Protein AF-0000000085116202 (afdb_homodimer)

Sequence (648 aa):
MTKPYVFITRKLPEDVVAPLLAIAEVEMWPHEDMAVPHDVLVEKAKRATAILPMVSDPIDEDVLSAGSALRVVANMGVGYDNIDVAAAAHRGILVCNTPDVLTDTTADLTFALLLATARRLVEAAMFLKEGKWKSWSPFLLAGADVHHKTIGIVGMGNIGQAVAKRAKGFDMNILYYNRSRRPEAEEKLGAVYRPFADLLSESDFVVCLTPLTSETRHLFNREAFRQMKKSAIFINAARGAVVDEQALYEALVGGEIAAAGLDVFEHEPVAADHPLVSLPNVVALPHIGSATYETRRAMMTLARDNIIAVLEGRPPLTPVNRISMTKPYVFITRKLPEDVVAPLLAIAEVEMWPHEDMAVPHDVLVEKAKRATAILPMVSDPIDEDVLSAGSALRVVANMGVGYDNIDVAAAAHRGILVCNTPDVLTDTTADLTFALLLATARRLVEAAMFLKEGKWKSWSPFLLAGADVHHKTIGIVGMGNIGQAVAKRAKGFDMNILYYNRSRRPEAEEKLGAVYRPFADLLSESDFVVCLTPLTSETRHLFNREAFRQMKKSAIFINAARGAVVDEQALYEALVGGEIAAAGLDVFEHEPVAADHPLVSLPNVVALPHIGSATYETRRAMMTLARDNIIAVLEGRPPLTPVNRIS

Secondary structure (DSSP, 8-state):
-PPPEEEESS---HHHHHHHHTTSEEEE-S-SSSPPPHHHHHHHHTT-SEEE-BTTS-B-HHHHHH-TT--EEE-BSS--TTB-HHHHHHTT-EEE---STTHHHHHHHHHHHHHHHHTTHHHHHHHHHTT---S--TTTT-B---TT-EEEEE--SHHHHHHHHHHHHTT-EEEEE-SS--HHHHHHH--EE--HHHHHHH-SEEEE-----TTTTT-B-HHHHHHS-TT-EEEE-S-GGGB-HHHHHHHHHHTSSSEEEES--SSSSPPTT-HHHH-TTEEE--S-TT-BHHHHHHHHHHHHHHHHHHHTTPPPSSBSS---/-PPPEEEESS---HHHHHHHHTTSEEEE-S-SSSPPPHHHHHHHHTT-SEEE-BTTS-B-HHHHHH-TT--EEE-BSS--TTB-HHHHHHTT-EEE---STTHHHHHHHHHHHHHHHHTTHHHHHHHHHTT---S--TTTT-B---TT-EEEEE--SHHHHHHHHHHHHTT-EEEEE-SS--HHHHHHH--EE--HHHHHHH-SEEEE-----TTTTT-B-HHHHHHS-TT-EEEE-S-GGGB-HHHHHHHHHHTSSSEEEES--SSSSPPTT-HHHH-TTEEE--S-TT-BHHHHHHHHHHHHHHHHHHHTTPPPSSBSS---

Nearest PDB structures (foldseek):
  6ih2-assembly1_B-2  TM=9.017E-01  e=4.883E-34  Ralstonia sp. 4506
  1wwk-assembly1_B  TM=8.483E-01  e=2.466E-33  Pyrococcus horikoshii OT3
  8wps-assembly1_A  TM=8.897E-01  e=1.213E-30  Anabaena sp. 90
  8wpo-assembly1_A  TM=8.921E-01  e=1.147E-30  Anabaena sp. 90
  8wpj-assembly1_B  TM=8.285E-01  e=1.978E-29  Anabaena sp. 90

Solvent-accessible surface area (backbone atoms only — not comparable to full-atom values): 32327 Å² total; per-residue (Å²): 130,85,59,47,30,34,39,28,46,39,44,70,60,63,80,68,47,46,74,52,53,76,66,29,46,71,48,56,37,89,35,50,64,48,74,64,52,68,71,56,50,28,59,52,23,46,62,13,31,29,36,38,38,48,64,85,46,73,41,39,69,67,32,57,68,38,16,77,55,34,42,36,39,23,30,47,30,68,67,59,86,35,40,46,60,69,62,32,28,75,69,56,25,44,38,29,35,27,67,75,66,35,30,60,47,29,20,51,40,46,52,30,38,49,40,34,42,36,43,37,42,53,60,38,29,50,40,31,56,70,44,64,46,75,49,80,34,77,64,54,74,40,27,51,75,64,59,65,32,31,37,18,33,35,21,67,51,72,40,32,46,46,37,50,41,33,37,50,27,40,52,32,45,43,34,32,30,56,98,63,86,53,67,65,50,33,71,76,65,59,35,38,83,36,59,66,68,56,33,37,48,66,19,45,30,41,38,39,47,38,74,78,44,90,83,30,47,37,57,44,27,56,69,49,46,65,44,28,34,46,78,15,33,41,33,36,68,46,45,20,52,26,39,30,60,68,37,50,46,49,30,48,75,70,48,34,24,54,32,33,19,32,28,45,50,72,61,81,61,51,59,37,79,36,71,61,63,65,38,90,53,33,42,46,41,77,59,49,44,48,22,17,55,69,34,36,50,48,28,51,43,47,17,49,50,27,49,49,26,45,77,70,72,41,76,53,82,47,61,78,61,71,69,132,131,86,58,48,30,34,40,27,45,39,46,70,61,62,80,68,48,46,74,51,53,76,67,28,47,70,46,57,35,88,36,51,64,48,74,64,51,67,70,55,51,28,59,52,22,45,64,14,29,29,36,38,37,48,65,85,45,73,42,40,68,67,30,58,68,39,17,78,55,34,42,36,38,23,30,47,31,68,68,60,86,34,40,47,58,68,64,31,28,74,71,54,25,45,37,28,35,26,66,75,64,35,30,61,46,28,20,51,39,48,53,31,39,48,41,32,43,36,44,38,43,56,60,39,30,49,40,29,54,70,45,65,48,76,48,79,34,76,65,55,74,41,28,49,75,65,60,63,34,32,39,18,33,35,21,66,50,72,40,34,48,46,37,49,41,34,37,49,28,40,51,33,44,43,34,31,29,54,97,63,86,54,66,67,50,32,71,77,66,58,35,40,82,34,60,67,68,57,34,37,49,67,21,45,30,41,36,39,48,39,75,76,45,90,84,31,48,38,57,45,27,56,69,48,47,66,44,27,33,48,79,15,33,40,33,36,66,47,46,20,50,26,38,30,62,69,36,51,45,50,30,50,76,70,49,35,25,54,32,32,21,31,28,45,49,72,60,78,60,51,59,37,80,35,70,61,62,66,37,88,55,34,44,45,41,77,60,50,44,47,24,17,56,68,36,37,50,48,28,51,42,47,17,49,49,27,50,50,26,45,78,70,73,40,77,52,82,45,61,78,62,72,68,130

Radius of gyration: 27.6 Å; Cα contacts (8 Å, |Δi|>4): 1501; chains: 2; bounding box: 55×94×61 Å

Foldseek 3Di:
DAAAEEEEQADDDCVLCVVVVVRHHYDYDDHHPDGDDPVVLLVSLLRHQEYEYELPAAQDPSSQVSNLNHAEYQYLAPDNPSHPQVSCQVSNHFYFYQPPLQQLLLLVVQVVLVCCLQQVVVVVVVCVVVVVCDDDDDCVSNGHQLAQFEEEEEDCDSSNLSNLQVSVVSNYAAEYEDPDDDVVSCVPRVYHYDPLLVSQQRGQEYEYAHEDDPVQFQVPALVSLLSHQLAHEYEYLHEQRSHPVVSVLCCCVVSSHPAYEYQYHNDPPDDCVPSQNPDSSYHYHPNCSRPDPSSSSSSSNLSSQQVVCVSVVHHGPGTPDDHD/DAAAEEEEQADDDCVLCVVVVVRHHYDYDDHHPDGDDPVVLLVSLLRHCEYEYELPAAQDPSSQVSNLNHAEYQYLAPDNPSHPQVSCQVSNHFYFYQPPLQQLLLLVVQVVLVCCLQQVVVVVVVCVVVVVCDDDDDCVSNGHQLAQFEEEEEACDSSNLSNLQVSVVSNYAAEYEDPDDDVVSCVPRVYHYDDLLVSQQRGQEYEYAHEDDPVQFQVPALVSLLSHQLAHEYEYLHEQRSHPVVSVLCCCVVSSHPAYEYAYHNDPPDDCVPSQNPDSSYHYHPNCSRPDPSSSSSSSNLSSQQVVCVSVVHHGPGTPDDHD

InterPro domains:
  IPR006139 D-isomer specific 2-hydroxyacid dehydrogenase, catalytic domain [PF00389] (6-321)
  IPR006140 D-isomer specific 2-hydroxyacid dehydrogenase, NAD-binding domain [PF02826] (111-289)
  IPR029752 D-isomer specific 2-hydroxyacid dehydrogenase, NAD-binding domain conserved site 1 [PS00065] (151-178)
  IPR029753 D-isomer specific 2-hydroxyacid dehydrogenase, NAD-binding domain conserved site [PS00671] (228-244)
  IPR036291 NAD(P)-binding domain superfamily [SSF51735] (103-290)
  IPR050223 D-isomer specific 2-hydroxyacid dehydrogenase [PTHR10996] (29-317)

Structure (mmCIF, N/CA/C/O backbone):
data_AF-0000000085116202-model_v1
#
loop_
_entity.id
_entity.type
_entity.pdbx_description
1 polymer '2-hydroxyacid dehydrogenase'
#
loop_
_atom_site.group_PDB
_atom_site.id
_atom_site.type_symbol
_atom_site.label_atom_id
_atom_site.label_alt_id
_atom_site.label_comp_id
_atom_site.label_asym_id
_atom_site.label_entity_id
_atom_site.label_seq_id
_atom_site.pdbx_PDB_ins_code
_atom_site.Cartn_x
_atom_site.Cartn_y
_atom_site.Cartn_z
_atom_site.occupancy
_atom_site.B_iso_or_equiv
_atom_site.auth_seq_id
_atom_site.auth_comp_id
_atom_site.auth_asym_id
_atom_site.auth_atom_id
_atom_site.pdbx_PDB_model_num
ATOM 1 N N . MET A 1 1 ? -15.453 46.5 21.109 1 53.31 1 MET A N 1
ATOM 2 C CA . MET A 1 1 ? -14.047 46.094 21.062 1 53.31 1 MET A CA 1
ATOM 3 C C . MET A 1 1 ? -13.703 45.469 19.719 1 53.31 1 MET A C 1
ATOM 5 O O . MET A 1 1 ? -14.523 44.781 19.125 1 53.31 1 MET A O 1
ATOM 9 N N . THR A 1 2 ? -12.641 45.969 18.922 1 79.62 2 THR A N 1
ATOM 10 C CA . THR A 1 2 ? -12.344 45.562 17.547 1 79.62 2 THR A CA 1
ATOM 11 C C . THR A 1 2 ? -12.008 44.094 17.484 1 79.62 2 THR A C 1
ATOM 13 O O . THR A 1 2 ? -11.289 43.562 18.328 1 79.62 2 THR A O 1
ATOM 16 N N . LYS A 1 3 ? -12.805 43.25 16.781 1 92 3 LYS A N 1
ATOM 17 C CA . LYS A 1 3 ? -12.602 41.812 16.641 1 92 3 LYS A CA 1
ATOM 18 C C . LYS A 1 3 ? -11.164 41.5 16.234 1 92 3 LYS A C 1
ATOM 20 O O . LYS A 1 3 ? -10.578 42.219 15.43 1 92 3 LYS A O 1
ATOM 25 N N . PRO A 1 4 ? -10.586 40.594 16.953 1 96.81 4 PRO A N 1
ATOM 26 C CA . PRO A 1 4 ? -9.258 40.156 16.5 1 96.81 4 PRO A CA 1
ATOM 27 C C . PRO A 1 4 ? -9.234 39.75 15.031 1 96.81 4 PRO A C 1
ATOM 29 O O . PRO A 1 4 ? -10.25 39.312 14.492 1 96.81 4 PRO A O 1
ATOM 32 N N . TYR A 1 5 ? -8.133 40 14.398 1 98.25 5 TYR A N 1
ATOM 33 C CA . TYR A 1 5 ? -7.945 39.656 12.992 1 98.25 5 TYR A CA 1
ATOM 34 C C . TYR A 1 5 ? -7.172 38.344 12.844 1 98.25 5 TYR A C 1
ATOM 36 O O . TYR A 1 5 ? -6.086 38.219 13.406 1 98.25 5 TYR A O 1
ATOM 44 N N . VAL A 1 6 ? -7.793 37.375 12.094 1 98.75 6 VAL A N 1
ATOM 45 C CA . VAL A 1 6 ? -7.18 36.062 11.844 1 98.75 6 VAL A CA 1
ATOM 46 C C . VAL A 1 6 ? -6.906 35.906 10.344 1 98.75 6 VAL A C 1
ATOM 48 O O . VAL A 1 6 ? -7.809 36.094 9.523 1 98.75 6 VAL A O 1
ATOM 51 N N . PHE A 1 7 ? -5.695 35.562 10.008 1 98.81 7 PHE A N 1
ATOM 52 C CA . PHE A 1 7 ? -5.355 35.312 8.609 1 98.81 7 PHE A CA 1
ATOM 53 C C . PHE A 1 7 ? -5.074 33.812 8.391 1 98.81 7 PHE A C 1
ATOM 55 O O . PHE A 1 7 ? -4.246 33.219 9.086 1 98.81 7 PHE A O 1
ATOM 62 N N . ILE A 1 8 ? -5.789 33.219 7.473 1 98.75 8 ILE A N 1
ATOM 63 C CA . ILE A 1 8 ? -5.586 31.828 7.059 1 98.75 8 ILE A CA 1
ATOM 64 C C . ILE A 1 8 ? -4.91 31.797 5.688 1 98.75 8 ILE A C 1
ATOM 66 O O . ILE A 1 8 ? -5.418 32.375 4.723 1 98.75 8 ILE A O 1
ATOM 70 N N . THR A 1 9 ? -3.838 31.047 5.559 1 98.38 9 THR A N 1
ATOM 71 C CA . THR A 1 9 ? -2.92 31.234 4.438 1 98.38 9 THR A CA 1
ATOM 72 C C . THR A 1 9 ? -3.355 30.391 3.24 1 98.38 9 THR A C 1
ATOM 74 O O . THR A 1 9 ? -2.658 30.344 2.223 1 98.38 9 THR A O 1
ATOM 77 N N . ARG A 1 10 ? -4.461 29.688 3.377 1 97.94 10 ARG A N 1
ATOM 78 C CA . ARG A 1 10 ? -5.066 28.922 2.293 1 97.94 10 ARG A CA 1
ATOM 79 C C . ARG A 1 10 ? -6.586 28.938 2.383 1 97.94 10 ARG A C 1
ATOM 81 O O . ARG A 1 10 ? -7.145 29.203 3.451 1 97.94 10 ARG A O 1
ATOM 88 N N . LYS A 1 11 ? -7.211 28.703 1.232 1 97.06 11 LYS A N 1
ATOM 89 C CA . LYS A 1 11 ? -8.664 28.562 1.274 1 97.06 11 LYS A CA 1
ATOM 90 C C . LYS A 1 11 ? -9.078 27.266 1.96 1 97.06 11 LYS A C 1
ATOM 92 O O . LYS A 1 11 ? -8.641 26.188 1.561 1 97.06 11 LYS A O 1
ATOM 97 N N . LEU A 1 12 ? -9.859 27.344 3.033 1 97.62 12 LEU A N 1
ATOM 98 C CA . LEU A 1 12 ? -10.406 26.203 3.766 1 97.62 12 LEU A CA 1
ATOM 99 C C . LEU A 1 12 ? -11.93 26.156 3.635 1 97.62 12 LEU A C 1
ATOM 101 O O . LEU A 1 12 ? -12.555 27.141 3.248 1 97.62 12 LEU A O 1
ATOM 105 N N . PRO A 1 13 ? -12.539 25.016 3.949 1 97 13 PRO A N 1
ATOM 106 C CA . PRO A 1 13 ? -14.008 24.953 3.928 1 97 13 PRO A CA 1
ATOM 107 C C . PRO A 1 13 ? -14.656 25.922 4.91 1 97 13 PRO A C 1
ATOM 109 O O . PRO A 1 13 ? -14.211 26.047 6.051 1 97 13 PRO A O 1
ATOM 112 N N . GLU A 1 14 ? -15.711 26.5 4.457 1 96.19 14 GLU A N 1
ATOM 113 C CA . GLU A 1 14 ? -16.391 27.531 5.242 1 96.19 14 GLU A CA 1
ATOM 114 C C . GLU A 1 14 ? -16.906 26.969 6.562 1 96.19 14 GLU A C 1
ATOM 116 O O . GLU A 1 14 ? -16.891 27.656 7.586 1 96.19 14 GLU A O 1
ATOM 121 N N . ASP A 1 15 ? -17.297 25.75 6.449 1 97 15 ASP A N 1
ATOM 122 C CA . ASP A 1 15 ? -17.875 25.141 7.652 1 97 15 ASP A CA 1
ATOM 123 C C . ASP A 1 15 ? -16.797 24.938 8.719 1 97 15 ASP A C 1
ATOM 125 O O . ASP A 1 15 ? -17.094 24.984 9.914 1 97 15 ASP A O 1
ATOM 129 N N . VAL A 1 16 ? -15.578 24.734 8.336 1 97.12 16 VAL A N 1
ATOM 130 C CA . VAL A 1 16 ? -14.477 24.578 9.281 1 97.12 16 VAL A CA 1
ATOM 131 C C . VAL A 1 16 ? -14.148 25.922 9.906 1 97.12 16 VAL A C 1
ATOM 133 O O . VAL A 1 16 ? -13.852 26.016 11.102 1 97.12 16 VAL A O 1
ATOM 136 N N . VAL A 1 17 ? -14.273 27 9.18 1 97.44 17 VAL A N 1
ATOM 137 C CA . VAL A 1 17 ? -13.844 28.328 9.586 1 97.44 17 VAL A CA 1
ATOM 138 C C . VAL A 1 17 ? -14.969 29.031 10.352 1 97.44 17 VAL A C 1
ATOM 140 O O . VAL A 1 17 ? -14.719 29.953 11.133 1 97.44 17 VAL A O 1
ATOM 143 N N . ALA A 1 18 ? -16.156 28.594 10.242 1 97.62 18 ALA A N 1
ATOM 144 C CA . ALA A 1 18 ? -17.359 29.25 10.727 1 97.62 18 ALA A CA 1
ATOM 145 C C . ALA A 1 18 ? -17.266 29.578 12.211 1 97.62 18 ALA A C 1
ATOM 147 O O . ALA A 1 18 ? -17.594 30.688 12.633 1 97.62 18 ALA A O 1
ATOM 148 N N . PRO A 1 19 ? -16.734 28.656 12.984 1 97.69 19 PRO A N 1
ATOM 149 C CA . PRO A 1 19 ? -16.656 28.984 14.414 1 97.69 19 PRO A CA 1
ATOM 150 C C . PRO A 1 19 ? -15.734 30.156 14.703 1 97.69 19 PRO A C 1
ATOM 152 O O . PRO A 1 19 ? -15.93 30.875 15.695 1 97.69 19 PRO A O 1
ATOM 155 N N . LEU A 1 20 ? -14.773 30.406 13.859 1 97.12 20 LEU A N 1
ATOM 156 C CA . LEU A 1 20 ? -13.844 31.531 14.023 1 97.12 20 LEU A CA 1
ATOM 157 C C . LEU A 1 20 ? -14.516 32.844 13.672 1 97.12 20 LEU A C 1
ATOM 159 O O . LEU A 1 20 ? -14.195 33.875 14.25 1 97.12 20 LEU A O 1
ATOM 163 N N . LEU A 1 21 ? -15.406 32.781 12.75 1 95.94 21 LEU A N 1
ATOM 164 C CA . LEU A 1 21 ? -16.078 33.969 12.258 1 95.94 21 LEU A CA 1
ATOM 165 C C . LEU A 1 21 ? -16.938 34.594 13.344 1 95.94 21 LEU A C 1
ATOM 167 O O . LEU A 1 21 ? -17.203 35.812 13.305 1 95.94 21 LEU A O 1
ATOM 171 N N . ALA A 1 22 ? -17.266 33.844 14.258 1 94.12 22 ALA A N 1
ATOM 172 C CA . ALA A 1 22 ? -18.125 34.312 15.336 1 94.12 22 ALA A CA 1
ATOM 173 C C . ALA A 1 22 ? -17.359 35.219 16.281 1 94.12 22 ALA A C 1
ATOM 175 O O . ALA A 1 22 ? -17.953 36.094 16.922 1 94.12 22 ALA A O 1
ATOM 176 N N . ILE A 1 23 ? -16.094 35.156 16.297 1 96.38 23 ILE A N 1
ATOM 177 C CA . ILE A 1 23 ? -15.383 35.875 17.359 1 96.38 23 ILE A CA 1
ATOM 178 C C . ILE A 1 23 ? -14.266 36.719 16.766 1 96.38 23 ILE A C 1
ATOM 180 O O . ILE A 1 23 ? -13.609 37.5 17.469 1 96.38 23 ILE A O 1
ATOM 184 N N . ALA A 1 24 ? -14.07 36.594 15.406 1 97.94 24 ALA A N 1
ATOM 185 C CA . ALA A 1 24 ? -12.938 37.25 14.789 1 97.94 24 ALA A CA 1
ATOM 186 C C . ALA A 1 24 ? -13.273 37.719 13.375 1 97.94 24 ALA A C 1
ATOM 188 O O . ALA A 1 24 ? -14.25 37.25 12.781 1 97.94 24 ALA A O 1
ATOM 189 N N . GLU A 1 25 ? -12.523 38.719 12.914 1 98.06 25 GLU A N 1
ATOM 190 C CA . GLU A 1 25 ? -12.438 39 11.484 1 98.06 25 GLU A CA 1
ATOM 191 C C . GLU A 1 25 ? -11.477 38.031 10.797 1 98.06 25 GLU A C 1
ATOM 193 O O . GLU A 1 25 ? -10.273 38.062 11.047 1 98.06 25 GLU A O 1
ATOM 198 N N . VAL A 1 26 ? -12.07 37.188 9.953 1 98.31 26 VAL A N 1
ATOM 199 C CA . VAL A 1 26 ? -11.258 36.125 9.336 1 98.31 26 VAL A CA 1
ATOM 200 C C . VAL A 1 26 ? -11.047 36.438 7.855 1 98.31 26 VAL A C 1
ATOM 202 O O . VAL A 1 26 ? -12.016 36.688 7.125 1 98.31 26 VAL A O 1
ATOM 205 N N . GLU A 1 27 ? -9.82 36.562 7.449 1 98.38 27 GLU A N 1
ATOM 206 C CA . GLU A 1 27 ? -9.469 36.594 6.031 1 98.38 27 GLU A CA 1
ATOM 207 C C . GLU A 1 27 ? -8.727 35.344 5.605 1 98.38 27 GLU A C 1
ATOM 209 O O . GLU A 1 27 ? -7.777 34.906 6.27 1 98.38 27 GLU A O 1
ATOM 214 N N . MET A 1 28 ? -9.18 34.75 4.57 1 97.75 28 MET A N 1
ATOM 215 C CA . MET A 1 28 ? -8.531 33.562 3.996 1 97.75 28 MET A CA 1
ATOM 216 C C . MET A 1 28 ? -7.906 33.906 2.645 1 97.75 28 MET A C 1
ATOM 218 O O . MET A 1 28 ? -8.5 34.625 1.835 1 97.75 28 MET A O 1
ATOM 222 N N . TRP A 1 29 ? -6.672 33.438 2.508 1 97.81 29 TRP A N 1
ATOM 223 C CA . TRP A 1 29 ? -6.156 33.438 1.142 1 97.81 29 TRP A CA 1
ATOM 224 C C . TRP A 1 29 ? -7.117 32.719 0.2 1 97.81 29 TRP A C 1
ATOM 226 O O . TRP A 1 29 ? -7.605 31.641 0.515 1 97.81 29 TRP A O 1
ATOM 236 N N . PRO A 1 30 ? -7.473 33.281 -0.933 1 96.69 30 PRO A N 1
ATOM 237 C CA . PRO A 1 30 ? -8.617 32.781 -1.698 1 96.69 30 PRO A CA 1
ATOM 238 C C . PRO A 1 30 ? -8.273 31.562 -2.551 1 96.69 30 PRO A C 1
ATOM 240 O O . PRO A 1 30 ? -9.141 31.031 -3.25 1 96.69 30 PRO A O 1
ATOM 243 N N . HIS A 1 31 ? -6.996 31.125 -2.494 1 95.88 31 HIS A N 1
ATOM 244 C CA . HIS A 1 31 ? -6.578 30.016 -3.352 1 95.88 31 HIS A CA 1
ATOM 245 C C . HIS A 1 31 ? -6.273 28.766 -2.531 1 95.88 31 HIS A C 1
ATOM 247 O O . HIS A 1 31 ? -5.598 28.844 -1.501 1 95.88 31 HIS A O 1
ATOM 253 N N . GLU A 1 32 ? -6.746 27.625 -3.027 1 92.19 32 GLU A N 1
ATOM 254 C CA . GLU A 1 32 ? -6.492 26.344 -2.373 1 92.19 32 GLU A CA 1
ATOM 255 C C . GLU A 1 32 ? -5.133 25.781 -2.771 1 92.19 32 GLU A C 1
ATOM 257 O O . GLU A 1 32 ? -4.477 25.109 -1.977 1 92.19 32 GLU A O 1
ATOM 262 N N . ASP A 1 33 ? -4.715 26.078 -4.004 1 90.88 33 ASP A N 1
ATOM 263 C CA . ASP A 1 33 ? -3.576 25.359 -4.574 1 90.88 33 ASP A CA 1
ATOM 264 C C . ASP A 1 33 ? -2.424 26.312 -4.875 1 90.88 33 ASP A C 1
ATOM 266 O O . ASP A 1 33 ? -1.48 25.953 -5.582 1 90.88 33 ASP A O 1
ATOM 270 N N . MET A 1 34 ? -2.566 27.531 -4.398 1 94 34 MET A N 1
ATOM 271 C CA . MET A 1 34 ? -1.5 28.531 -4.547 1 94 34 MET A CA 1
ATOM 272 C C . MET A 1 34 ? -1.066 29.062 -3.188 1 94 34 MET A C 1
ATOM 274 O O . MET A 1 34 ? -1.898 29.531 -2.404 1 94 34 MET A O 1
ATOM 278 N N . ALA A 1 35 ? 0.14 29.016 -2.957 1 94.88 35 ALA A N 1
ATOM 279 C CA . ALA A 1 35 ? 0.688 29.516 -1.7 1 94.88 35 ALA A CA 1
ATOM 280 C C . ALA A 1 35 ? 0.576 31.031 -1.626 1 94.88 35 ALA A C 1
ATOM 282 O O . ALA A 1 35 ? 0.695 31.719 -2.643 1 94.88 35 ALA A O 1
ATOM 283 N N . VAL A 1 36 ? 0.36 31.562 -0.44 1 96.69 36 VAL A N 1
ATOM 284 C CA . VAL A 1 36 ? 0.402 33 -0.226 1 96.69 36 VAL A CA 1
ATOM 285 C C . VAL A 1 36 ? 1.819 33.531 -0.463 1 96.69 36 VAL A C 1
ATOM 287 O O . VAL A 1 36 ? 2.789 32.938 0.031 1 96.69 36 VAL A O 1
ATOM 290 N N . PRO A 1 37 ? 1.908 34.562 -1.273 1 97.25 37 PRO A N 1
ATOM 291 C CA . PRO A 1 37 ? 3.236 35.156 -1.405 1 97.25 37 PRO A CA 1
ATOM 292 C C . PRO A 1 37 ? 3.775 35.688 -0.08 1 97.25 37 PRO A C 1
ATOM 294 O O . PRO A 1 37 ? 3.006 36.188 0.745 1 97.25 37 PRO A O 1
ATOM 297 N N . HIS A 1 38 ? 5.094 35.594 0.004 1 97.62 38 HIS A N 1
ATOM 298 C CA . HIS A 1 38 ? 5.734 35.969 1.261 1 97.62 38 HIS A CA 1
ATOM 299 C C . HIS A 1 38 ? 5.434 37.406 1.631 1 97.62 38 HIS A C 1
ATOM 301 O O . HIS A 1 38 ? 5.191 37.719 2.801 1 97.62 38 HIS A O 1
ATOM 307 N N . ASP A 1 39 ? 5.449 38.344 0.637 1 98 39 ASP A N 1
ATOM 308 C CA . ASP A 1 39 ? 5.203 39.75 0.902 1 98 39 ASP A CA 1
ATOM 309 C C . ASP A 1 39 ? 3.771 39.969 1.386 1 98 39 ASP A C 1
ATOM 311 O O . ASP A 1 39 ? 3.529 40.812 2.262 1 98 39 ASP A O 1
ATOM 315 N N . VAL A 1 40 ? 2.877 39.219 0.873 1 98.31 40 VAL A N 1
ATOM 316 C CA . VAL A 1 40 ? 1.488 39.312 1.315 1 98.31 40 VAL A CA 1
ATOM 317 C C . VAL A 1 40 ? 1.368 38.781 2.744 1 98.31 40 VAL A C 1
ATOM 319 O O . VAL A 1 40 ? 0.672 39.375 3.572 1 98.31 40 VAL A O 1
ATOM 322 N N . LEU A 1 41 ? 2.018 37.656 3.023 1 98.56 41 LEU A N 1
ATOM 323 C CA . LEU A 1 41 ? 2 37.094 4.35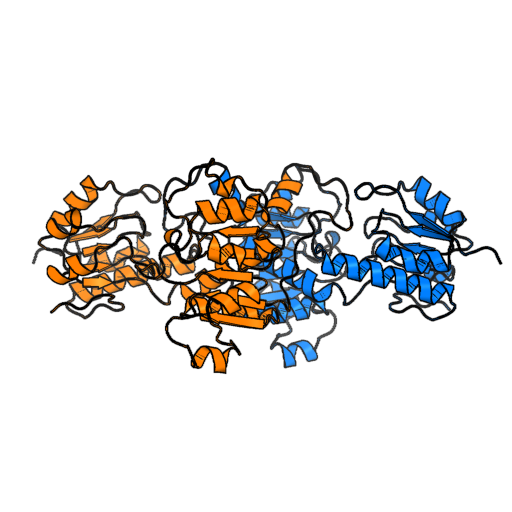9 1 98.56 41 LEU A CA 1
ATOM 324 C C . LEU A 1 41 ? 2.518 38.062 5.395 1 98.56 41 LEU A C 1
ATOM 326 O O . LEU A 1 41 ? 1.913 38.25 6.457 1 98.56 41 LEU A O 1
ATOM 330 N N . VAL A 1 42 ? 3.598 38.781 5.066 1 98.5 42 VAL A N 1
ATOM 331 C CA . VAL A 1 42 ? 4.176 39.781 5.961 1 98.5 42 VAL A CA 1
ATOM 332 C C . VAL A 1 42 ? 3.195 40.938 6.152 1 98.5 42 VAL A C 1
ATOM 334 O O . VAL A 1 42 ? 3 41.406 7.273 1 98.5 42 VAL A O 1
ATOM 337 N N . GLU A 1 43 ? 2.627 41.344 5.059 1 98.5 43 GLU A N 1
ATOM 338 C CA . GLU A 1 43 ? 1.66 42.438 5.121 1 98.5 43 GLU A CA 1
ATOM 339 C C . GLU A 1 43 ? 0.481 42.094 6.023 1 98.5 43 GLU A C 1
ATOM 341 O O . GLU A 1 43 ? 0.073 42.875 6.867 1 98.5 43 GLU A O 1
ATOM 346 N N . LYS A 1 44 ? -0.087 40.875 5.883 1 98.5 44 LYS A N 1
ATOM 347 C CA . LYS A 1 44 ? -1.228 40.438 6.68 1 98.5 44 LYS A CA 1
ATOM 348 C C . LYS A 1 44 ? -0.838 40.281 8.148 1 98.5 44 LYS A C 1
ATOM 350 O O . LYS A 1 44 ? -1.651 40.5 9.039 1 98.5 44 LYS A O 1
ATOM 355 N N . ALA A 1 45 ? 0.371 39.875 8.383 1 98.5 45 ALA A N 1
ATOM 356 C CA . ALA A 1 45 ? 0.864 39.656 9.734 1 98.5 45 ALA A CA 1
ATOM 357 C C . ALA A 1 45 ? 0.826 40.938 10.547 1 98.5 45 ALA A C 1
ATOM 359 O O . ALA A 1 45 ? 0.636 40.906 11.766 1 98.5 45 ALA A O 1
ATOM 360 N N . LYS A 1 46 ? 0.963 42.094 9.898 1 98 46 LYS A N 1
ATOM 361 C CA . LYS A 1 46 ? 0.993 43.375 10.57 1 98 46 LYS A CA 1
ATOM 362 C C . LYS A 1 46 ? -0.287 43.625 11.367 1 98 46 LYS A C 1
ATOM 364 O O . LYS A 1 46 ? -0.263 44.281 12.406 1 98 46 LYS A O 1
ATOM 369 N N . ARG A 1 47 ? -1.305 43.031 10.859 1 96.88 47 ARG A N 1
ATOM 370 C CA . ARG A 1 47 ? -2.6 43.281 11.492 1 96.88 47 ARG A CA 1
ATOM 371 C C . ARG A 1 47 ? -3.08 42.062 12.25 1 96.88 47 ARG A C 1
ATOM 373 O O . ARG A 1 47 ? -3.992 42.156 13.078 1 96.88 47 ARG A O 1
ATOM 380 N N . ALA A 1 48 ? -2.486 40.969 12.07 1 98.38 48 ALA A N 1
ATOM 381 C CA . ALA A 1 48 ? -3.041 39.688 12.508 1 98.38 48 ALA A CA 1
ATOM 382 C C . ALA A 1 48 ? -2.848 39.5 14.008 1 98.38 48 ALA A C 1
ATOM 384 O O . ALA A 1 48 ? -1.772 39.781 14.547 1 98.38 48 ALA A O 1
ATOM 385 N N . THR A 1 49 ? -3.889 39.062 14.648 1 98.5 49 THR A N 1
ATOM 386 C CA . THR A 1 49 ? -3.805 38.531 16 1 98.5 49 THR A CA 1
ATOM 387 C C . THR A 1 49 ? -3.457 37.062 15.992 1 98.5 49 THR A C 1
ATOM 389 O O . THR A 1 49 ? -2.863 36.531 16.953 1 98.5 49 THR A O 1
ATOM 392 N N . ALA A 1 50 ? -3.855 36.375 14.922 1 98.81 50 ALA A N 1
ATOM 393 C CA . ALA A 1 50 ? -3.572 34.938 14.727 1 98.81 50 ALA A CA 1
ATOM 394 C C . ALA A 1 50 ? -3.326 34.625 13.25 1 98.81 50 ALA A C 1
ATOM 396 O O . ALA A 1 50 ? -3.906 35.281 12.367 1 98.81 50 ALA A O 1
ATOM 397 N N . ILE A 1 51 ? -2.471 33.688 13.008 1 98.88 51 ILE A N 1
ATOM 398 C CA . ILE A 1 51 ? -2.219 33.156 11.664 1 98.88 51 ILE A CA 1
ATOM 399 C C . ILE A 1 51 ? -2.355 31.641 11.664 1 98.88 51 ILE A C 1
ATOM 401 O O . ILE A 1 51 ? -1.878 30.969 12.578 1 98.88 51 ILE A O 1
ATOM 405 N N . LEU A 1 52 ? -3.109 31.109 10.719 1 98.75 52 LEU A N 1
ATOM 406 C CA . LEU A 1 52 ? -3.191 29.672 10.438 1 98.75 52 LEU A CA 1
ATOM 407 C C . LEU A 1 52 ? -2.465 29.344 9.141 1 98.75 52 LEU A C 1
ATOM 409 O O . LEU A 1 52 ? -3.062 29.375 8.062 1 98.75 52 LEU A O 1
ATOM 413 N N . PRO A 1 53 ? -1.205 28.984 9.227 1 98.44 53 PRO A N 1
ATOM 414 C CA . PRO A 1 53 ? -0.413 28.672 8.039 1 98.44 53 PRO A CA 1
ATOM 415 C C . PRO A 1 53 ? -0.431 27.188 7.688 1 98.44 53 PRO A C 1
ATOM 417 O O . PRO A 1 53 ? -0.849 26.359 8.508 1 98.44 53 PRO A O 1
ATOM 420 N N . MET A 1 54 ? -0.007 26.891 6.469 1 96.88 54 MET A N 1
ATOM 421 C CA . MET A 1 54 ? 0.324 25.531 6.035 1 96.88 54 MET A CA 1
ATOM 422 C C . MET A 1 54 ? 1.801 25.234 6.266 1 96.88 54 MET A C 1
ATOM 424 O O . MET A 1 54 ? 2.588 26.141 6.543 1 96.88 54 MET A O 1
ATOM 428 N N . VAL A 1 55 ? 2.162 23.969 6.125 1 93.44 55 VAL A N 1
ATOM 429 C CA . VAL A 1 55 ? 3.531 23.531 6.375 1 93.44 55 VAL A CA 1
ATOM 430 C C . VAL A 1 55 ? 4.473 24.156 5.355 1 93.44 55 VAL A C 1
ATOM 432 O O . VAL A 1 55 ? 5.68 24.25 5.586 1 93.44 55 VAL A O 1
ATOM 435 N N . SER A 1 56 ? 3.912 24.656 4.277 1 92.56 56 SER A N 1
ATOM 436 C CA . SER A 1 56 ? 4.723 25.234 3.209 1 92.56 56 SER A CA 1
ATOM 437 C C . SER A 1 56 ? 4.93 26.734 3.422 1 92.56 56 SER A C 1
ATOM 439 O O . SER A 1 56 ? 5.734 27.359 2.725 1 92.56 56 SER A O 1
ATOM 441 N N . ASP A 1 57 ? 4.281 27.359 4.367 1 96.25 57 ASP A N 1
ATOM 442 C CA . ASP A 1 57 ? 4.34 28.797 4.602 1 96.25 57 ASP A CA 1
ATOM 443 C C . ASP A 1 57 ? 5.441 29.141 5.602 1 96.25 57 ASP A C 1
ATOM 445 O O . ASP A 1 57 ? 5.355 28.797 6.777 1 96.25 57 ASP A O 1
ATOM 449 N N . PRO A 1 58 ? 6.438 29.875 5.16 1 96.69 58 PRO A N 1
ATOM 450 C CA . PRO A 1 58 ? 7.488 30.234 6.117 1 96.69 58 PRO A CA 1
ATOM 451 C C . PRO A 1 58 ? 7.031 31.297 7.117 1 96.69 58 PRO A C 1
ATOM 453 O O . PRO A 1 58 ? 6.602 32.375 6.723 1 96.69 58 PRO A O 1
ATOM 456 N N . ILE A 1 59 ? 7.004 30.969 8.359 1 98.38 59 ILE A N 1
ATOM 457 C CA . ILE A 1 59 ? 6.785 31.922 9.445 1 98.38 59 ILE A CA 1
ATOM 458 C C . ILE A 1 59 ? 8.125 32.312 10.07 1 98.38 59 ILE A C 1
ATOM 460 O O . ILE A 1 59 ? 8.453 31.859 11.172 1 98.38 59 ILE A O 1
ATOM 464 N N . ASP A 1 60 ? 8.828 33.156 9.328 1 97.75 60 ASP A N 1
ATOM 465 C CA . ASP A 1 60 ? 10.203 33.531 9.656 1 97.75 60 ASP A CA 1
ATOM 466 C C . ASP A 1 60 ? 10.242 34.875 10.414 1 97.75 60 ASP A C 1
ATOM 468 O O . ASP A 1 60 ? 9.211 35.375 10.844 1 97.75 60 ASP A O 1
ATOM 472 N N . GLU A 1 61 ? 11.406 35.375 10.586 1 97.5 61 GLU A N 1
ATOM 473 C CA . GLU A 1 61 ? 11.625 36.625 11.336 1 97.5 61 GLU A CA 1
ATOM 474 C C . GLU A 1 61 ? 10.852 37.781 10.727 1 97.5 61 GLU A C 1
ATOM 476 O O . GLU A 1 61 ? 10.297 38.625 11.453 1 97.5 61 GLU A O 1
ATOM 481 N N . ASP A 1 62 ? 10.75 37.844 9.414 1 98.12 62 ASP A N 1
ATOM 482 C CA . ASP A 1 62 ? 10.031 38.906 8.75 1 98.12 62 ASP A CA 1
ATOM 483 C C . ASP A 1 62 ? 8.555 38.906 9.141 1 98.12 62 ASP A C 1
ATOM 485 O O . ASP A 1 62 ? 7.988 39.969 9.453 1 98.12 62 ASP A O 1
ATOM 489 N N . VAL A 1 63 ? 7.996 37.719 9.141 1 98.62 63 VAL A N 1
ATOM 490 C CA . VAL A 1 63 ? 6.582 37.594 9.469 1 98.62 63 VAL A CA 1
ATOM 491 C C . VAL A 1 63 ? 6.363 37.875 10.953 1 98.62 63 VAL A C 1
ATOM 493 O O . VAL A 1 63 ? 5.465 38.656 11.32 1 98.62 63 VAL A O 1
ATOM 496 N N . LEU A 1 64 ? 7.188 37.344 11.805 1 98.5 64 LEU A N 1
ATOM 497 C CA . LEU A 1 64 ? 7.035 37.469 13.25 1 98.5 64 LEU A CA 1
ATOM 498 C C . LEU A 1 64 ? 7.289 38.875 13.727 1 98.5 64 LEU A C 1
ATOM 500 O O . LEU A 1 64 ? 6.605 39.375 14.633 1 98.5 64 LEU A O 1
ATOM 504 N N . SER A 1 65 ? 8.258 39.562 13.102 1 97.75 65 SER A N 1
ATOM 505 C CA . SER A 1 65 ? 8.586 40.906 13.508 1 97.75 65 SER A CA 1
ATOM 506 C C . SER A 1 65 ? 7.512 41.906 13.039 1 97.75 65 SER A C 1
ATOM 508 O O . SER A 1 65 ? 7.27 42.906 13.688 1 97.75 65 SER A O 1
ATOM 510 N N . ALA A 1 66 ? 6.891 41.594 12 1 97.5 66 ALA A N 1
ATOM 511 C CA . ALA A 1 66 ? 5.82 42.438 11.484 1 97.5 66 ALA A CA 1
ATOM 512 C C . ALA A 1 66 ? 4.562 42.344 12.336 1 97.5 66 ALA A C 1
ATOM 514 O O . ALA A 1 66 ? 3.768 43.281 12.414 1 97.5 66 ALA A O 1
ATOM 515 N N . GLY A 1 67 ? 4.363 41.219 12.961 1 95.31 67 GLY A N 1
ATOM 516 C CA . GLY A 1 67 ? 3.139 40.906 13.68 1 95.31 67 GLY A CA 1
ATOM 517 C C . GLY A 1 67 ? 3.125 41.438 15.094 1 95.31 67 GLY A C 1
ATOM 518 O O . GLY A 1 67 ? 3.088 40.656 16.062 1 95.31 67 GLY A O 1
ATOM 519 N N . SER A 1 68 ? 2.986 42.719 15.203 1 94.5 68 SER A N 1
ATOM 520 C CA . SER A 1 68 ? 3.057 43.344 16.516 1 94.5 68 SER A CA 1
ATOM 521 C C . SER A 1 68 ? 1.873 42.938 17.391 1 94.5 68 SER A C 1
ATOM 523 O O . SER A 1 68 ? 1.972 42.938 18.609 1 94.5 68 SER A O 1
ATOM 525 N N . ALA A 1 69 ? 0.78 42.562 16.797 1 96.25 69 ALA A N 1
ATOM 526 C CA . ALA A 1 69 ? -0.415 42.156 17.531 1 96.25 69 ALA A CA 1
ATOM 527 C C . ALA A 1 69 ? -0.57 40.656 17.562 1 96.25 69 ALA A C 1
ATOM 529 O O . ALA A 1 69 ? -1.518 40.125 18.156 1 96.25 69 ALA A O 1
ATOM 530 N N . LEU A 1 70 ? 0.343 39.906 16.922 1 98.19 70 LEU A N 1
ATOM 531 C CA . LEU A 1 70 ? 0.236 38.469 16.75 1 98.19 70 LEU A CA 1
ATOM 532 C C . LEU A 1 70 ? 0.365 37.75 18.094 1 98.19 70 LEU A C 1
ATOM 534 O O . LEU A 1 70 ? 1.312 38.031 18.844 1 98.19 70 LEU A O 1
ATOM 538 N N . ARG A 1 71 ? -0.595 36.906 18.344 1 98.19 71 ARG A N 1
ATOM 539 C CA . ARG A 1 71 ? -0.61 36.188 19.625 1 98.19 71 ARG A CA 1
ATOM 540 C C . ARG A 1 71 ? -0.381 34.688 19.422 1 98.19 71 ARG A C 1
ATOM 542 O O . ARG A 1 71 ? 0.135 34.031 20.312 1 98.19 71 ARG A O 1
ATOM 549 N N . VAL A 1 72 ? -0.805 34.219 18.25 1 98.75 72 VAL A N 1
ATOM 550 C CA . VAL A 1 72 ? -0.716 32.75 18.062 1 98.75 72 VAL A CA 1
ATOM 551 C C . VAL A 1 72 ? -0.538 32.438 16.578 1 98.75 72 VAL A C 1
ATOM 553 O O . VAL A 1 72 ? -1.146 33.094 15.719 1 98.75 72 VAL A O 1
ATOM 556 N N . VAL A 1 73 ? 0.344 31.547 16.266 1 98.88 73 VAL A N 1
ATOM 557 C CA . VAL A 1 73 ? 0.484 30.859 14.984 1 98.88 73 VAL A CA 1
ATOM 558 C C . VAL A 1 73 ? 0.088 29.391 15.141 1 98.88 73 VAL A C 1
ATOM 560 O O . VAL A 1 73 ? 0.766 28.625 15.828 1 98.88 73 VAL A O 1
ATOM 563 N N . ALA A 1 74 ? -1.05 28.984 14.547 1 98.81 74 ALA A N 1
ATOM 564 C CA . ALA A 1 74 ? -1.542 27.609 14.625 1 98.81 74 ALA A CA 1
ATOM 565 C C . ALA A 1 74 ? -1.291 26.859 13.32 1 98.81 74 ALA A C 1
ATOM 567 O O . ALA A 1 74 ? -2.127 26.875 12.414 1 98.81 74 ALA A O 1
ATOM 568 N N . ASN A 1 75 ? -0.212 26.141 13.328 1 98.31 75 ASN A N 1
ATOM 569 C CA . ASN A 1 75 ? 0.297 25.469 12.141 1 98.31 75 ASN A CA 1
ATOM 570 C C . ASN A 1 75 ? -0.508 24.203 11.82 1 98.31 75 ASN A C 1
ATOM 572 O O . ASN A 1 75 ? -0.747 23.375 12.703 1 98.31 75 ASN A O 1
ATOM 576 N N . MET A 1 76 ? -0.965 24.094 10.578 1 97.62 76 MET A N 1
ATOM 577 C CA . MET A 1 76 ? -1.624 22.859 10.164 1 97.62 76 MET A CA 1
ATOM 578 C C . MET A 1 76 ? -0.6 21.797 9.781 1 97.62 76 MET A C 1
ATOM 580 O O . MET A 1 76 ? -0.336 21.594 8.594 1 97.62 76 MET A O 1
ATOM 584 N N . GLY A 1 77 ? -0.074 21.047 10.68 1 96 77 GLY A N 1
ATOM 585 C CA . GLY A 1 77 ? 0.937 20.016 10.531 1 96 77 GLY A CA 1
ATOM 586 C C . GLY A 1 77 ? 1.496 19.531 11.852 1 96 77 GLY A C 1
ATOM 587 O O . GLY A 1 77 ? 1.398 20.234 12.867 1 96 77 GLY A O 1
ATOM 588 N N . VAL A 1 78 ? 2.039 18.359 11.867 1 94.5 78 VAL A N 1
ATOM 589 C CA . VAL A 1 78 ? 2.74 17.875 13.047 1 94.5 78 VAL A CA 1
ATOM 590 C C . VAL A 1 78 ? 4.109 18.547 13.148 1 94.5 78 VAL A C 1
ATOM 592 O O . VAL A 1 78 ? 4.5 19.016 14.227 1 94.5 78 VAL A O 1
ATOM 595 N N . GLY A 1 79 ? 4.805 18.438 12.023 1 90.88 79 GLY A N 1
ATOM 596 C CA . GLY A 1 79 ? 6.043 19.203 11.961 1 90.88 79 GLY A CA 1
ATOM 597 C C . GLY A 1 79 ? 5.816 20.703 11.852 1 90.88 79 GLY A C 1
ATOM 598 O O . GLY A 1 79 ? 4.777 21.141 11.367 1 90.88 79 GLY A O 1
ATOM 599 N N . TYR A 1 80 ? 6.754 21.453 12.32 1 94.81 80 TYR A N 1
ATOM 600 C CA . TYR A 1 80 ? 6.645 22.906 12.297 1 94.81 80 TYR A CA 1
ATOM 601 C C . TYR A 1 80 ? 7.984 23.547 11.945 1 94.81 80 TYR A C 1
ATOM 603 O O . TYR A 1 80 ? 8.344 24.594 12.5 1 94.81 80 TYR A O 1
ATOM 611 N N . ASP A 1 81 ? 8.664 22.891 11.055 1 91.5 81 ASP A N 1
ATOM 612 C CA . ASP A 1 81 ? 9.984 23.359 10.625 1 91.5 81 ASP A CA 1
ATOM 613 C C . ASP A 1 81 ? 9.875 24.672 9.867 1 91.5 81 ASP A C 1
ATOM 615 O O . ASP A 1 81 ? 10.867 25.391 9.695 1 91.5 81 ASP A O 1
ATOM 619 N N . ASN A 1 82 ? 8.688 25.031 9.445 1 94.12 82 ASN A N 1
ATOM 620 C CA . ASN A 1 82 ? 8.461 26.266 8.703 1 94.12 82 ASN A CA 1
ATOM 621 C C . ASN A 1 82 ? 8.336 27.469 9.641 1 94.12 82 ASN A C 1
ATOM 623 O O . ASN A 1 82 ? 8.227 28.609 9.18 1 94.12 82 ASN A O 1
ATOM 627 N N . ILE A 1 83 ? 8.414 27.266 10.93 1 97.5 83 ILE A N 1
ATOM 628 C CA . ILE A 1 83 ? 8.203 28.328 11.906 1 97.5 83 ILE A CA 1
ATOM 629 C C . ILE A 1 83 ? 9.461 28.516 12.75 1 97.5 83 ILE A C 1
ATOM 631 O O . ILE A 1 83 ? 10.047 27.547 13.227 1 97.5 83 ILE A O 1
ATOM 635 N N . ASP A 1 84 ? 9.914 29.75 12.883 1 97.19 84 ASP A N 1
ATOM 636 C CA . ASP A 1 84 ? 10.961 30.078 13.844 1 97.19 84 ASP A CA 1
ATOM 637 C C . ASP A 1 84 ? 10.406 30.141 15.266 1 97.19 84 ASP A C 1
ATOM 639 O O . ASP A 1 84 ? 10.133 31.219 15.781 1 97.19 84 ASP A O 1
ATOM 643 N N . VAL A 1 85 ? 10.328 29.016 15.875 1 97.12 85 VAL A N 1
ATOM 644 C CA . VAL A 1 85 ? 9.648 28.844 17.156 1 97.12 85 VAL A CA 1
ATOM 645 C C . VAL A 1 85 ? 10.352 29.688 18.219 1 97.12 85 VAL A C 1
ATOM 647 O O . VAL A 1 85 ? 9.695 30.297 19.078 1 97.12 85 VAL A O 1
ATOM 650 N N . ALA A 1 86 ? 11.68 29.719 18.203 1 95.62 86 ALA A N 1
ATOM 651 C CA . ALA A 1 86 ? 12.445 30.484 19.172 1 95.62 86 ALA A CA 1
ATOM 652 C C . ALA A 1 86 ? 12.141 31.984 19.062 1 95.62 86 ALA A C 1
ATOM 654 O O . ALA A 1 86 ? 11.922 32.656 20.062 1 95.62 86 ALA A O 1
ATOM 655 N N . ALA A 1 87 ? 12.125 32.469 17.859 1 96.75 87 ALA A N 1
ATOM 656 C CA . ALA A 1 87 ? 11.805 33.875 17.625 1 96.75 87 ALA A CA 1
ATOM 657 C C . ALA A 1 87 ? 10.383 34.188 18.062 1 96.75 87 ALA A C 1
ATOM 659 O O . ALA A 1 87 ? 10.125 35.281 18.625 1 96.75 87 ALA A O 1
ATOM 660 N N . ALA A 1 88 ? 9.453 33.281 17.812 1 98.06 88 ALA A N 1
ATOM 661 C CA . ALA A 1 88 ? 8.07 33.469 18.25 1 98.06 88 ALA A CA 1
ATOM 662 C C . ALA A 1 88 ? 7.973 33.562 19.766 1 98.06 88 ALA A C 1
ATOM 664 O O . ALA A 1 88 ? 7.324 34.469 20.297 1 98.06 88 ALA A O 1
ATOM 665 N N . ALA A 1 89 ? 8.672 32.688 20.422 1 97.25 89 ALA A N 1
ATOM 666 C CA . ALA A 1 89 ? 8.656 32.688 21.891 1 97.25 89 ALA A CA 1
ATOM 667 C C . ALA A 1 89 ? 9.203 34 22.453 1 97.25 89 ALA A C 1
ATOM 669 O O . ALA A 1 89 ? 8.656 34.531 23.422 1 97.25 89 ALA A O 1
ATOM 670 N N . HIS A 1 90 ? 10.25 34.469 21.859 1 96.12 90 HIS A N 1
ATOM 671 C CA . HIS A 1 90 ? 10.891 35.719 22.297 1 96.12 90 HIS A CA 1
ATOM 672 C C . HIS A 1 90 ? 9.93 36.875 22.188 1 96.12 90 HIS A C 1
ATOM 674 O O . HIS A 1 90 ? 10.008 37.844 22.969 1 96.12 90 HIS A O 1
ATOM 680 N N . ARG A 1 91 ? 9 36.844 21.328 1 96.62 91 ARG A N 1
ATOM 681 C CA . ARG A 1 91 ? 8.078 37.938 21.078 1 96.62 91 ARG A CA 1
ATOM 682 C C . ARG A 1 91 ? 6.754 37.719 21.812 1 96.62 91 ARG A C 1
ATOM 684 O O . ARG A 1 91 ? 5.809 38.5 21.641 1 96.62 91 ARG A O 1
ATOM 691 N N . GLY A 1 92 ? 6.707 36.594 22.5 1 97 92 GLY A N 1
ATOM 692 C CA . GLY A 1 92 ? 5.492 36.281 23.25 1 97 92 GLY A CA 1
ATOM 693 C C . GLY A 1 92 ? 4.391 35.688 22.375 1 97 92 GLY A C 1
ATOM 694 O O . GLY A 1 92 ? 3.209 35.812 22.703 1 97 92 GLY A O 1
ATOM 695 N N . ILE A 1 93 ? 4.738 35.156 21.234 1 98.19 93 ILE A N 1
ATOM 696 C CA . ILE A 1 93 ? 3.785 34.562 20.312 1 98.19 93 ILE A CA 1
ATOM 697 C C . ILE A 1 93 ? 3.711 33.062 20.531 1 98.19 93 ILE A C 1
ATOM 699 O O . ILE A 1 93 ? 4.734 32.375 20.484 1 98.19 93 ILE A O 1
ATOM 703 N N . LEU A 1 94 ? 2.498 32.531 20.734 1 98.5 94 LEU A N 1
ATOM 704 C CA . LEU A 1 94 ? 2.293 31.094 20.906 1 98.5 94 LEU A CA 1
ATOM 705 C C . LEU A 1 94 ? 2.334 30.375 19.562 1 98.5 94 LEU A C 1
ATOM 707 O O . LEU A 1 94 ? 1.827 30.891 18.562 1 98.5 94 LEU A O 1
ATOM 711 N N . VAL A 1 95 ? 2.967 29.219 19.5 1 98.69 95 VAL A N 1
ATOM 712 C CA . VAL A 1 95 ? 2.971 28.344 18.312 1 98.69 95 VAL A CA 1
ATOM 713 C C . VAL A 1 95 ? 2.299 27.016 18.656 1 98.69 95 VAL A C 1
ATOM 715 O O . VAL A 1 95 ? 2.588 26.422 19.688 1 98.69 95 VAL A O 1
ATOM 718 N N . CYS A 1 96 ? 1.313 26.641 17.844 1 98.62 96 CYS A N 1
ATOM 719 C CA . CYS A 1 96 ? 0.613 25.375 17.969 1 98.62 96 CYS A CA 1
ATOM 720 C C . CYS A 1 96 ? 0.744 24.547 16.688 1 98.62 96 CYS A C 1
ATOM 722 O O . CYS A 1 96 ? 1.061 25.078 15.633 1 98.62 96 CYS A O 1
ATOM 724 N N . ASN A 1 97 ? 0.626 23.266 16.828 1 98.12 97 ASN A N 1
ATOM 725 C CA . ASN A 1 97 ? 0.581 22.359 15.688 1 98.12 97 ASN A CA 1
ATOM 726 C C . ASN A 1 97 ? -0.59 21.391 15.789 1 98.12 97 ASN A C 1
ATOM 728 O O . ASN A 1 97 ? -1.546 21.641 16.531 1 98.12 97 ASN A O 1
ATOM 732 N N . THR A 1 98 ? -0.68 20.359 14.914 1 98.12 98 THR A N 1
ATOM 733 C CA . THR A 1 98 ? -1.822 19.453 14.898 1 98.12 98 THR A CA 1
ATOM 734 C C . THR A 1 98 ? -1.371 18 15.109 1 98.12 98 THR A C 1
ATOM 736 O O . THR A 1 98 ? -1.579 17.156 14.25 1 98.12 98 THR A O 1
ATOM 739 N N . PRO A 1 99 ? -0.853 17.688 16.281 1 96.5 99 PRO A N 1
ATOM 740 C CA . PRO A 1 99 ? -0.427 16.328 16.594 1 96.5 99 PRO A CA 1
ATOM 741 C C . PRO A 1 99 ? -1.604 15.367 16.781 1 96.5 99 PRO A C 1
ATOM 743 O O . PRO A 1 99 ? -2.752 15.805 16.875 1 96.5 99 PRO A O 1
ATOM 746 N N . ASP A 1 100 ? -1.396 14.102 16.688 1 96.31 100 ASP A N 1
ATOM 747 C CA . ASP A 1 100 ? -2.258 12.984 17.078 1 96.31 100 ASP A CA 1
ATOM 748 C C . ASP A 1 100 ? -3.357 12.75 16.047 1 96.31 100 ASP A C 1
ATOM 750 O O . ASP A 1 100 ? -3.607 11.609 15.648 1 96.31 100 ASP A O 1
ATOM 754 N N . VAL A 1 101 ? -3.902 13.82 15.445 1 97.56 101 VAL A N 1
ATOM 755 C CA . VAL A 1 101 ? -5.086 13.648 14.609 1 97.56 101 VAL A CA 1
ATOM 756 C C . VAL A 1 101 ? -4.695 13.008 13.281 1 97.56 101 VAL A C 1
ATOM 758 O O . VAL A 1 101 ? -5.539 12.438 12.586 1 97.56 101 VAL A O 1
ATOM 761 N N . LEU A 1 102 ? -3.424 13.102 12.93 1 98.31 102 LEU A N 1
ATOM 762 C CA . LEU A 1 102 ? -3.002 12.57 11.633 1 98.31 102 LEU A CA 1
ATOM 763 C C . LEU A 1 102 ? -2.162 11.312 11.812 1 98.31 102 LEU A C 1
ATOM 765 O O . LEU A 1 102 ? -1.637 10.773 10.836 1 98.31 102 LEU A O 1
ATOM 769 N N . THR A 1 103 ? -2.002 10.805 13.039 1 98.25 103 THR A N 1
ATOM 770 C CA . THR A 1 103 ? -1.052 9.742 13.352 1 98.25 103 THR A CA 1
ATOM 771 C C . THR A 1 103 ? -1.36 8.492 12.531 1 98.25 103 THR A C 1
ATOM 773 O O . THR A 1 103 ? -0.508 8.008 11.789 1 98.25 103 THR A O 1
ATOM 776 N N . ASP A 1 104 ? -2.572 8.023 12.594 1 98.69 104 ASP A N 1
ATOM 777 C CA . ASP A 1 104 ? -2.941 6.777 11.922 1 98.69 104 ASP A CA 1
ATOM 778 C C . ASP A 1 104 ? -2.914 6.945 10.406 1 98.69 104 ASP A C 1
ATOM 780 O O . ASP A 1 104 ? -2.467 6.051 9.688 1 98.69 104 ASP A O 1
ATOM 784 N N . THR A 1 105 ? -3.379 8.109 9.969 1 98.75 105 THR A N 1
ATOM 785 C CA . THR A 1 105 ? -3.422 8.367 8.531 1 98.75 105 THR A CA 1
ATOM 786 C C . THR A 1 105 ? -2.016 8.375 7.938 1 98.75 105 THR A C 1
ATOM 788 O O . THR A 1 105 ? -1.78 7.781 6.883 1 98.75 105 THR A O 1
ATOM 791 N N . THR A 1 106 ? -1.076 9.008 8.594 1 98.69 106 THR A N 1
ATOM 792 C CA . THR A 1 106 ? 0.303 9.055 8.117 1 98.69 106 THR A CA 1
ATOM 793 C C . THR A 1 106 ? 0.945 7.676 8.188 1 98.69 106 THR A C 1
ATOM 795 O O . THR A 1 106 ? 1.731 7.305 7.316 1 98.69 106 THR A O 1
ATOM 798 N N . ALA A 1 107 ? 0.591 6.895 9.234 1 98.81 107 ALA A N 1
ATOM 799 C CA . ALA A 1 107 ? 1.09 5.527 9.344 1 98.81 107 ALA A CA 1
ATOM 800 C C . ALA A 1 107 ? 0.567 4.66 8.203 1 98.81 107 ALA A C 1
ATOM 802 O O . ALA A 1 107 ? 1.312 3.859 7.629 1 98.81 107 ALA A O 1
ATOM 803 N N . ASP A 1 108 ? -0.748 4.848 7.859 1 98.81 108 ASP A N 1
ATOM 804 C CA . ASP A 1 108 ? -1.318 4.152 6.711 1 98.81 108 ASP A CA 1
ATOM 805 C C . ASP A 1 108 ? -0.511 4.43 5.445 1 98.81 108 ASP A C 1
ATOM 807 O O . ASP A 1 108 ? -0.148 3.504 4.719 1 98.81 108 ASP A O 1
ATOM 811 N N . LEU A 1 109 ? -0.167 5.676 5.23 1 98.88 109 LEU A N 1
ATOM 812 C CA . LEU A 1 109 ? 0.542 6.059 4.012 1 98.88 109 LEU A CA 1
ATOM 813 C C . LEU A 1 109 ? 1.967 5.516 4.02 1 98.88 109 LEU A C 1
ATOM 815 O O . LEU A 1 109 ? 2.475 5.078 2.984 1 98.88 109 LEU A O 1
ATOM 819 N N . THR A 1 110 ? 2.576 5.594 5.164 1 98.88 110 THR A N 1
ATOM 820 C CA . THR A 1 110 ? 3.939 5.086 5.277 1 98.88 110 THR A CA 1
ATOM 821 C C . THR A 1 110 ? 4 3.609 4.902 1 98.88 110 THR A C 1
ATOM 823 O O . THR A 1 110 ? 4.859 3.195 4.121 1 98.88 110 THR A O 1
ATOM 826 N N . PHE A 1 111 ? 3.066 2.861 5.418 1 98.88 111 PHE A N 1
ATOM 827 C CA . PHE A 1 111 ? 3.043 1.431 5.133 1 98.88 111 PHE A CA 1
ATOM 828 C C . PHE A 1 111 ? 2.631 1.171 3.689 1 98.88 111 PHE A C 1
ATOM 830 O O . PHE A 1 111 ? 3.129 0.242 3.053 1 98.88 111 PHE A O 1
ATOM 837 N N . ALA A 1 112 ? 1.685 1.979 3.178 1 98.88 112 ALA A N 1
ATOM 838 C CA . ALA A 1 112 ? 1.297 1.893 1.772 1 98.88 112 ALA A CA 1
ATOM 839 C C . ALA A 1 112 ? 2.496 2.129 0.858 1 98.88 112 ALA A C 1
ATOM 841 O O . ALA A 1 112 ? 2.67 1.426 -0.14 1 98.88 112 ALA A O 1
ATOM 842 N N . LEU A 1 113 ? 3.271 3.123 1.226 1 98.88 113 LEU A N 1
ATOM 843 C CA . LEU A 1 113 ? 4.469 3.463 0.462 1 98.88 113 LEU A CA 1
ATOM 844 C C . LEU A 1 113 ? 5.477 2.318 0.491 1 98.88 113 LEU A C 1
ATOM 846 O O . LEU A 1 113 ? 6.059 1.972 -0.54 1 98.88 113 LEU A O 1
ATOM 850 N N . LEU A 1 114 ? 5.652 1.708 1.638 1 98.94 114 LEU A N 1
ATOM 851 C CA . LEU A 1 114 ? 6.52 0.548 1.802 1 98.94 114 LEU A CA 1
ATOM 852 C C . LEU A 1 114 ? 6.07 -0.601 0.906 1 98.94 114 LEU A C 1
ATOM 854 O O . LEU A 1 114 ? 6.863 -1.13 0.123 1 98.94 114 LEU A O 1
ATOM 858 N N . LEU A 1 115 ? 4.824 -0.909 0.916 1 98.94 115 LEU A N 1
ATOM 859 C CA . LEU A 1 115 ? 4.27 -2.008 0.133 1 98.94 115 LEU A CA 1
ATOM 860 C C . LEU A 1 115 ? 4.344 -1.703 -1.359 1 98.94 115 LEU A C 1
ATOM 862 O O . LEU A 1 115 ? 4.695 -2.574 -2.158 1 98.94 115 LEU A O 1
ATOM 866 N N . ALA A 1 116 ? 3.977 -0.455 -1.726 1 98.88 116 ALA A N 1
ATOM 867 C CA . ALA A 1 116 ? 3.984 -0.07 -3.135 1 98.88 116 ALA A CA 1
ATOM 868 C C . ALA A 1 116 ? 5.391 -0.164 -3.721 1 98.88 116 ALA A C 1
ATOM 870 O O . ALA A 1 116 ? 5.562 -0.544 -4.883 1 98.88 116 ALA A O 1
ATOM 871 N N . THR A 1 117 ? 6.363 0.203 -2.904 1 98.88 117 THR A N 1
ATOM 872 C CA . THR A 1 117 ? 7.75 0.147 -3.35 1 98.88 117 THR A CA 1
ATOM 873 C C . THR A 1 117 ? 8.227 -1.299 -3.449 1 98.88 117 THR A C 1
ATOM 875 O O . THR A 1 117 ? 8.797 -1.701 -4.469 1 98.88 117 THR A O 1
ATOM 878 N N . ALA A 1 118 ? 7.938 -2.078 -2.443 1 98.88 118 ALA A N 1
ATOM 879 C CA . ALA A 1 118 ? 8.391 -3.467 -2.375 1 98.88 118 ALA A CA 1
ATOM 880 C C . ALA A 1 118 ? 7.781 -4.297 -3.504 1 98.88 118 ALA A C 1
ATOM 882 O O . ALA A 1 118 ? 8.445 -5.172 -4.062 1 98.88 118 ALA A O 1
ATOM 883 N N . ARG A 1 119 ? 6.527 -3.934 -3.867 1 98.81 119 ARG A N 1
ATOM 884 C CA . ARG A 1 119 ? 5.789 -4.766 -4.812 1 98.81 119 ARG A CA 1
ATOM 885 C C . ARG A 1 119 ? 5.684 -4.086 -6.172 1 98.81 119 ARG A C 1
ATOM 887 O O . ARG A 1 119 ? 4.922 -4.523 -7.035 1 98.81 119 ARG A O 1
ATOM 894 N N . ARG A 1 120 ? 6.402 -2.949 -6.305 1 98.56 120 ARG A N 1
ATOM 895 C CA . ARG A 1 120 ? 6.547 -2.27 -7.586 1 98.56 120 ARG A CA 1
ATOM 896 C C . ARG A 1 120 ? 5.188 -1.884 -8.156 1 98.56 120 ARG A C 1
ATOM 898 O O . ARG A 1 120 ? 4.953 -2.021 -9.359 1 98.56 120 ARG A O 1
ATOM 905 N N . LEU A 1 121 ? 4.289 -1.408 -7.336 1 98.69 121 LEU A N 1
ATOM 906 C CA . LEU A 1 121 ? 2.893 -1.194 -7.699 1 98.69 121 LEU A CA 1
ATOM 907 C C . LEU A 1 121 ? 2.77 -0.11 -8.766 1 98.69 121 LEU A C 1
ATOM 909 O O . LEU A 1 121 ? 2.016 -0.264 -9.727 1 98.69 121 LEU A O 1
ATOM 913 N N . VAL A 1 122 ? 3.479 1.019 -8.594 1 98.44 122 VAL A N 1
ATOM 914 C CA . VAL A 1 122 ? 3.361 2.129 -9.531 1 98.44 122 VAL A CA 1
ATOM 915 C C . VAL A 1 122 ? 3.855 1.695 -10.906 1 98.44 122 VAL A C 1
ATOM 917 O O . VAL A 1 122 ? 3.197 1.95 -11.922 1 98.44 122 VAL A O 1
ATOM 920 N N . GLU A 1 123 ? 5.012 1.003 -10.938 1 98 123 GLU A N 1
ATOM 921 C CA . GLU A 1 123 ? 5.539 0.464 -12.188 1 98 123 GLU A CA 1
ATOM 922 C C . GLU A 1 123 ? 4.543 -0.489 -12.844 1 98 123 GLU A C 1
ATOM 924 O O . GLU A 1 123 ? 4.312 -0.423 -14.055 1 98 123 GLU A O 1
ATOM 929 N N . ALA A 1 124 ? 3.961 -1.352 -12.078 1 98.19 124 ALA A N 1
ATOM 930 C CA . ALA A 1 124 ? 3.027 -2.355 -12.578 1 98.19 124 ALA A CA 1
ATOM 931 C C . ALA A 1 124 ? 1.787 -1.701 -13.18 1 98.19 124 ALA A C 1
ATOM 933 O O . ALA A 1 124 ? 1.322 -2.102 -14.25 1 98.19 124 ALA A O 1
ATOM 934 N N . ALA A 1 125 ? 1.257 -0.706 -12.453 1 97.88 125 ALA A N 1
ATOM 935 C CA . ALA A 1 125 ? 0.076 -0.002 -12.945 1 97.88 125 ALA A CA 1
ATOM 936 C C . ALA A 1 125 ? 0.368 0.697 -14.266 1 97.88 125 ALA A C 1
ATOM 938 O O . ALA A 1 125 ? -0.429 0.621 -15.203 1 97.88 125 ALA A O 1
ATOM 939 N N . MET A 1 126 ? 1.501 1.36 -14.336 1 96.5 126 MET A N 1
ATOM 940 C CA . MET A 1 126 ? 1.873 2.053 -15.57 1 96.5 126 MET A CA 1
ATOM 941 C C . MET A 1 126 ? 2.137 1.057 -16.703 1 96.5 126 MET A C 1
ATOM 943 O O . MET A 1 126 ? 1.771 1.305 -17.844 1 96.5 126 MET A O 1
ATOM 947 N N . PHE A 1 127 ? 2.832 -0.09 -16.359 1 97 127 PHE A N 1
ATOM 948 C CA . PHE A 1 127 ? 3.1 -1.165 -17.312 1 97 127 PHE A CA 1
ATOM 949 C C . PHE A 1 127 ? 1.812 -1.618 -17.984 1 97 127 PHE A C 1
ATOM 951 O O . PHE A 1 127 ? 1.774 -1.783 -19.219 1 97 127 PHE A O 1
ATOM 958 N N . LEU A 1 128 ? 0.766 -1.794 -17.219 1 97 128 LEU A N 1
ATOM 959 C CA . LEU A 1 128 ? -0.538 -2.203 -17.734 1 97 128 LEU A CA 1
ATOM 960 C C . LEU A 1 128 ? -1.173 -1.089 -18.562 1 97 128 LEU A C 1
ATOM 962 O O . LEU A 1 128 ? -1.628 -1.324 -19.672 1 97 128 LEU A O 1
ATOM 966 N N . LYS A 1 129 ? -1.17 0.116 -18.062 1 95.25 129 LYS A N 1
ATOM 967 C CA . LYS A 1 129 ? -1.799 1.264 -18.719 1 95.25 129 LYS A CA 1
ATOM 968 C C . LYS A 1 129 ? -1.138 1.567 -20.062 1 95.25 129 LYS A C 1
ATOM 970 O O . LYS A 1 129 ? -1.794 2.047 -20.984 1 95.25 129 LYS A O 1
ATOM 975 N N . GLU A 1 130 ? 0.098 1.286 -20.156 1 95.25 130 GLU A N 1
ATOM 976 C CA . GLU A 1 130 ? 0.86 1.576 -21.359 1 95.25 130 GLU A CA 1
ATOM 977 C C . GLU A 1 130 ? 0.713 0.457 -22.391 1 95.25 130 GLU A C 1
ATOM 979 O O . GLU A 1 130 ? 1.316 0.508 -23.469 1 95.25 130 GLU A O 1
ATOM 984 N N . GLY A 1 131 ? -0.031 -0.576 -22.094 1 95.31 131 GLY A N 1
ATOM 985 C CA . GLY A 1 131 ? -0.3 -1.653 -23.031 1 95.31 131 GLY A CA 1
ATOM 986 C C . GLY A 1 131 ? 0.853 -2.631 -23.172 1 95.31 131 GLY A C 1
ATOM 987 O O . GLY A 1 131 ? 0.966 -3.332 -24.172 1 95.31 131 GLY A O 1
ATOM 988 N N . LYS A 1 132 ? 1.671 -2.656 -22.141 1 95.75 132 LYS A N 1
ATOM 989 C CA . LYS A 1 132 ? 2.871 -3.486 -22.219 1 95.75 132 LYS A CA 1
ATOM 990 C C . LYS A 1 132 ? 2.592 -4.902 -21.719 1 95.75 132 LYS A C 1
ATOM 992 O O . LYS A 1 132 ? 3.385 -5.816 -21.953 1 95.75 132 LYS A O 1
ATOM 997 N N . TRP A 1 133 ? 1.525 -5.102 -21 1 95.38 133 TRP A N 1
ATOM 998 C CA . TRP A 1 133 ? 1.171 -6.434 -20.5 1 95.38 133 TRP A CA 1
ATOM 999 C C . TRP A 1 133 ? 0.715 -7.328 -21.656 1 95.38 133 TRP A C 1
ATOM 1001 O O . TRP A 1 133 ? -0.393 -7.172 -22.172 1 95.38 133 TRP A O 1
ATOM 1011 N N . LYS A 1 134 ? 1.548 -8.32 -22.016 1 92.38 134 LYS A N 1
ATOM 1012 C CA . LYS A 1 134 ? 1.264 -9.164 -23.172 1 92.38 134 LYS A CA 1
ATOM 1013 C C . LYS A 1 134 ? 1.046 -10.617 -22.766 1 92.38 134 LYS A C 1
ATOM 1015 O O . LYS A 1 134 ? 0.399 -11.383 -23.484 1 92.38 134 LYS A O 1
ATOM 1020 N N . SER A 1 135 ? 1.631 -10.945 -21.656 1 91.56 135 SER A N 1
ATOM 1021 C CA . SER A 1 135 ? 1.518 -12.32 -21.172 1 91.56 135 SER A CA 1
ATOM 1022 C C . SER A 1 135 ? 1.899 -12.422 -19.703 1 91.56 135 SER A C 1
ATOM 1024 O O . SER A 1 135 ? 2.625 -11.578 -19.172 1 91.56 135 SER A O 1
ATOM 1026 N N . TRP A 1 136 ? 1.357 -13.453 -19.141 1 91.75 136 TRP A N 1
ATOM 1027 C CA . TRP A 1 136 ? 1.803 -13.781 -17.797 1 91.75 136 TRP A CA 1
ATOM 1028 C C . TRP A 1 136 ? 3.182 -14.438 -17.812 1 91.75 136 TRP A C 1
ATOM 1030 O O . TRP A 1 136 ? 3.484 -15.227 -18.719 1 91.75 136 TRP A O 1
ATOM 1040 N N . SER A 1 137 ? 4.059 -14.086 -16.906 1 93.5 137 SER A N 1
ATOM 1041 C CA . SER A 1 137 ? 5.379 -14.695 -16.781 1 93.5 137 SER A CA 1
ATOM 1042 C C . SER A 1 137 ? 5.762 -14.867 -15.312 1 93.5 137 SER A C 1
ATOM 1044 O O . SER A 1 137 ? 5.367 -14.07 -14.461 1 93.5 137 SER A O 1
ATOM 1046 N N . PRO A 1 138 ? 6.582 -15.875 -15 1 94.75 138 PRO A N 1
ATOM 1047 C CA . PRO A 1 138 ? 6.887 -16.219 -13.609 1 94.75 138 PRO A CA 1
ATOM 1048 C C . PRO A 1 138 ? 7.492 -15.055 -12.836 1 94.75 138 PRO A C 1
ATOM 1050 O O . PRO A 1 138 ? 7.117 -14.812 -11.688 1 94.75 138 PRO A O 1
ATOM 1053 N N . PHE A 1 139 ? 8.352 -14.297 -13.492 1 96.06 139 PHE A N 1
ATOM 1054 C CA . PHE A 1 139 ? 9.039 -13.266 -12.719 1 96.06 139 PHE A CA 1
ATOM 1055 C C . PHE A 1 139 ? 8.656 -11.875 -13.219 1 96.06 139 PHE A C 1
ATOM 1057 O O . PHE A 1 139 ? 9.32 -10.891 -12.891 1 96.06 139 PHE A O 1
ATOM 1064 N N . LEU A 1 140 ? 7.57 -11.789 -14.031 1 94.69 140 LEU A N 1
ATOM 1065 C CA . LEU A 1 140 ? 7.113 -10.477 -14.484 1 94.69 140 LEU A CA 1
ATOM 1066 C C . LEU A 1 140 ? 6.777 -9.586 -13.297 1 94.69 140 LEU A C 1
ATOM 1068 O O . LEU A 1 140 ? 5.926 -9.93 -12.469 1 94.69 140 LEU A O 1
ATOM 1072 N N . LEU A 1 141 ? 7.516 -8.461 -13.156 1 97.12 141 LEU A N 1
ATOM 1073 C CA . LEU A 1 141 ? 7.281 -7.434 -12.148 1 97.12 141 LEU A CA 1
ATOM 1074 C C . LEU A 1 141 ? 7.402 -8.008 -10.742 1 97.12 141 LEU A C 1
ATOM 1076 O O . LEU A 1 141 ? 6.719 -7.555 -9.82 1 97.12 141 LEU A O 1
ATOM 1080 N N . ALA A 1 142 ? 8.219 -9.078 -10.609 1 97.94 142 ALA A N 1
ATOM 1081 C CA . ALA A 1 142 ? 8.453 -9.664 -9.289 1 97.94 142 ALA A CA 1
ATOM 1082 C C . ALA A 1 142 ? 9.148 -8.672 -8.367 1 97.94 142 ALA A C 1
ATOM 1084 O O . ALA A 1 142 ? 10.156 -8.062 -8.742 1 97.94 142 ALA A O 1
ATOM 1085 N N . GLY A 1 143 ? 8.609 -8.398 -7.215 1 98.31 143 GLY A N 1
ATOM 1086 C CA . GLY A 1 143 ? 9.188 -7.562 -6.18 1 98.31 143 GLY A CA 1
ATOM 1087 C C . GLY A 1 143 ? 9.68 -8.352 -4.98 1 98.31 143 GLY A C 1
ATOM 1088 O O . GLY A 1 143 ? 10.227 -9.445 -5.137 1 98.31 143 GLY A O 1
ATOM 1089 N N . ALA A 1 144 ? 9.586 -7.75 -3.846 1 98.31 144 ALA A N 1
ATOM 1090 C CA . ALA A 1 144 ? 10.07 -8.359 -2.605 1 98.31 144 ALA A CA 1
ATOM 1091 C C . ALA A 1 144 ? 8.906 -8.727 -1.689 1 98.31 144 ALA A C 1
ATOM 1093 O O . ALA A 1 144 ? 7.879 -8.039 -1.67 1 98.31 144 ALA A O 1
ATOM 1094 N N . ASP A 1 145 ? 9.062 -9.805 -0.954 1 98.31 145 ASP A N 1
ATOM 1095 C CA . ASP A 1 145 ? 8.125 -10.094 0.131 1 98.31 145 ASP A CA 1
ATOM 1096 C C . ASP A 1 145 ? 8.258 -9.07 1.258 1 98.31 145 ASP A C 1
ATOM 1098 O O . ASP A 1 145 ? 9.367 -8.602 1.549 1 98.31 145 ASP A O 1
ATOM 1102 N N . VAL A 1 146 ? 7.168 -8.734 1.854 1 98.81 146 VAL A N 1
ATOM 1103 C CA . VAL A 1 146 ? 7.156 -7.824 2.998 1 98.81 146 VAL A CA 1
ATOM 1104 C C . VAL A 1 146 ? 6.887 -8.609 4.277 1 98.81 146 VAL A C 1
ATOM 1106 O O . VAL A 1 146 ? 7.539 -8.383 5.301 1 98.81 146 VAL A O 1
ATOM 1109 N N . HIS A 1 147 ? 5.945 -9.539 4.172 1 98.69 147 HIS A N 1
ATOM 1110 C CA . HIS A 1 147 ? 5.613 -10.359 5.332 1 98.69 147 HIS A CA 1
ATOM 1111 C C . HIS A 1 147 ? 6.848 -11.062 5.891 1 98.69 147 HIS A C 1
ATOM 1113 O O . HIS A 1 147 ? 7.75 -11.43 5.137 1 98.69 147 HIS A O 1
ATOM 1119 N N . HIS A 1 148 ? 6.91 -11.188 7.23 1 98.69 148 HIS A N 1
ATOM 1120 C CA . HIS A 1 148 ? 7.879 -11.977 7.98 1 98.69 148 HIS A CA 1
ATOM 1121 C C . HIS A 1 148 ? 9.281 -11.398 7.84 1 98.69 148 HIS A C 1
ATOM 1123 O O . HIS A 1 148 ? 10.258 -12.008 8.297 1 98.69 148 HIS A O 1
ATOM 1129 N N . LYS A 1 149 ? 9.422 -10.234 7.148 1 98.88 149 LYS A N 1
ATOM 1130 C CA . LYS A 1 149 ? 10.719 -9.57 7.039 1 98.88 149 LYS A CA 1
ATOM 1131 C C . LYS A 1 149 ? 10.977 -8.672 8.25 1 98.88 149 LYS A C 1
ATOM 1133 O O . LYS A 1 149 ? 10.188 -8.656 9.195 1 98.88 149 LYS A O 1
ATOM 1138 N N . THR A 1 150 ? 12.125 -8.023 8.273 1 98.94 150 THR A N 1
ATOM 1139 C CA . THR A 1 150 ? 12.508 -7.145 9.375 1 98.94 150 THR A CA 1
ATOM 1140 C C . THR A 1 150 ? 12.367 -5.68 8.969 1 98.94 150 THR A C 1
ATOM 1142 O O . THR A 1 150 ? 12.93 -5.25 7.961 1 98.94 150 THR A O 1
ATOM 1145 N N . ILE A 1 151 ? 11.594 -4.973 9.734 1 98.94 151 ILE A N 1
ATOM 1146 C CA . ILE A 1 151 ? 11.453 -3.531 9.547 1 98.94 151 ILE A CA 1
ATOM 1147 C C . ILE A 1 151 ? 12.25 -2.795 10.633 1 98.94 151 ILE A C 1
ATOM 1149 O O . ILE A 1 151 ? 12.18 -3.146 11.812 1 98.94 151 ILE A O 1
ATOM 1153 N N . GLY A 1 152 ? 13.125 -1.897 10.227 1 98.94 152 GLY A N 1
ATOM 1154 C CA . GLY A 1 152 ? 13.797 -0.982 11.133 1 98.94 152 GLY A CA 1
ATOM 1155 C C . GLY A 1 152 ? 13.219 0.42 11.109 1 98.94 152 GLY A C 1
ATOM 1156 O O . GLY A 1 152 ? 13.336 1.125 10.102 1 98.94 152 GLY A O 1
ATOM 1157 N N . ILE A 1 153 ? 12.68 0.874 12.234 1 98.94 153 ILE A N 1
ATOM 1158 C CA . ILE A 1 153 ? 12.023 2.176 12.328 1 98.94 153 ILE A CA 1
ATOM 1159 C C . ILE A 1 153 ? 12.945 3.164 13.039 1 98.94 153 ILE A C 1
ATOM 1161 O O . ILE A 1 153 ? 13.305 2.959 14.203 1 98.94 153 ILE A O 1
ATOM 1165 N N . VAL A 1 154 ? 13.359 4.16 12.289 1 98.81 154 VAL A N 1
ATOM 1166 C CA . VAL A 1 154 ? 14.133 5.25 12.875 1 98.81 154 VAL A CA 1
ATOM 1167 C C . VAL A 1 154 ? 13.203 6.402 13.242 1 98.81 154 VAL A C 1
ATOM 1169 O O . VAL A 1 154 ? 12.742 7.141 12.375 1 98.81 154 VAL A O 1
ATOM 1172 N N . GLY A 1 155 ? 12.977 6.602 14.508 1 97.81 155 GLY A N 1
ATOM 1173 C CA . GLY A 1 155 ? 11.961 7.512 15.023 1 97.81 155 GLY A CA 1
ATOM 1174 C C . GLY A 1 155 ? 10.688 6.801 15.453 1 97.81 155 GLY A C 1
ATOM 1175 O O . GLY A 1 155 ? 9.703 6.797 14.719 1 97.81 155 GLY A O 1
ATOM 1176 N N . MET A 1 156 ? 10.734 6.285 16.75 1 97.25 156 MET A N 1
ATOM 1177 C CA . MET A 1 156 ? 9.602 5.543 17.281 1 97.25 156 MET A CA 1
ATOM 1178 C C . MET A 1 156 ? 8.719 6.441 18.141 1 97.25 156 MET A C 1
ATOM 1180 O O . MET A 1 156 ? 8.453 6.133 19.312 1 97.25 156 MET A O 1
ATOM 1184 N N . GLY A 1 157 ? 8.32 7.582 17.531 1 95.38 157 GLY A N 1
ATOM 1185 C CA . GLY A 1 157 ? 7.273 8.391 18.141 1 95.38 157 GLY A CA 1
ATOM 1186 C C . GLY A 1 157 ? 5.883 7.809 17.938 1 95.38 157 GLY A C 1
ATOM 1187 O O . GLY A 1 157 ? 5.727 6.594 17.797 1 95.38 157 GLY A O 1
ATOM 1188 N N . ASN A 1 158 ? 4.84 8.625 17.953 1 95.5 158 ASN A N 1
ATOM 1189 C CA . ASN A 1 158 ? 3.467 8.164 17.797 1 95.5 158 ASN A CA 1
ATOM 1190 C C . ASN A 1 158 ? 3.244 7.52 16.438 1 95.5 158 ASN A C 1
ATOM 1192 O O . ASN A 1 158 ? 2.643 6.449 16.344 1 95.5 158 ASN A O 1
ATOM 1196 N N . ILE A 1 159 ? 3.725 8.18 15.383 1 97.5 159 ILE A N 1
ATOM 1197 C CA . ILE A 1 159 ? 3.557 7.637 14.031 1 97.5 159 ILE A CA 1
ATOM 1198 C C . ILE A 1 159 ? 4.375 6.359 13.883 1 97.5 159 ILE A C 1
ATOM 1200 O O . ILE A 1 159 ? 3.908 5.379 13.305 1 97.5 159 ILE A O 1
ATOM 1204 N N . GLY A 1 160 ? 5.637 6.348 14.43 1 98.12 160 GLY A N 1
ATOM 1205 C CA . GLY A 1 160 ? 6.465 5.152 14.391 1 98.12 160 GLY A CA 1
ATOM 1206 C C . GLY A 1 160 ? 5.809 3.953 15.047 1 98.12 160 GLY A C 1
ATOM 1207 O O . GLY A 1 160 ? 5.836 2.848 14.508 1 98.12 160 GLY A O 1
ATOM 1208 N N . GLN A 1 161 ? 5.223 4.184 16.203 1 98 161 GLN A N 1
ATOM 1209 C CA . GLN A 1 161 ? 4.535 3.107 16.906 1 98 161 GLN A CA 1
ATOM 1210 C C . GLN A 1 161 ? 3.334 2.607 16.109 1 98 161 GLN A C 1
ATOM 1212 O O . GLN A 1 161 ? 3.051 1.407 16.094 1 98 161 GLN A O 1
ATOM 1217 N N . ALA A 1 162 ? 2.623 3.566 15.5 1 98.38 162 ALA A N 1
ATOM 1218 C CA . ALA A 1 162 ? 1.487 3.186 14.664 1 98.38 162 ALA A CA 1
ATOM 1219 C C . ALA A 1 162 ? 1.938 2.342 13.477 1 98.38 162 ALA A C 1
ATOM 1221 O O . ALA A 1 162 ? 1.265 1.381 13.102 1 98.38 162 ALA A O 1
ATOM 1222 N N . VAL A 1 163 ? 3.098 2.646 12.875 1 98.81 163 VAL A N 1
ATOM 1223 C CA . VAL A 1 163 ? 3.664 1.853 11.789 1 98.81 163 VAL A CA 1
ATOM 1224 C C . VAL A 1 163 ? 4.07 0.476 12.312 1 98.81 163 VAL A C 1
ATOM 1226 O O . VAL A 1 163 ? 3.812 -0.542 11.664 1 98.81 163 VAL A O 1
ATOM 1229 N N . ALA A 1 164 ? 4.668 0.435 13.5 1 98.81 164 ALA A N 1
ATOM 1230 C CA . ALA A 1 164 ? 5.074 -0.824 14.117 1 98.81 164 ALA A CA 1
ATOM 1231 C C . ALA A 1 164 ? 3.875 -1.742 14.328 1 98.81 164 ALA A C 1
ATOM 1233 O O . ALA A 1 164 ? 3.961 -2.951 14.102 1 98.81 164 ALA A O 1
ATOM 1234 N N . LYS A 1 165 ? 2.803 -1.192 14.781 1 98.5 165 LYS A N 1
ATOM 1235 C CA . LYS A 1 165 ? 1.584 -1.973 14.977 1 98.5 165 LYS A CA 1
ATOM 1236 C C . LYS A 1 165 ? 1.124 -2.611 13.672 1 98.5 165 LYS A C 1
ATOM 1238 O O . LYS A 1 165 ? 0.736 -3.781 13.648 1 98.5 165 LYS A O 1
ATOM 1243 N N . ARG A 1 166 ? 1.136 -1.881 12.602 1 98.75 166 ARG A N 1
ATOM 1244 C CA . ARG A 1 166 ? 0.771 -2.4 11.289 1 98.75 166 ARG A CA 1
ATOM 1245 C C . ARG A 1 166 ? 1.736 -3.494 10.844 1 98.75 166 ARG A C 1
ATOM 1247 O O . ARG A 1 166 ? 1.315 -4.52 10.297 1 98.75 166 ARG A O 1
ATOM 1254 N N . ALA A 1 167 ? 3.025 -3.273 11.125 1 98.81 167 ALA A N 1
ATOM 1255 C CA . ALA A 1 167 ? 4.039 -4.266 10.781 1 98.81 167 ALA A CA 1
ATOM 1256 C C . ALA A 1 167 ? 3.768 -5.598 11.477 1 98.81 167 ALA A C 1
ATOM 1258 O O . ALA A 1 167 ? 4.02 -6.664 10.914 1 98.81 167 ALA A O 1
ATOM 1259 N N . LYS A 1 168 ? 3.25 -5.543 12.672 1 98 168 LYS A N 1
ATOM 1260 C CA . LYS A 1 168 ? 2.9 -6.758 13.398 1 98 168 LYS A CA 1
ATOM 1261 C C . LYS A 1 168 ? 1.854 -7.57 12.641 1 98 168 LYS A C 1
ATOM 1263 O O . LYS A 1 168 ? 1.927 -8.797 12.602 1 98 168 LYS A O 1
ATOM 1268 N N . GLY A 1 169 ? 0.913 -6.879 12.047 1 97.81 169 GLY A N 1
ATOM 1269 C CA . GLY A 1 169 ? -0.105 -7.555 11.258 1 97.81 169 GLY A CA 1
ATOM 1270 C C . GLY A 1 169 ? 0.461 -8.289 10.055 1 97.81 169 GLY A C 1
ATOM 1271 O O . GLY A 1 169 ? -0.184 -9.188 9.516 1 97.81 169 GLY A O 1
ATOM 1272 N N . PHE A 1 170 ? 1.662 -7.922 9.656 1 98.75 170 PHE A N 1
ATOM 1273 C CA . PHE A 1 170 ? 2.34 -8.555 8.531 1 98.75 170 PHE A CA 1
ATOM 1274 C C . PHE A 1 170 ? 3.398 -9.531 9.016 1 98.75 170 PHE A C 1
ATOM 1276 O O . PHE A 1 170 ? 4.242 -9.984 8.234 1 98.75 170 PHE A O 1
ATOM 1283 N N . ASP A 1 171 ? 3.426 -9.812 10.359 1 98.31 171 ASP A N 1
ATOM 1284 C CA . ASP A 1 171 ? 4.34 -10.742 11.008 1 98.31 171 ASP A CA 1
ATOM 1285 C C . ASP A 1 171 ? 5.793 -10.328 10.789 1 98.31 171 ASP A C 1
ATOM 1287 O O . ASP A 1 171 ? 6.66 -11.18 10.57 1 98.31 171 ASP A O 1
ATOM 1291 N N . MET A 1 172 ? 6.043 -9.07 10.781 1 98.81 172 MET A N 1
ATOM 1292 C CA . MET A 1 172 ? 7.41 -8.578 10.633 1 98.81 172 MET A CA 1
ATOM 1293 C C . MET A 1 172 ? 8.133 -8.562 11.977 1 98.81 172 MET A C 1
ATOM 1295 O O . MET A 1 172 ? 7.492 -8.422 13.023 1 98.81 172 MET A O 1
ATOM 1299 N N . ASN A 1 173 ? 9.445 -8.75 11.914 1 98.81 173 ASN A N 1
ATOM 1300 C CA . ASN A 1 173 ? 10.297 -8.367 13.039 1 98.81 173 ASN A CA 1
ATOM 1301 C C . ASN A 1 173 ? 10.492 -6.859 13.109 1 98.81 173 ASN A C 1
ATOM 1303 O O . ASN A 1 173 ? 10.75 -6.215 12.094 1 98.81 173 ASN A O 1
ATOM 1307 N N . ILE A 1 174 ? 10.344 -6.293 14.336 1 98.88 174 ILE A N 1
ATOM 1308 C CA . ILE A 1 174 ? 10.375 -4.84 14.445 1 98.88 174 ILE A CA 1
ATOM 1309 C C . ILE A 1 174 ? 11.609 -4.406 15.234 1 98.88 174 ILE A C 1
ATOM 1311 O O . ILE A 1 174 ? 11.75 -4.742 16.406 1 98.88 174 ILE A O 1
ATOM 1315 N N . LEU A 1 175 ? 12.484 -3.697 14.586 1 98.88 175 LEU A N 1
ATOM 1316 C CA . LEU A 1 175 ? 13.594 -2.982 15.211 1 98.88 175 LEU A CA 1
ATOM 1317 C C . LEU A 1 175 ? 13.32 -1.48 15.242 1 98.88 175 LEU A C 1
ATOM 1319 O O . LEU A 1 175 ? 12.578 -0.962 14.398 1 98.88 175 LEU A O 1
ATOM 1323 N N . TYR A 1 176 ? 13.891 -0.809 16.25 1 98.75 176 TYR A N 1
ATOM 1324 C CA . TYR A 1 176 ? 13.742 0.642 16.234 1 98.75 176 TYR A CA 1
ATOM 1325 C C . TYR A 1 176 ? 14.969 1.319 16.828 1 98.75 176 TYR A C 1
ATOM 1327 O O . TYR A 1 176 ? 15.742 0.689 17.562 1 98.75 176 TYR A O 1
ATOM 1335 N N . TYR A 1 177 ? 15.156 2.521 16.406 1 98.31 177 TYR A N 1
ATOM 1336 C CA . TYR A 1 177 ? 16.188 3.393 16.953 1 98.31 177 TYR A CA 1
ATOM 1337 C C . TYR A 1 177 ? 15.625 4.754 17.328 1 98.31 177 TYR A C 1
ATOM 1339 O O . TYR A 1 177 ? 14.852 5.34 16.562 1 98.31 177 TYR A O 1
ATOM 1347 N N . ASN A 1 178 ? 15.906 5.195 18.406 1 96.06 178 ASN A N 1
ATOM 1348 C CA . ASN A 1 178 ? 15.617 6.516 18.953 1 96.06 178 ASN A CA 1
ATOM 1349 C C . AS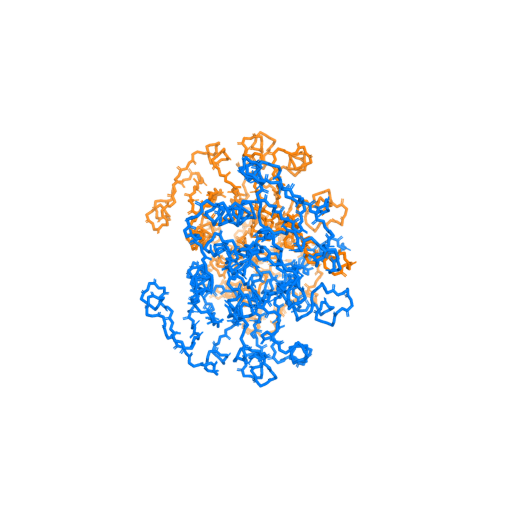N A 1 178 ? 16.781 7.035 19.797 1 96.06 178 ASN A C 1
ATOM 1351 O O . ASN A 1 178 ? 17.656 6.266 20.203 1 96.06 178 ASN A O 1
ATOM 1355 N N . ARG A 1 179 ? 16.766 8.375 19.969 1 91.25 179 ARG A N 1
ATOM 1356 C CA . ARG A 1 179 ? 17.719 8.914 20.938 1 91.25 179 ARG A CA 1
ATOM 1357 C C . ARG A 1 179 ? 17.453 8.352 22.344 1 91.25 179 ARG A C 1
ATOM 1359 O O . ARG A 1 179 ? 18.391 7.938 23.031 1 91.25 179 ARG A O 1
ATOM 1366 N N . SER A 1 180 ? 16.172 8.328 22.688 1 91.81 180 SER A N 1
ATOM 1367 C CA . SER A 1 180 ? 15.758 7.711 23.938 1 91.81 180 SER A CA 1
ATOM 1368 C C . SER A 1 180 ? 14.891 6.484 23.688 1 91.81 180 SER A C 1
ATOM 1370 O O . SER A 1 180 ? 14.008 6.508 22.828 1 91.81 180 SER A O 1
ATOM 1372 N N . ARG A 1 181 ? 15.109 5.434 24.453 1 93.88 181 ARG A N 1
ATOM 1373 C CA . ARG A 1 181 ? 14.359 4.191 24.266 1 93.88 181 ARG A CA 1
ATOM 1374 C C . ARG A 1 181 ? 12.883 4.398 24.594 1 93.88 181 ARG A C 1
ATOM 1376 O O . ARG A 1 181 ? 12.523 5.324 25.312 1 93.88 181 ARG A O 1
ATOM 1383 N N . ARG A 1 182 ? 12.094 3.629 24 1 94.12 182 ARG A N 1
ATOM 1384 C CA . ARG A 1 182 ? 10.648 3.633 24.203 1 94.12 182 ARG A CA 1
ATOM 1385 C C . ARG A 1 182 ? 10.172 2.305 24.781 1 94.12 182 ARG A C 1
ATOM 1387 O O . ARG A 1 182 ? 9.656 1.453 24.062 1 94.12 182 ARG A O 1
ATOM 1394 N N . PRO A 1 183 ? 10.195 2.135 26.062 1 94.38 183 PRO A N 1
ATOM 1395 C CA . PRO A 1 183 ? 9.828 0.864 26.703 1 94.38 183 PRO A CA 1
ATOM 1396 C C . PRO A 1 183 ? 8.398 0.436 26.375 1 94.38 183 PRO A C 1
ATOM 1398 O O . PRO A 1 183 ? 8.125 -0.76 26.25 1 94.38 183 PRO A O 1
ATOM 1401 N N . GLU A 1 184 ? 7.566 1.37 26.266 1 92.81 184 GLU A N 1
ATOM 1402 C CA . GLU A 1 184 ? 6.176 1.047 25.969 1 92.81 184 GLU A CA 1
ATOM 1403 C C . GLU A 1 184 ? 6.039 0.356 24.609 1 92.81 184 GLU A C 1
ATOM 1405 O O . GLU A 1 184 ? 5.25 -0.58 24.469 1 92.81 184 GLU A O 1
ATOM 1410 N N . ALA A 1 185 ? 6.75 0.858 23.625 1 92.19 185 ALA A N 1
ATOM 1411 C CA . ALA A 1 185 ? 6.742 0.222 22.312 1 92.19 185 ALA A CA 1
ATOM 1412 C C . ALA A 1 185 ? 7.328 -1.186 22.391 1 92.19 185 ALA A C 1
ATOM 1414 O O . ALA A 1 185 ? 6.859 -2.094 21.688 1 92.19 185 ALA A O 1
ATOM 1415 N N . GLU A 1 186 ? 8.367 -1.441 23.141 1 96.62 186 GLU A N 1
ATOM 1416 C CA . GLU A 1 186 ? 8.992 -2.75 23.312 1 96.62 186 GLU A CA 1
ATOM 1417 C C . GLU A 1 186 ? 8.031 -3.744 23.953 1 96.62 186 GLU A C 1
ATOM 1419 O O . GLU A 1 186 ? 7.914 -4.887 23.5 1 96.62 186 GLU A O 1
ATOM 1424 N N . GLU A 1 187 ? 7.32 -3.283 24.922 1 96.38 187 GLU A N 1
ATOM 1425 C CA . GLU A 1 187 ? 6.402 -4.141 25.672 1 96.38 187 GLU A CA 1
ATOM 1426 C C . GLU A 1 187 ? 5.156 -4.457 24.844 1 96.38 187 GLU A C 1
ATOM 1428 O O . GLU A 1 187 ? 4.762 -5.621 24.719 1 96.38 187 GLU A O 1
ATOM 1433 N N . LYS A 1 188 ? 4.621 -3.441 24.234 1 95.25 188 LYS A N 1
ATOM 1434 C CA . LYS A 1 188 ? 3.32 -3.586 23.594 1 95.25 188 LYS A CA 1
ATOM 1435 C C . LYS A 1 188 ? 3.463 -4.164 22.188 1 95.25 188 LYS A C 1
ATOM 1437 O O . LYS A 1 188 ? 2.596 -4.91 21.734 1 95.25 188 LYS A O 1
ATOM 1442 N N . LEU A 1 189 ? 4.566 -3.838 21.516 1 96.75 189 LEU A N 1
ATOM 1443 C CA . LEU A 1 189 ? 4.664 -4.168 20.094 1 96.75 189 LEU A CA 1
ATOM 1444 C C . LEU A 1 189 ? 5.766 -5.191 19.844 1 96.75 189 LEU A C 1
ATOM 1446 O O . LEU A 1 189 ? 5.922 -5.684 18.734 1 96.75 189 LEU A O 1
ATOM 1450 N N . GLY A 1 190 ? 6.5 -5.5 20.844 1 97.62 190 GLY A N 1
ATOM 1451 C CA . GLY A 1 190 ? 7.617 -6.414 20.656 1 97.62 190 GLY A CA 1
ATOM 1452 C C . GLY A 1 190 ? 8.766 -5.812 19.875 1 97.62 190 GLY A C 1
ATOM 1453 O O . GLY A 1 190 ? 9.562 -6.535 19.266 1 97.62 190 GLY A O 1
ATOM 1454 N N . ALA A 1 191 ? 8.805 -4.496 19.812 1 98.31 191 ALA A N 1
ATOM 1455 C CA . ALA A 1 191 ? 9.891 -3.809 19.125 1 98.31 191 ALA A CA 1
ATOM 1456 C C . ALA A 1 191 ? 11.211 -3.957 19.875 1 98.31 191 ALA A C 1
ATOM 1458 O O . ALA A 1 191 ? 11.227 -3.941 21.109 1 98.31 191 ALA A O 1
ATOM 1459 N N . VAL A 1 192 ? 12.281 -4.129 19.203 1 98.62 192 VAL A N 1
ATOM 1460 C CA . VAL A 1 192 ? 13.594 -4.312 19.812 1 98.62 192 VAL A CA 1
ATOM 1461 C C . VAL A 1 192 ? 14.492 -3.123 19.484 1 98.62 192 VAL A C 1
ATOM 1463 O O . VAL A 1 192 ? 14.68 -2.791 18.312 1 98.62 192 VAL A O 1
ATOM 1466 N N . TYR A 1 193 ? 14.984 -2.482 20.5 1 98.56 193 TYR A N 1
ATOM 1467 C CA . TYR A 1 193 ? 15.906 -1.37 20.297 1 98.56 193 TYR A CA 1
ATOM 1468 C C . TYR A 1 193 ? 17.219 -1.85 19.688 1 98.56 193 TYR A C 1
ATOM 1470 O O . TYR A 1 193 ? 17.734 -2.904 20.062 1 98.56 193 TYR A O 1
ATOM 1478 N N . ARG A 1 194 ? 17.703 -1.174 18.719 1 98.44 194 ARG A N 1
ATOM 1479 C CA . ARG A 1 194 ? 19.016 -1.371 18.125 1 98.44 194 ARG A CA 1
ATOM 1480 C C . ARG A 1 194 ? 19.75 -0.045 17.984 1 98.44 194 ARG A C 1
ATOM 1482 O O . ARG A 1 194 ? 19.141 0.986 17.703 1 98.44 194 ARG A O 1
ATOM 1489 N N . PRO A 1 195 ? 21.109 -0.075 18.203 1 98.25 195 PRO A N 1
ATOM 1490 C CA . PRO A 1 195 ? 21.875 1.078 17.719 1 98.25 195 PRO A CA 1
ATOM 1491 C C . PRO A 1 195 ? 21.672 1.333 16.234 1 98.25 195 PRO A C 1
ATOM 1493 O O . PRO A 1 195 ? 21.391 0.4 15.477 1 98.25 195 PRO A O 1
ATOM 1496 N N . PHE A 1 196 ? 21.906 2.529 15.852 1 98.38 196 PHE A N 1
ATOM 1497 C CA . PHE A 1 196 ? 21.609 2.963 14.5 1 98.38 196 PHE A CA 1
ATOM 1498 C C . PHE A 1 196 ? 22.281 2.068 13.469 1 98.38 196 PHE A C 1
ATOM 1500 O O . PHE A 1 196 ? 21.641 1.556 12.555 1 98.38 196 PHE A O 1
ATOM 1507 N N . ALA A 1 197 ? 23.5 1.777 13.586 1 98.5 197 ALA A N 1
ATOM 1508 C CA . ALA A 1 197 ? 24.266 0.984 12.633 1 98.5 197 ALA A CA 1
ATOM 1509 C C . ALA A 1 197 ? 23.734 -0.444 12.555 1 98.5 197 ALA A C 1
ATOM 1511 O O . ALA A 1 197 ? 23.656 -1.019 11.461 1 98.5 197 ALA A O 1
ATOM 1512 N N . ASP A 1 198 ? 23.391 -1.049 13.68 1 98.81 198 ASP A N 1
ATOM 1513 C CA . ASP A 1 198 ? 22.859 -2.406 13.719 1 98.81 198 ASP A CA 1
ATOM 1514 C C . ASP A 1 198 ? 21.484 -2.471 13.047 1 98.81 198 ASP A C 1
ATOM 1516 O O . ASP A 1 198 ? 21.188 -3.43 12.336 1 98.81 198 ASP A O 1
ATOM 1520 N N . LEU A 1 199 ? 20.688 -1.453 13.32 1 98.88 199 LEU A N 1
ATOM 1521 C CA . LEU A 1 199 ? 19.375 -1.404 12.68 1 98.88 199 LEU A CA 1
ATOM 1522 C C . LEU A 1 199 ? 19.5 -1.405 11.164 1 98.88 199 LEU A C 1
ATOM 1524 O O . LEU A 1 199 ? 18.797 -2.15 10.477 1 98.88 199 LEU A O 1
ATOM 1528 N N . LEU A 1 200 ? 20.422 -0.589 10.641 1 98.88 200 LEU A N 1
ATOM 1529 C CA . LEU A 1 200 ? 20.625 -0.483 9.203 1 98.88 200 LEU A CA 1
ATOM 1530 C C . LEU A 1 200 ? 21.047 -1.822 8.609 1 98.88 200 LEU A C 1
ATOM 1532 O O . LEU A 1 200 ? 20.516 -2.25 7.582 1 98.88 200 LEU A O 1
ATOM 1536 N N . SER A 1 201 ? 21.906 -2.561 9.25 1 98.81 201 SER A N 1
ATOM 1537 C CA . SER A 1 201 ? 22.5 -3.77 8.688 1 98.81 201 SER A CA 1
ATOM 1538 C C . SER A 1 201 ? 21.562 -4.961 8.812 1 98.81 201 SER A C 1
ATOM 1540 O O . SER A 1 201 ? 21.672 -5.93 8.062 1 98.81 201 SER A O 1
ATOM 1542 N N . GLU A 1 202 ? 20.594 -4.883 9.734 1 98.88 202 GLU A N 1
ATOM 1543 C CA . GLU A 1 202 ? 19.766 -6.043 10.023 1 98.88 202 GLU A CA 1
ATOM 1544 C C . GLU A 1 202 ? 18.406 -5.93 9.32 1 98.88 202 GLU A C 1
ATOM 1546 O O . GLU A 1 202 ? 17.703 -6.93 9.156 1 98.88 202 GLU A O 1
ATOM 1551 N N . SER A 1 203 ? 18.047 -4.758 8.906 1 98.94 203 SER A N 1
ATOM 1552 C CA . SER A 1 203 ? 16.688 -4.508 8.438 1 98.94 203 SER A CA 1
ATOM 1553 C C . SER A 1 203 ? 16.562 -4.793 6.945 1 98.94 203 SER A C 1
ATOM 1555 O O . SER A 1 203 ? 17.469 -4.508 6.172 1 98.94 203 SER A O 1
ATOM 1557 N N . ASP A 1 204 ? 15.453 -5.395 6.559 1 98.94 204 ASP A N 1
ATOM 1558 C CA . ASP A 1 204 ? 15.07 -5.504 5.152 1 98.94 204 ASP A CA 1
ATOM 1559 C C . ASP A 1 204 ? 14.422 -4.215 4.656 1 98.94 204 ASP A C 1
ATOM 1561 O O . ASP A 1 204 ? 14.555 -3.854 3.486 1 98.94 204 ASP A O 1
ATOM 1565 N N . PHE A 1 205 ? 13.703 -3.555 5.531 1 99 205 PHE A N 1
ATOM 1566 C CA . PHE A 1 205 ? 13.062 -2.262 5.309 1 99 205 PHE A CA 1
ATOM 1567 C C . PHE A 1 205 ? 13.5 -1.256 6.367 1 99 205 PHE A C 1
ATOM 1569 O O . PHE A 1 205 ? 13.406 -1.529 7.566 1 99 205 PHE A O 1
ATOM 1576 N N . VAL A 1 206 ? 14.023 -0.133 5.941 1 99 206 VAL A N 1
ATOM 1577 C CA . VAL A 1 206 ? 14.367 0.954 6.852 1 99 206 VAL A CA 1
ATOM 1578 C C . VAL A 1 206 ? 13.406 2.123 6.652 1 99 206 VAL A C 1
ATOM 1580 O O . VAL A 1 206 ? 13.312 2.676 5.551 1 99 206 VAL A O 1
ATOM 1583 N N . VAL A 1 207 ? 12.711 2.492 7.711 1 98.94 207 VAL A N 1
ATOM 1584 C CA . VAL A 1 207 ? 11.68 3.525 7.645 1 98.94 207 VAL A CA 1
ATOM 1585 C C . VAL A 1 207 ? 12.086 4.715 8.508 1 98.94 207 VAL A C 1
ATOM 1587 O O . VAL A 1 207 ? 12.297 4.566 9.719 1 98.94 207 VAL A O 1
ATOM 1590 N N . CYS A 1 208 ? 12.172 5.836 7.883 1 98.88 208 CYS A N 1
ATOM 1591 C CA . CYS A 1 208 ? 12.523 7.066 8.578 1 98.88 208 CYS A CA 1
ATOM 1592 C C . CYS A 1 208 ? 11.281 7.84 9 1 98.88 208 CYS A C 1
ATOM 1594 O O . CYS A 1 208 ? 10.461 8.203 8.156 1 98.88 208 CYS A O 1
ATOM 1596 N N . LEU A 1 209 ? 11.125 8.078 10.281 1 98.31 209 LEU A N 1
ATOM 1597 C CA . LEU A 1 209 ? 10.008 8.82 10.836 1 98.31 209 LEU A CA 1
ATOM 1598 C C . LEU A 1 209 ? 10.477 9.797 11.906 1 98.31 209 LEU A C 1
ATOM 1600 O O . LEU A 1 209 ? 9.719 10.125 12.828 1 98.31 209 LEU A O 1
ATOM 1604 N N . THR A 1 210 ? 11.727 10.203 11.812 1 96.44 210 THR A N 1
ATOM 1605 C CA . THR A 1 210 ? 12.297 11.086 12.82 1 96.44 210 THR A CA 1
ATOM 1606 C C . THR A 1 210 ? 12.047 12.547 12.461 1 96.44 210 THR A C 1
ATOM 1608 O O . THR A 1 210 ? 11.953 12.898 11.281 1 96.44 210 THR A O 1
ATOM 1611 N N . PRO A 1 211 ? 11.922 13.453 13.453 1 92.12 211 PRO A N 1
ATOM 1612 C CA . PRO A 1 211 ? 11.852 14.883 13.164 1 92.12 211 PRO A CA 1
ATOM 1613 C C . PRO A 1 211 ? 13.172 15.438 12.617 1 92.12 211 PRO A C 1
ATOM 1615 O O . PRO A 1 211 ? 14.211 14.781 12.727 1 92.12 211 PRO A O 1
ATOM 1618 N N . LEU A 1 212 ? 13.055 16.547 11.977 1 93.12 212 LEU A N 1
ATOM 1619 C CA . LEU A 1 212 ? 14.258 17.234 11.516 1 93.12 212 LEU A CA 1
ATOM 1620 C C . LEU A 1 212 ? 14.836 18.125 12.609 1 93.12 212 LEU A C 1
ATOM 1622 O O . LEU A 1 212 ? 14.148 19 13.133 1 93.12 212 LEU A O 1
ATOM 1626 N N . THR A 1 213 ? 15.977 17.828 13.055 1 91.25 213 THR A N 1
ATOM 1627 C CA . THR A 1 213 ? 16.781 18.609 13.992 1 91.25 213 THR A CA 1
ATOM 1628 C C . THR A 1 213 ? 18.219 18.75 13.477 1 91.25 213 THR A C 1
ATOM 1630 O O . THR A 1 213 ? 18.562 18.219 12.422 1 91.25 213 THR A O 1
ATOM 1633 N N . SER A 1 214 ? 18.969 19.531 14.242 1 92.69 214 SER A N 1
ATOM 1634 C CA . SER A 1 214 ? 20.375 19.625 13.867 1 92.69 214 SER A CA 1
ATOM 1635 C C . SER A 1 214 ? 21.062 18.266 13.914 1 92.69 214 SER A C 1
ATOM 1637 O O . SER A 1 214 ? 21.969 18 13.133 1 92.69 214 SER A O 1
ATOM 1639 N N . GLU A 1 215 ? 20.547 17.359 14.719 1 94.06 215 GLU A N 1
ATOM 1640 C CA . GLU A 1 215 ? 21.156 16.047 14.922 1 94.06 215 GLU A CA 1
ATOM 1641 C C . GLU A 1 215 ? 20.672 15.062 13.867 1 94.06 215 GLU A C 1
ATOM 1643 O O . GLU A 1 215 ? 21.375 14.078 13.578 1 94.06 215 GLU A O 1
ATOM 1648 N N . THR A 1 216 ? 19.562 15.32 13.25 1 96.19 216 THR A N 1
ATOM 1649 C CA . THR A 1 216 ? 19.016 14.32 12.344 1 96.19 216 THR A CA 1
ATOM 1650 C C . THR A 1 216 ? 19.188 14.758 10.891 1 96.19 216 THR A C 1
ATOM 1652 O O . THR A 1 216 ? 18.922 13.984 9.969 1 96.19 216 THR A O 1
ATOM 1655 N N . ARG A 1 217 ? 19.625 16.031 10.703 1 97.31 217 ARG A N 1
ATOM 1656 C CA . ARG A 1 217 ? 19.891 16.469 9.336 1 97.31 217 ARG A CA 1
ATOM 1657 C C . ARG A 1 217 ? 20.906 15.562 8.656 1 97.31 217 ARG A C 1
ATOM 1659 O O . ARG A 1 217 ? 22 15.352 9.172 1 97.31 217 ARG A O 1
ATOM 1666 N N . HIS A 1 218 ? 20.578 14.945 7.527 1 98.44 218 HIS A N 1
ATOM 1667 C CA . HIS A 1 218 ? 21.406 14.055 6.727 1 98.44 218 HIS A CA 1
ATOM 1668 C C . HIS A 1 218 ? 21.875 12.852 7.547 1 98.44 218 HIS A C 1
ATOM 1670 O O . HIS A 1 218 ? 23.016 12.398 7.395 1 98.44 218 HIS A O 1
ATOM 1676 N N . LEU A 1 219 ? 20.984 12.508 8.5 1 98.44 219 LEU A N 1
ATOM 1677 C CA . LEU A 1 219 ? 21.234 11.266 9.234 1 98.44 219 LEU A CA 1
ATOM 1678 C C . LEU A 1 219 ? 21.453 10.102 8.273 1 98.44 219 LEU A C 1
ATOM 1680 O O . LEU A 1 219 ? 22.328 9.266 8.508 1 98.44 219 LEU A O 1
ATOM 1684 N N . PHE A 1 220 ? 20.672 10.016 7.238 1 98.88 220 PHE A N 1
ATOM 1685 C CA . PHE A 1 220 ? 20.875 9.031 6.172 1 98.88 220 PHE A CA 1
ATOM 1686 C C . PHE A 1 220 ? 21.781 9.594 5.082 1 98.88 220 PHE A C 1
ATOM 1688 O O . PHE A 1 220 ? 21.312 10.258 4.156 1 98.88 220 PHE A O 1
ATOM 1695 N N . ASN A 1 221 ? 23.016 9.406 5.242 1 98.69 221 ASN A N 1
ATOM 1696 C CA . ASN A 1 221 ? 24.062 9.828 4.32 1 98.69 221 ASN A CA 1
ATOM 1697 C C . ASN A 1 221 ? 24.719 8.633 3.635 1 98.69 221 ASN A C 1
ATOM 1699 O O . ASN A 1 221 ? 24.219 7.512 3.715 1 98.69 221 ASN A O 1
ATOM 1703 N N . ARG A 1 222 ? 25.781 8.859 2.943 1 98.62 222 ARG A N 1
ATOM 1704 C CA . ARG A 1 222 ? 26.469 7.832 2.176 1 98.62 222 ARG A CA 1
ATOM 1705 C C . ARG A 1 222 ? 26.859 6.656 3.064 1 98.62 222 ARG A C 1
ATOM 1707 O O . ARG A 1 222 ? 26.656 5.496 2.691 1 98.62 222 ARG A O 1
ATOM 1714 N N . GLU A 1 223 ? 27.406 6.938 4.176 1 98.62 223 GLU A N 1
ATOM 1715 C CA . GLU A 1 223 ? 27.828 5.891 5.098 1 98.62 223 GLU A CA 1
ATOM 1716 C C . GLU A 1 223 ? 26.641 5.062 5.582 1 98.62 223 GLU A C 1
ATOM 1718 O O . GLU A 1 223 ? 26.734 3.836 5.668 1 98.62 223 GLU A O 1
ATOM 1723 N N . ALA A 1 224 ? 25.594 5.695 5.914 1 98.88 224 ALA A N 1
ATOM 1724 C CA . ALA A 1 224 ? 24.391 5.004 6.367 1 98.88 224 ALA A CA 1
ATOM 1725 C C . ALA A 1 224 ? 23.875 4.035 5.305 1 98.88 224 ALA A C 1
ATOM 1727 O O . ALA A 1 224 ? 23.594 2.873 5.598 1 98.88 224 ALA A O 1
ATOM 1728 N N . PHE A 1 225 ? 23.781 4.449 4.059 1 98.88 225 PHE A N 1
ATOM 1729 C CA . PHE A 1 225 ? 23.25 3.615 2.982 1 98.88 225 PHE A CA 1
ATOM 1730 C C . PHE A 1 225 ? 24.188 2.434 2.717 1 98.88 225 PHE A C 1
ATOM 1732 O O . PHE A 1 225 ? 23.719 1.337 2.395 1 98.88 225 PHE A O 1
ATOM 1739 N N . ARG A 1 226 ? 25.469 2.648 2.916 1 98.56 226 ARG A N 1
ATOM 1740 C CA . ARG A 1 226 ? 26.438 1.583 2.699 1 98.56 226 ARG A CA 1
ATOM 1741 C C . ARG A 1 226 ? 26.281 0.484 3.746 1 98.56 226 ARG A C 1
ATOM 1743 O O . ARG A 1 226 ? 26.672 -0.661 3.514 1 98.56 226 ARG A O 1
ATOM 1750 N N . GLN A 1 227 ? 25.75 0.846 4.863 1 98.69 227 GLN A N 1
ATOM 1751 C CA . GLN A 1 227 ? 25.594 -0.108 5.957 1 98.69 227 GLN A CA 1
ATOM 1752 C C . GLN A 1 227 ? 24.328 -0.951 5.785 1 98.69 227 GLN A C 1
ATOM 1754 O O . GLN A 1 227 ? 24.156 -1.968 6.461 1 98.69 227 GLN A O 1
ATOM 1759 N N . MET A 1 228 ? 23.438 -0.575 4.918 1 98.88 228 MET A N 1
ATOM 1760 C CA . MET A 1 228 ? 22.188 -1.314 4.699 1 98.88 228 MET A CA 1
ATOM 1761 C C . MET A 1 228 ? 22.438 -2.547 3.836 1 98.88 228 MET A C 1
ATOM 1763 O O . MET A 1 228 ? 23.453 -2.633 3.146 1 98.88 228 MET A O 1
ATOM 1767 N N . LYS A 1 229 ? 21.5 -3.521 3.9 1 98.75 229 LYS A N 1
ATOM 1768 C CA . LYS A 1 229 ? 21.547 -4.648 2.977 1 98.75 229 LYS A CA 1
ATOM 1769 C C . LYS A 1 229 ? 21.391 -4.184 1.532 1 98.75 229 LYS A C 1
ATOM 1771 O O . LYS A 1 229 ? 20.594 -3.275 1.252 1 98.75 229 LYS A O 1
ATOM 1776 N N . LYS A 1 230 ? 22.031 -4.785 0.618 1 98.62 230 LYS A N 1
ATOM 1777 C CA . LYS A 1 230 ? 21.859 -4.48 -0.799 1 98.62 230 LYS A CA 1
ATOM 1778 C C . LYS A 1 230 ? 20.406 -4.676 -1.235 1 98.62 230 LYS A C 1
ATOM 1780 O O . LYS A 1 230 ? 19.938 -3.984 -2.139 1 98.62 230 LYS A O 1
ATOM 1785 N N . SER A 1 231 ? 19.688 -5.57 -0.551 1 98.62 231 SER A N 1
ATOM 1786 C CA . SER A 1 231 ? 18.297 -5.867 -0.881 1 98.62 231 SER A CA 1
ATOM 1787 C C . SER A 1 231 ? 17.344 -4.918 -0.161 1 98.62 231 SER A C 1
ATOM 1789 O O . SER A 1 231 ? 16.141 -4.98 -0.361 1 98.62 231 SER A O 1
ATOM 1791 N N . ALA A 1 232 ? 17.859 -4.012 0.67 1 98.88 232 ALA A N 1
ATOM 1792 C CA . ALA A 1 232 ? 17.016 -3.209 1.55 1 98.88 232 ALA A CA 1
ATOM 1793 C C . ALA A 1 232 ? 16.25 -2.152 0.76 1 98.88 232 ALA A C 1
ATOM 1795 O O . ALA A 1 232 ? 16.703 -1.688 -0.283 1 98.88 232 ALA A O 1
ATOM 1796 N N . ILE A 1 233 ? 15.125 -1.854 1.243 1 98.94 233 ILE A N 1
ATOM 1797 C CA . ILE A 1 233 ? 14.289 -0.771 0.734 1 98.94 233 ILE A CA 1
ATOM 1798 C C . ILE A 1 233 ? 14.18 0.334 1.782 1 98.94 233 ILE A C 1
ATOM 1800 O O . ILE A 1 233 ? 13.914 0.063 2.955 1 98.94 233 ILE A O 1
ATOM 1804 N N . PHE A 1 234 ? 14.484 1.551 1.369 1 98.94 234 PHE A N 1
ATOM 1805 C CA . PHE A 1 234 ? 14.461 2.711 2.254 1 98.94 234 PHE A CA 1
ATOM 1806 C C . PHE A 1 234 ? 13.172 3.506 2.059 1 98.94 234 PHE A C 1
ATOM 1808 O O . PHE A 1 234 ? 12.789 3.807 0.926 1 98.94 234 PHE A O 1
ATOM 1815 N N . ILE A 1 235 ? 12.469 3.852 3.166 1 99 235 ILE A N 1
ATOM 1816 C CA . ILE A 1 235 ? 11.219 4.613 3.141 1 99 235 ILE A CA 1
ATOM 1817 C C . ILE A 1 235 ? 11.383 5.895 3.957 1 99 235 ILE A C 1
ATOM 1819 O O . ILE A 1 235 ? 11.812 5.852 5.113 1 99 235 ILE A O 1
ATOM 1823 N N . ASN A 1 236 ? 11.039 7.023 3.346 1 98.88 236 ASN A N 1
ATOM 1824 C CA . ASN A 1 236 ? 11.055 8.281 4.082 1 98.88 236 ASN A CA 1
ATOM 1825 C C . ASN A 1 236 ? 9.695 8.977 4.031 1 98.88 236 ASN A C 1
ATOM 1827 O O . ASN A 1 236 ? 9.273 9.438 2.971 1 98.88 236 ASN A O 1
ATOM 1831 N N . ALA A 1 237 ? 9.008 9 5.121 1 98.12 237 ALA A N 1
ATOM 1832 C CA . ALA A 1 237 ? 7.75 9.719 5.277 1 98.12 237 ALA A CA 1
ATOM 1833 C C . ALA A 1 237 ? 7.84 10.75 6.398 1 98.12 237 ALA A C 1
ATOM 1835 O O . ALA A 1 237 ? 6.828 11.094 7.016 1 98.12 237 ALA A O 1
ATOM 1836 N N . ALA A 1 238 ? 9.047 11.133 6.734 1 96.56 238 ALA A N 1
ATOM 1837 C CA . ALA A 1 238 ? 9.305 12.133 7.766 1 96.56 238 ALA A CA 1
ATOM 1838 C C . ALA A 1 238 ? 9.578 13.5 7.148 1 96.56 238 ALA A C 1
ATOM 1840 O O . ALA A 1 238 ? 8.664 14.156 6.652 1 96.56 238 ALA A O 1
ATOM 1841 N N . ARG A 1 239 ? 10.906 13.883 7.117 1 96.38 239 ARG A N 1
ATOM 1842 C CA . ARG A 1 239 ? 11.367 15.125 6.504 1 96.38 239 ARG A CA 1
ATOM 1843 C C . ARG A 1 239 ? 12.461 14.859 5.48 1 96.38 239 ARG A C 1
ATOM 1845 O O . ARG A 1 239 ? 13.344 14.023 5.707 1 96.38 239 ARG A O 1
ATOM 1852 N N . GLY A 1 240 ? 12.375 15.578 4.348 1 97.06 240 GLY A N 1
ATOM 1853 C CA . GLY A 1 240 ? 13.32 15.352 3.271 1 97.06 240 GLY A CA 1
ATOM 1854 C C . GLY A 1 240 ? 14.766 15.57 3.691 1 97.06 240 GLY A C 1
ATOM 1855 O O . GLY A 1 240 ? 15.648 14.797 3.316 1 97.06 240 GLY A O 1
ATOM 1856 N N . ALA A 1 241 ? 14.977 16.547 4.594 1 96.88 241 ALA A N 1
ATOM 1857 C CA . ALA A 1 241 ? 16.328 17 4.934 1 96.88 241 ALA A CA 1
ATOM 1858 C C . ALA A 1 241 ? 17 16.031 5.902 1 96.88 241 ALA A C 1
ATOM 1860 O O . ALA A 1 241 ? 18.188 16.156 6.195 1 96.88 241 ALA A O 1
ATOM 1861 N N . VAL A 1 242 ? 16.312 15.016 6.309 1 98.25 242 VAL A N 1
ATOM 1862 C CA . VAL A 1 242 ? 16.938 13.969 7.109 1 98.25 242 VAL A CA 1
ATOM 1863 C C . VAL A 1 242 ? 17.797 13.086 6.219 1 98.25 242 VAL A C 1
ATOM 1865 O O . VAL A 1 242 ? 18.672 12.367 6.707 1 98.25 242 VAL A O 1
ATOM 1868 N N . VAL A 1 243 ? 17.625 13.172 4.938 1 98.75 243 VAL A N 1
ATOM 1869 C CA . VAL A 1 243 ? 18.297 12.336 3.951 1 98.75 243 VAL A CA 1
ATOM 1870 C C . VAL A 1 243 ? 19.203 13.195 3.074 1 98.75 243 VAL A C 1
ATOM 1872 O O . VAL A 1 243 ? 18.781 14.242 2.572 1 98.75 243 VAL A O 1
ATOM 1875 N N . ASP A 1 244 ? 20.453 12.844 2.947 1 98.75 244 ASP A N 1
ATOM 1876 C CA . ASP A 1 244 ? 21.281 13.344 1.854 1 98.75 244 ASP A CA 1
ATOM 1877 C C . ASP A 1 244 ? 20.828 12.773 0.514 1 98.75 244 ASP A C 1
ATOM 1879 O O . ASP A 1 244 ? 21.156 11.633 0.179 1 98.75 244 ASP A O 1
ATOM 1883 N N . GLU A 1 245 ? 20.109 13.586 -0.234 1 98.44 245 GLU A N 1
ATOM 1884 C CA . GLU A 1 245 ? 19.453 13.086 -1.437 1 98.44 245 GLU A CA 1
ATOM 1885 C C . GLU A 1 245 ? 20.469 12.633 -2.477 1 98.44 245 GLU A C 1
ATOM 1887 O O . GLU A 1 245 ? 20.219 11.695 -3.238 1 98.44 245 GLU A O 1
ATOM 1892 N N . GLN A 1 246 ? 21.578 13.344 -2.521 1 98.44 246 GLN A N 1
ATOM 1893 C CA . GLN A 1 246 ? 22.625 12.922 -3.447 1 98.44 246 GLN A CA 1
ATOM 1894 C C . GLN A 1 246 ? 23.172 11.547 -3.07 1 98.44 246 GLN A C 1
ATOM 1896 O O . GLN A 1 246 ? 23.391 10.703 -3.941 1 98.44 246 GLN A O 1
ATOM 1901 N N . ALA A 1 247 ? 23.391 11.328 -1.816 1 98.81 247 ALA A N 1
ATOM 1902 C CA . ALA A 1 247 ? 23.844 10.023 -1.338 1 98.81 247 ALA A CA 1
ATOM 1903 C C . ALA A 1 247 ? 22.812 8.938 -1.652 1 98.81 247 ALA A C 1
ATOM 1905 O O . ALA A 1 247 ? 23.156 7.832 -2.061 1 98.81 247 ALA A O 1
ATOM 1906 N N . LEU A 1 248 ? 21.578 9.242 -1.446 1 98.88 248 LEU A N 1
ATOM 1907 C CA . LEU A 1 248 ? 20.516 8.289 -1.741 1 98.88 248 LEU A CA 1
ATOM 1908 C C . LEU A 1 248 ? 20.484 7.938 -3.225 1 98.88 248 LEU A C 1
ATOM 1910 O O . LEU A 1 248 ? 20.375 6.766 -3.586 1 98.88 248 LEU A O 1
ATOM 1914 N N . TYR A 1 249 ? 20.562 8.992 -4.066 1 98.75 249 TYR A N 1
ATOM 1915 C CA . TYR A 1 249 ? 20.594 8.781 -5.512 1 98.75 249 TYR A CA 1
ATOM 1916 C C . TYR A 1 249 ? 21.719 7.832 -5.898 1 98.75 249 TYR A C 1
ATOM 1918 O O . TYR A 1 249 ? 21.5 6.871 -6.645 1 98.75 249 TYR A O 1
ATOM 1926 N N . GLU A 1 250 ? 22.891 8.094 -5.352 1 98.75 250 GLU A N 1
ATOM 1927 C CA . GLU A 1 250 ? 24.047 7.273 -5.668 1 98.75 250 GLU A CA 1
ATOM 1928 C C . GLU A 1 250 ? 23.859 5.836 -5.184 1 98.75 250 GLU A C 1
ATOM 1930 O O . GLU A 1 250 ? 24.234 4.887 -5.879 1 98.75 250 GLU A O 1
ATOM 1935 N N . ALA A 1 251 ? 23.328 5.648 -4 1 98.88 251 ALA A N 1
ATOM 1936 C CA . ALA A 1 251 ? 23.078 4.324 -3.434 1 98.88 251 ALA A CA 1
ATOM 1937 C C . ALA A 1 251 ? 22.109 3.525 -4.297 1 98.88 251 ALA A C 1
ATOM 1939 O O . ALA A 1 251 ? 22.297 2.32 -4.492 1 98.88 251 ALA A O 1
ATOM 1940 N N . LEU A 1 252 ? 21.125 4.152 -4.844 1 98.88 252 LEU A N 1
ATOM 1941 C CA . LEU A 1 252 ? 20.094 3.508 -5.648 1 98.88 252 LEU A CA 1
ATOM 1942 C C . LEU A 1 252 ? 20.625 3.15 -7.031 1 98.88 252 LEU A C 1
ATOM 1944 O O . LEU A 1 252 ? 20.391 2.049 -7.531 1 98.88 252 LEU A O 1
ATOM 1948 N N . VAL A 1 253 ? 21.359 4.062 -7.637 1 98.56 253 VAL A N 1
ATOM 1949 C CA . VAL A 1 253 ? 21.922 3.838 -8.961 1 98.56 253 VAL A CA 1
ATOM 1950 C C . VAL A 1 253 ? 23.031 2.793 -8.883 1 98.56 253 VAL A C 1
ATOM 1952 O O . VAL A 1 253 ? 23.156 1.93 -9.758 1 98.56 253 VAL A O 1
ATOM 1955 N N . GLY A 1 254 ? 23.828 2.877 -7.785 1 98.19 254 GLY A N 1
ATOM 1956 C CA . GLY A 1 254 ? 24.953 1.98 -7.613 1 98.19 254 GLY A CA 1
ATOM 1957 C C . GLY A 1 254 ? 24.562 0.612 -7.094 1 98.19 254 GLY A C 1
ATOM 1958 O O . GLY A 1 254 ? 25.375 -0.309 -7.066 1 98.19 254 GLY A O 1
ATOM 1959 N N . GLY A 1 255 ? 23.344 0.481 -6.648 1 98.06 255 GLY A N 1
ATOM 1960 C CA . GLY A 1 255 ? 22.875 -0.8 -6.156 1 98.06 255 GLY A CA 1
ATOM 1961 C C . GLY A 1 255 ? 23.297 -1.092 -4.73 1 98.06 255 GLY A C 1
ATOM 1962 O O . GLY A 1 255 ? 23.422 -2.254 -4.34 1 98.06 255 GLY A O 1
ATOM 1963 N N . GLU A 1 256 ? 23.594 -0.091 -4.012 1 98.31 256 GLU A N 1
ATOM 1964 C CA . GLU A 1 256 ? 23.891 -0.269 -2.594 1 98.31 256 GLU A CA 1
ATOM 1965 C C . GLU A 1 256 ? 22.641 -0.63 -1.806 1 98.31 256 GLU A C 1
ATOM 1967 O O . GLU A 1 256 ? 22.719 -1.321 -0.788 1 98.31 256 GLU A O 1
ATOM 1972 N N . ILE A 1 257 ? 21.5 -0.143 -2.207 1 98.81 257 ILE A N 1
ATOM 1973 C CA . ILE A 1 257 ? 20.188 -0.567 -1.729 1 98.81 257 ILE A CA 1
ATOM 1974 C C . ILE A 1 257 ? 19.266 -0.817 -2.918 1 98.81 257 ILE A C 1
ATOM 1976 O O . ILE A 1 257 ? 19.562 -0.417 -4.043 1 98.81 257 ILE A O 1
ATOM 1980 N N . ALA A 1 258 ? 18.156 -1.465 -2.68 1 98.81 258 ALA A N 1
ATOM 1981 C CA . ALA A 1 258 ? 17.359 -1.994 -3.779 1 98.81 258 ALA A CA 1
ATOM 1982 C C . ALA A 1 258 ? 16.375 -0.944 -4.301 1 98.81 258 ALA A C 1
ATOM 1984 O O . ALA A 1 258 ? 16.141 -0.862 -5.508 1 98.81 258 ALA A O 1
ATOM 1985 N N . ALA A 1 259 ? 15.805 -0.17 -3.418 1 98.94 259 ALA A N 1
ATOM 1986 C CA . ALA A 1 259 ? 14.734 0.75 -3.805 1 98.94 259 ALA A CA 1
ATOM 1987 C C . ALA A 1 259 ? 14.445 1.756 -2.693 1 98.94 259 ALA A C 1
ATOM 1989 O O . ALA A 1 259 ? 14.984 1.64 -1.59 1 98.94 259 ALA A O 1
ATOM 1990 N N . ALA A 1 260 ? 13.648 2.732 -3.045 1 98.94 260 ALA A N 1
ATOM 1991 C CA . ALA A 1 260 ? 13.234 3.707 -2.037 1 98.94 260 ALA A CA 1
ATOM 1992 C C . ALA A 1 260 ? 11.812 4.195 -2.297 1 98.94 260 ALA A C 1
ATOM 1994 O O . ALA A 1 260 ? 11.367 4.254 -3.445 1 98.94 260 ALA A O 1
ATOM 1995 N N . GLY A 1 261 ? 11.078 4.414 -1.274 1 98.94 261 GLY A N 1
ATOM 1996 C CA . GLY A 1 261 ? 9.812 5.133 -1.274 1 98.94 261 GLY A CA 1
ATOM 1997 C C . GLY A 1 261 ? 9.883 6.453 -0.53 1 98.94 261 GLY A C 1
ATOM 1998 O O . GLY A 1 261 ? 10.266 6.492 0.641 1 98.94 261 GLY A O 1
ATOM 1999 N N . LEU A 1 262 ? 9.5 7.543 -1.21 1 98.88 262 LEU A N 1
ATOM 2000 C CA . LEU A 1 262 ? 9.672 8.875 -0.651 1 98.88 262 LEU A CA 1
ATOM 2001 C C . LEU A 1 262 ? 8.367 9.664 -0.719 1 98.88 262 LEU A C 1
ATOM 2003 O O . LEU A 1 262 ? 7.77 9.797 -1.791 1 98.88 262 LEU A O 1
ATOM 2007 N N . ASP A 1 263 ? 7.945 10.203 0.421 1 98.5 263 ASP A N 1
ATOM 2008 C CA . ASP A 1 263 ? 6.809 11.125 0.445 1 98.5 263 ASP A CA 1
ATOM 2009 C C . ASP A 1 263 ? 7.27 12.562 0.664 1 98.5 263 ASP A C 1
ATOM 2011 O O . ASP A 1 263 ? 6.457 13.492 0.621 1 98.5 263 ASP A O 1
ATOM 2015 N N . VAL A 1 264 ? 8.57 12.719 0.949 1 97.75 264 VAL A N 1
ATOM 2016 C CA . VAL A 1 264 ? 9.109 14.039 1.266 1 97.75 264 VAL A CA 1
ATOM 2017 C C . VAL A 1 264 ? 10.477 14.211 0.597 1 97.75 264 VAL A C 1
ATOM 2019 O O . VAL A 1 264 ? 11.156 13.234 0.293 1 97.75 264 VAL A O 1
ATOM 2022 N N . PHE A 1 265 ? 10.828 15.422 0.395 1 97.12 265 PHE A N 1
ATOM 2023 C CA . PHE A 1 265 ? 12.07 15.797 -0.266 1 97.12 265 PHE A CA 1
ATOM 2024 C C . PHE A 1 265 ? 12.703 17 0.416 1 97.12 265 PHE A C 1
ATOM 2026 O O . PHE A 1 265 ? 12.039 17.719 1.172 1 97.12 265 PHE A O 1
ATOM 2033 N N . GLU A 1 266 ? 13.938 17.203 0.139 1 95.56 266 GLU A N 1
ATOM 2034 C CA . GLU A 1 266 ? 14.656 18.312 0.765 1 95.56 266 GLU A CA 1
ATOM 2035 C C . GLU A 1 266 ? 14.062 19.656 0.359 1 95.56 266 GLU A C 1
ATOM 2037 O O . GLU A 1 266 ? 13.969 20.562 1.179 1 95.56 266 GLU A O 1
ATOM 2042 N N . HIS A 1 267 ? 13.758 19.766 -0.867 1 93.06 267 HIS A N 1
ATOM 2043 C CA . HIS A 1 267 ? 13.109 20.953 -1.403 1 93.06 267 HIS A CA 1
ATOM 2044 C C . HIS A 1 267 ? 11.805 20.594 -2.109 1 93.06 267 HIS A C 1
ATOM 2046 O O . HIS A 1 267 ? 11.797 19.766 -3.031 1 93.06 267 HIS A O 1
ATOM 2052 N N . GLU A 1 268 ? 10.719 21.219 -1.648 1 93.44 268 GLU A N 1
ATOM 2053 C CA . GLU A 1 268 ? 9.398 20.922 -2.199 1 93.44 268 GLU A CA 1
ATOM 2054 C C . GLU A 1 268 ? 8.719 22.188 -2.705 1 93.44 268 GLU A C 1
ATOM 2056 O O . GLU A 1 268 ? 8.906 23.281 -2.143 1 93.44 268 GLU A O 1
ATOM 2061 N N . PRO A 1 269 ? 8.109 22.141 -3.787 1 93.5 269 PRO A N 1
ATOM 2062 C CA . PRO A 1 269 ? 7.793 20.969 -4.609 1 93.5 269 PRO A CA 1
ATOM 2063 C C . PRO A 1 269 ? 8.969 20.516 -5.48 1 93.5 269 PRO A C 1
ATOM 2065 O O . PRO A 1 269 ? 9.938 21.266 -5.641 1 93.5 269 PRO A O 1
ATOM 2068 N N . VAL A 1 270 ? 8.797 19.281 -5.926 1 93.75 270 VAL A N 1
ATOM 2069 C CA . VAL A 1 270 ? 9.883 18.703 -6.719 1 93.75 270 VAL A CA 1
ATOM 2070 C C . VAL A 1 270 ? 9.539 18.781 -8.203 1 93.75 270 VAL A C 1
ATOM 2072 O O . VAL A 1 270 ? 8.383 18.578 -8.594 1 93.75 270 VAL A O 1
ATOM 2075 N N . ALA A 1 271 ? 10.547 19.109 -8.93 1 91.25 271 ALA A N 1
ATOM 2076 C CA . ALA A 1 271 ? 10.375 19.156 -10.375 1 91.25 271 ALA A CA 1
ATOM 2077 C C . ALA A 1 271 ? 10.336 17.75 -10.969 1 91.25 271 ALA A C 1
ATOM 2079 O O . ALA A 1 271 ? 10.797 16.797 -10.344 1 91.25 271 ALA A O 1
ATOM 2080 N N . ALA A 1 272 ? 9.828 17.688 -12.188 1 89.56 272 ALA A N 1
ATOM 2081 C CA . ALA A 1 272 ? 9.664 16.406 -12.875 1 89.56 272 ALA A CA 1
ATOM 2082 C C . ALA A 1 272 ? 11.008 15.758 -13.148 1 89.56 272 ALA A C 1
ATOM 2084 O O . ALA A 1 272 ? 11.117 14.523 -13.172 1 89.56 272 ALA A O 1
ATOM 2085 N N . ASP A 1 273 ? 12.008 16.562 -13.305 1 93 273 ASP A N 1
ATOM 2086 C CA . ASP A 1 273 ? 13.305 16.031 -13.688 1 93 273 ASP A CA 1
ATOM 2087 C C . ASP A 1 273 ? 14.188 15.797 -12.469 1 93 273 ASP A C 1
ATOM 2089 O O . ASP A 1 273 ? 15.398 15.617 -12.594 1 93 273 ASP A O 1
ATOM 2093 N N . HIS A 1 274 ? 13.578 15.922 -11.328 1 95.56 274 HIS A N 1
ATOM 2094 C CA . HIS A 1 274 ? 14.328 15.586 -10.125 1 95.56 274 HIS A CA 1
ATOM 2095 C C . HIS A 1 274 ? 14.977 14.211 -10.25 1 95.56 274 HIS A C 1
ATOM 2097 O O . HIS A 1 274 ? 14.312 13.242 -10.633 1 95.56 274 HIS A O 1
ATOM 2103 N N . PRO A 1 275 ? 16.219 14.031 -9.945 1 96.69 275 PRO A N 1
ATOM 2104 C CA . PRO A 1 275 ? 16.953 12.789 -10.164 1 96.69 275 PRO A CA 1
ATOM 2105 C C . PRO A 1 275 ? 16.297 11.586 -9.5 1 96.69 275 PRO A C 1
ATOM 2107 O O . PRO A 1 275 ? 16.172 10.523 -10.109 1 96.69 275 PRO A O 1
ATOM 2110 N N . LEU A 1 276 ? 15.852 11.688 -8.312 1 97.81 276 LEU A N 1
ATOM 2111 C CA . LEU A 1 276 ? 15.25 10.57 -7.582 1 97.81 276 LEU A CA 1
ATOM 2112 C C . LEU A 1 276 ? 13.93 10.156 -8.211 1 97.81 276 LEU A C 1
ATOM 2114 O O . LEU A 1 276 ? 13.586 8.977 -8.227 1 97.81 276 LEU A O 1
ATOM 2118 N N . VAL A 1 277 ? 13.172 11.125 -8.734 1 96.19 277 VAL A N 1
ATOM 2119 C CA . VAL A 1 277 ? 11.844 10.883 -9.305 1 96.19 277 VAL A CA 1
ATOM 2120 C C . VAL A 1 277 ? 11.977 10.102 -10.609 1 96.19 277 VAL A C 1
ATOM 2122 O O . VAL A 1 277 ? 11.078 9.344 -10.984 1 96.19 277 VAL A O 1
ATOM 2125 N N . SER A 1 278 ? 13.102 10.195 -11.258 1 93.31 278 SER A N 1
ATOM 2126 C CA . SER A 1 278 ? 13.312 9.594 -12.57 1 93.31 278 SER A CA 1
ATOM 2127 C C . SER A 1 278 ? 13.727 8.133 -12.445 1 93.31 278 SER A C 1
ATOM 2129 O O . SER A 1 278 ? 13.703 7.391 -13.43 1 93.31 278 SER A O 1
ATOM 2131 N N . LEU A 1 279 ? 14.125 7.691 -11.281 1 96.81 279 LEU A N 1
ATOM 2132 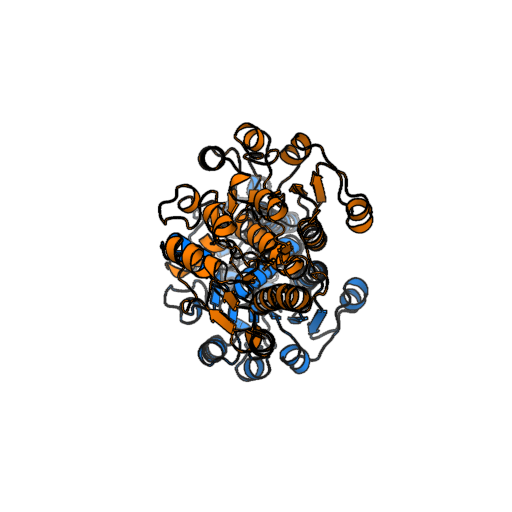C CA . LEU A 1 279 ? 14.617 6.332 -11.094 1 96.81 279 LEU A CA 1
ATOM 2133 C C . LEU A 1 279 ? 13.461 5.332 -11.062 1 96.81 279 LEU A C 1
ATOM 2135 O O . LEU A 1 279 ? 12.453 5.562 -10.391 1 96.81 279 LEU A O 1
ATOM 2139 N N . PRO A 1 280 ? 13.547 4.238 -11.758 1 94.94 280 PRO A N 1
ATOM 2140 C CA . PRO A 1 280 ? 12.469 3.244 -11.797 1 94.94 280 PRO A CA 1
ATOM 2141 C C . PRO A 1 280 ? 12.281 2.529 -10.461 1 94.94 280 PRO A C 1
ATOM 2143 O O . PRO A 1 280 ? 11.203 1.988 -10.188 1 94.94 280 PRO A O 1
ATOM 2146 N N . ASN A 1 281 ? 13.336 2.459 -9.633 1 98.19 281 ASN A N 1
ATOM 2147 C CA . ASN A 1 281 ? 13.25 1.773 -8.344 1 98.19 281 ASN A CA 1
ATOM 2148 C C . ASN A 1 281 ? 12.93 2.746 -7.211 1 98.19 281 ASN A C 1
ATOM 2150 O O . ASN A 1 281 ? 13.234 2.467 -6.047 1 98.19 281 ASN A O 1
ATOM 2154 N N . VAL A 1 282 ? 12.312 3.902 -7.586 1 98.62 282 VAL A N 1
ATOM 2155 C CA . VAL A 1 282 ? 11.859 4.867 -6.586 1 98.62 282 VAL A CA 1
ATOM 2156 C C . VAL A 1 282 ? 10.367 5.137 -6.766 1 98.62 282 VAL A C 1
ATOM 2158 O O . VAL A 1 282 ? 9.906 5.398 -7.879 1 98.62 282 VAL A O 1
ATOM 2161 N N . VAL A 1 283 ? 9.602 4.934 -5.742 1 98.75 283 VAL A N 1
ATOM 2162 C CA . VAL A 1 283 ? 8.242 5.445 -5.68 1 98.75 283 VAL A CA 1
ATOM 2163 C C . VAL A 1 283 ? 8.227 6.805 -4.98 1 98.75 283 VAL A C 1
ATOM 2165 O O . VAL A 1 283 ? 8.602 6.91 -3.811 1 98.75 283 VAL A O 1
ATOM 2168 N N . ALA A 1 284 ? 7.859 7.852 -5.684 1 98.5 284 ALA A N 1
ATOM 2169 C CA . ALA A 1 284 ? 7.887 9.219 -5.172 1 98.5 284 ALA A CA 1
ATOM 2170 C C . ALA A 1 284 ? 6.477 9.797 -5.086 1 98.5 284 ALA A C 1
ATOM 2172 O O . ALA A 1 284 ? 5.703 9.711 -6.043 1 98.5 284 ALA A O 1
ATOM 2173 N N . LEU A 1 285 ? 6.133 10.336 -3.938 1 98.38 285 LEU A N 1
ATOM 2174 C CA . LEU A 1 285 ? 4.828 10.945 -3.697 1 98.38 285 LEU A CA 1
ATOM 2175 C C . LEU A 1 285 ? 4.98 12.406 -3.299 1 98.38 285 LEU A C 1
ATOM 2177 O O . LEU A 1 285 ? 6.039 12.82 -2.814 1 98.38 285 LEU A O 1
ATOM 2181 N N . PRO A 1 286 ? 3.98 13.234 -3.512 1 97.5 286 PRO A N 1
ATOM 2182 C CA . PRO A 1 286 ? 4.062 14.68 -3.273 1 97.5 286 PRO A CA 1
ATOM 2183 C C . PRO A 1 286 ? 3.551 15.078 -1.891 1 97.5 286 PRO A C 1
ATOM 2185 O O . PRO A 1 286 ? 2.672 15.938 -1.778 1 97.5 286 PRO A O 1
ATOM 2188 N N . HIS A 1 287 ? 4.164 14.523 -0.865 1 97.19 287 HIS A N 1
ATOM 2189 C CA . HIS A 1 287 ? 3.912 14.922 0.516 1 97.19 287 HIS A CA 1
ATOM 2190 C C . HIS A 1 287 ? 2.438 14.781 0.873 1 97.19 287 HIS A C 1
ATOM 2192 O O . HIS A 1 287 ? 1.81 15.734 1.334 1 97.19 287 HIS A O 1
ATOM 2198 N N . ILE A 1 288 ? 1.942 13.516 0.784 1 98.06 288 ILE A N 1
ATOM 2199 C CA . ILE A 1 288 ? 0.52 13.273 1.001 1 98.06 288 ILE A CA 1
ATOM 2200 C C . ILE A 1 288 ? 0.329 12.398 2.232 1 98.06 288 ILE A C 1
ATOM 2202 O O . ILE A 1 288 ? -0.648 11.648 2.322 1 98.06 288 ILE A O 1
ATOM 2206 N N . GLY A 1 289 ? 1.24 12.375 3.16 1 97.88 289 GLY A N 1
ATOM 2207 C CA . GLY A 1 289 ? 1.193 11.539 4.348 1 97.88 289 GLY A CA 1
ATOM 2208 C C . GLY A 1 289 ? -0.126 11.633 5.09 1 97.88 289 GLY A C 1
ATOM 2209 O O . GLY A 1 289 ? -0.668 10.617 5.531 1 97.88 289 GLY A O 1
ATOM 2210 N N . SER A 1 290 ? -0.673 12.836 5.156 1 97.81 290 SER A N 1
ATOM 2211 C CA . SER A 1 290 ? -1.902 13.055 5.91 1 97.81 290 SER A CA 1
ATOM 2212 C C . SER A 1 290 ? -3.086 13.305 4.984 1 97.81 290 SER A C 1
ATOM 2214 O O . SER A 1 290 ? -4.156 13.719 5.43 1 97.81 290 SER A O 1
ATOM 2216 N N . ALA A 1 291 ? -2.988 13.078 3.707 1 98.06 291 ALA A N 1
ATOM 2217 C CA . ALA A 1 291 ? -3.943 13.562 2.715 1 98.06 291 ALA A CA 1
ATOM 2218 C C . ALA A 1 291 ? -5.148 12.633 2.607 1 98.06 291 ALA A C 1
ATOM 2220 O O . ALA A 1 291 ? -5.355 11.992 1.577 1 98.06 291 ALA A O 1
ATOM 2221 N N . THR A 1 292 ? -5.977 12.586 3.578 1 98.44 292 THR A N 1
ATOM 2222 C CA . THR A 1 292 ? -7.348 12.094 3.521 1 98.44 292 THR A CA 1
ATOM 2223 C C . THR A 1 292 ? -8.328 13.195 3.924 1 98.44 292 THR A C 1
ATOM 2225 O O . THR A 1 292 ? -7.98 14.102 4.68 1 98.44 292 THR A O 1
ATOM 2228 N N . TYR A 1 293 ? -9.469 13.094 3.406 1 97.5 293 TYR A N 1
ATOM 2229 C CA . TYR A 1 293 ? -10.461 14.125 3.686 1 97.5 293 TYR A CA 1
ATOM 2230 C C . TYR A 1 293 ? -10.734 14.227 5.18 1 97.5 293 TYR A C 1
ATOM 2232 O O . TYR A 1 293 ? -10.75 15.328 5.742 1 97.5 293 TYR A O 1
ATOM 2240 N N . GLU A 1 294 ? -10.875 13.125 5.777 1 97.38 294 GLU A N 1
ATOM 2241 C CA . GLU A 1 294 ? -11.195 13.086 7.199 1 97.38 294 GLU A CA 1
ATOM 2242 C C . GLU A 1 294 ? -10.07 13.688 8.039 1 97.38 294 GLU A C 1
ATOM 2244 O O . GLU A 1 294 ? -10.312 14.539 8.898 1 97.38 294 GLU A O 1
ATOM 2249 N N . THR A 1 295 ? -8.898 13.336 7.758 1 98.44 295 THR A N 1
ATOM 2250 C CA . THR A 1 295 ? -7.75 13.75 8.562 1 98.44 295 THR A CA 1
ATOM 2251 C C . THR A 1 295 ? -7.438 15.227 8.336 1 98.44 295 THR A C 1
ATOM 2253 O O . THR A 1 295 ? -7.176 15.961 9.289 1 98.44 295 THR A O 1
ATOM 2256 N N . ARG A 1 296 ? -7.496 15.672 7.074 1 98.44 296 ARG A N 1
ATOM 2257 C CA . ARG A 1 296 ? -7.227 17.078 6.797 1 98.44 296 ARG A CA 1
ATOM 2258 C C . ARG A 1 296 ? -8.258 17.984 7.469 1 98.44 296 ARG A C 1
ATOM 2260 O O . ARG A 1 296 ? -7.918 19.031 8.016 1 98.44 296 ARG A O 1
ATOM 2267 N N . ARG A 1 297 ? -9.469 17.562 7.484 1 98.12 297 ARG A N 1
ATOM 2268 C CA . ARG A 1 297 ? -10.492 18.328 8.18 1 98.12 297 ARG A CA 1
ATOM 2269 C C . ARG A 1 297 ? -10.219 18.375 9.68 1 98.12 297 ARG A C 1
ATOM 2271 O O . ARG A 1 297 ? -10.391 19.422 10.32 1 98.12 297 ARG A O 1
ATOM 2278 N N . ALA A 1 298 ? -9.82 17.25 10.203 1 98.56 298 ALA A N 1
ATOM 2279 C CA . ALA A 1 298 ? -9.492 17.188 11.625 1 98.56 298 ALA A CA 1
ATOM 2280 C C . ALA A 1 298 ? -8.328 18.125 11.961 1 98.56 298 ALA A C 1
ATOM 2282 O O . ALA A 1 298 ? -8.32 18.766 13.008 1 98.56 298 ALA A O 1
ATOM 2283 N N . MET A 1 299 ? -7.371 18.188 11.102 1 98.62 299 MET A N 1
ATOM 2284 C CA . MET A 1 299 ? -6.215 19.062 11.289 1 98.62 299 MET A CA 1
ATOM 2285 C C . MET A 1 299 ? -6.633 20.531 11.273 1 98.62 299 MET A C 1
ATOM 2287 O O . MET A 1 299 ? -6.23 21.312 12.141 1 98.62 299 MET A O 1
ATOM 2291 N N . MET A 1 300 ? -7.496 20.891 10.32 1 98.5 300 MET A N 1
ATOM 2292 C CA . MET A 1 300 ? -8.008 22.25 10.227 1 98.5 300 MET A CA 1
ATOM 2293 C C . MET A 1 300 ? -8.781 22.641 11.484 1 98.5 300 MET A C 1
ATOM 2295 O O . MET A 1 300 ? -8.617 23.734 12.008 1 98.5 300 MET A O 1
ATOM 2299 N N . THR A 1 301 ? -9.531 21.688 11.898 1 98.69 301 THR A N 1
ATOM 2300 C CA . THR A 1 301 ? -10.367 21.922 13.07 1 98.69 301 THR A CA 1
ATOM 2301 C C . THR A 1 301 ? -9.508 22.125 14.312 1 98.69 301 THR A C 1
ATOM 23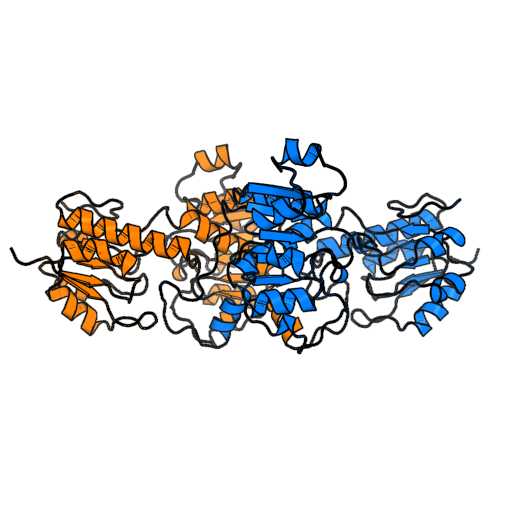03 O O . THR A 1 301 ? -9.766 23.031 15.102 1 98.69 301 THR A O 1
ATOM 2306 N N . LEU A 1 302 ? -8.508 21.281 14.453 1 98.75 302 LEU A N 1
ATOM 2307 C CA . LEU A 1 302 ? -7.621 21.406 15.602 1 98.75 302 LEU A CA 1
ATOM 2308 C C . LEU A 1 302 ? -6.875 22.734 15.578 1 98.75 302 LEU A C 1
ATOM 2310 O O . LEU A 1 302 ? -6.742 23.406 16.609 1 98.75 302 LEU A O 1
ATOM 2314 N N . ALA A 1 303 ? -6.387 23.156 14.414 1 98.75 303 ALA A N 1
ATOM 2315 C CA . ALA A 1 303 ? -5.703 24.438 14.273 1 98.75 303 ALA A CA 1
ATOM 2316 C C . ALA A 1 303 ? -6.641 25.594 14.617 1 98.75 303 ALA A C 1
ATOM 2318 O O . ALA A 1 303 ? -6.273 26.5 15.375 1 98.75 303 ALA A O 1
ATOM 2319 N N . ARG A 1 304 ? -7.832 25.516 14.102 1 98.69 304 ARG A N 1
ATOM 2320 C CA . ARG A 1 304 ? -8.867 26.5 14.391 1 98.69 304 ARG A CA 1
ATOM 2321 C C . ARG A 1 304 ? -9.141 26.594 15.883 1 98.69 304 ARG A C 1
ATOM 2323 O O . ARG A 1 304 ? -9.195 27.688 16.453 1 98.69 304 ARG A O 1
ATOM 2330 N N . ASP A 1 305 ? -9.273 25.438 16.484 1 98.81 305 ASP A N 1
ATOM 2331 C CA . ASP A 1 305 ? -9.625 25.391 17.906 1 98.81 305 ASP A CA 1
ATOM 2332 C C . ASP A 1 305 ? -8.5 25.938 18.781 1 98.81 305 ASP A C 1
ATOM 2334 O O . ASP A 1 305 ? -8.758 26.547 19.812 1 98.81 305 ASP A O 1
ATOM 2338 N N . ASN A 1 306 ? -7.25 25.734 18.391 1 98.88 306 ASN A N 1
ATOM 2339 C CA . ASN A 1 306 ? -6.125 26.375 19.062 1 98.88 306 ASN A CA 1
ATOM 2340 C C . ASN A 1 306 ? -6.234 27.891 19.031 1 98.88 306 ASN A C 1
ATOM 2342 O O . ASN A 1 306 ? -6.027 28.562 20.047 1 98.88 306 ASN A O 1
ATOM 2346 N N . ILE A 1 307 ? -6.59 28.438 17.891 1 98.81 307 ILE A N 1
ATOM 2347 C CA . ILE A 1 307 ? -6.73 29.875 17.719 1 98.81 307 ILE A CA 1
ATOM 2348 C C . ILE A 1 307 ? -7.871 30.391 18.609 1 98.81 307 ILE A C 1
ATOM 2350 O O . ILE A 1 307 ? -7.711 31.375 19.328 1 98.81 307 ILE A O 1
ATOM 2354 N N . ILE A 1 308 ? -8.977 29.688 18.594 1 98.75 308 ILE A N 1
ATOM 2355 C CA . ILE A 1 308 ? -10.141 30.078 19.391 1 98.75 308 ILE A CA 1
ATOM 2356 C C . ILE A 1 308 ? -9.773 30.125 20.859 1 98.75 308 ILE A C 1
ATOM 2358 O O . ILE A 1 308 ? -10.094 31.094 21.562 1 98.75 308 ILE A O 1
ATOM 2362 N N . ALA A 1 309 ? -9.109 29.078 21.312 1 98.62 309 ALA A N 1
ATOM 2363 C CA . ALA A 1 309 ? -8.711 29.031 22.719 1 98.62 309 ALA A CA 1
ATOM 2364 C C . ALA A 1 309 ? -7.891 30.25 23.094 1 98.62 309 ALA A C 1
ATOM 2366 O O . ALA A 1 309 ? -8.188 30.922 24.094 1 98.62 309 ALA A O 1
ATOM 2367 N N . VAL A 1 310 ? -6.922 30.641 22.297 1 98.31 310 VAL A N 1
ATOM 2368 C CA . VAL A 1 310 ? -6.016 31.734 22.609 1 98.31 310 VAL A CA 1
ATOM 2369 C C . VAL A 1 310 ? -6.77 33.062 22.547 1 98.31 310 VAL A C 1
ATOM 2371 O O . VAL A 1 310 ? -6.598 33.906 23.406 1 98.31 310 VAL A O 1
ATOM 2374 N N . LEU A 1 311 ? -7.633 33.25 21.547 1 97.62 311 LEU A N 1
ATOM 2375 C CA . LEU A 1 311 ? -8.391 34.5 21.391 1 97.62 311 LEU A CA 1
ATOM 2376 C C . LEU A 1 311 ? -9.352 34.688 22.562 1 97.62 311 LEU A C 1
ATOM 2378 O O . LEU A 1 311 ? -9.68 35.812 22.922 1 97.62 311 LEU A O 1
ATOM 2382 N N . GLU A 1 312 ? -9.719 33.594 23.125 1 97.06 312 GLU A N 1
ATOM 2383 C CA . GLU A 1 312 ? -10.648 33.656 24.25 1 97.06 312 GLU A CA 1
ATOM 2384 C C . GLU A 1 312 ? -9.906 33.719 25.578 1 97.06 312 GLU A C 1
ATOM 2386 O O . GLU A 1 312 ? -10.531 33.688 26.656 1 97.06 312 GLU A O 1
ATOM 2391 N N . GLY A 1 313 ? -8.672 33.688 25.531 1 96.44 313 GLY A N 1
ATOM 2392 C CA . GLY A 1 313 ? -7.875 33.844 26.734 1 96.44 313 GLY A CA 1
ATOM 2393 C C . GLY A 1 313 ? -7.645 32.5 27.453 1 96.44 313 GLY A C 1
ATOM 2394 O O . GLY A 1 313 ? -7.332 32.5 28.641 1 96.44 313 GLY A O 1
ATOM 2395 N N . ARG A 1 314 ? -7.906 31.375 26.734 1 97.75 314 ARG A N 1
ATOM 2396 C CA . ARG A 1 314 ? -7.645 30.031 27.266 1 97.75 314 ARG A CA 1
ATOM 2397 C C . ARG A 1 314 ? -6.324 29.484 26.734 1 97.75 314 ARG A C 1
ATOM 2399 O O . ARG A 1 314 ? -5.797 29.984 25.734 1 97.75 314 ARG A O 1
ATOM 2406 N N . PRO A 1 315 ? -5.676 28.625 27.469 1 96.94 315 PRO A N 1
ATOM 2407 C CA . PRO A 1 315 ? -4.473 27.984 26.922 1 96.94 315 PRO A CA 1
ATOM 2408 C C . PRO A 1 315 ? -4.742 27.234 25.625 1 96.94 315 PRO A C 1
ATOM 2410 O O . PRO A 1 315 ? -5.805 26.641 25.469 1 96.94 315 PRO A O 1
ATOM 2413 N N . PRO A 1 316 ? -3.799 27.312 24.703 1 98.12 316 PRO A N 1
ATOM 2414 C CA . PRO A 1 316 ? -3.975 26.516 23.484 1 98.12 316 PRO A CA 1
ATOM 2415 C C . PRO A 1 316 ? -4.055 25.016 23.766 1 98.12 316 PRO A C 1
ATOM 2417 O O . PRO A 1 316 ? -3.598 24.562 24.812 1 98.12 316 PRO A O 1
ATOM 2420 N N . LEU A 1 317 ? -4.633 24.266 22.875 1 98.44 317 LEU A N 1
ATOM 2421 C CA . LEU A 1 317 ? -4.848 22.828 23.031 1 98.44 317 LEU A CA 1
ATOM 2422 C C . LEU A 1 317 ? -3.547 22.062 22.812 1 98.44 317 LEU A C 1
ATOM 2424 O O . LEU A 1 317 ? -3.287 21.078 23.5 1 98.44 317 LEU A O 1
ATOM 2428 N N . THR A 1 318 ? -2.668 22.484 21.828 1 98.44 318 THR A N 1
ATOM 2429 C CA . THR A 1 318 ? -1.477 21.734 21.453 1 98.44 318 THR A CA 1
ATOM 2430 C C . THR A 1 318 ? -0.291 22.672 21.234 1 98.44 318 THR A C 1
ATOM 2432 O O . THR A 1 318 ? 0.277 22.719 20.141 1 98.44 318 THR A O 1
ATOM 2435 N N . PRO A 1 319 ? 0.16 23.375 22.266 1 98.31 319 PRO A N 1
ATOM 2436 C CA . PRO A 1 319 ? 1.299 24.297 22.125 1 98.31 319 PRO A CA 1
ATOM 2437 C C . PRO A 1 319 ? 2.617 23.562 21.891 1 98.31 319 PRO A C 1
ATOM 2439 O O . PRO A 1 319 ? 2.836 22.484 22.453 1 98.31 319 PRO A O 1
ATOM 2442 N N . VAL A 1 320 ? 3.508 24.141 21.062 1 96.75 320 VAL A N 1
ATOM 2443 C CA . VAL A 1 320 ? 4.82 23.531 20.859 1 96.75 320 VAL A CA 1
ATOM 2444 C C . VAL A 1 320 ? 5.895 24.391 21.531 1 96.75 320 VAL A C 1
ATOM 2446 O O . VAL A 1 320 ? 7.062 24 21.578 1 96.75 320 VAL A O 1
ATOM 2449 N N . ASN A 1 321 ? 5.516 25.656 21.938 1 96.31 321 ASN A N 1
ATOM 2450 C CA . ASN A 1 321 ? 6.449 26.516 22.656 1 96.31 321 ASN A CA 1
ATOM 2451 C C . ASN A 1 321 ? 5.852 27 23.969 1 96.31 321 ASN A C 1
ATOM 2453 O O . ASN A 1 321 ? 4.668 26.781 24.25 1 96.31 321 ASN A O 1
ATOM 2457 N N . ARG A 1 322 ? 6.754 27.516 24.922 1 90.44 322 ARG A N 1
ATOM 2458 C CA . ARG A 1 322 ? 6.371 28.156 26.172 1 90.44 322 ARG A CA 1
ATOM 2459 C C . ARG A 1 322 ? 6.758 29.625 26.172 1 90.44 322 ARG A C 1
ATOM 2461 O O . ARG A 1 322 ? 7.832 30 25.688 1 90.44 322 ARG A O 1
ATOM 2468 N N . ILE A 1 323 ? 5.723 30.406 26.562 1 88.44 323 ILE A N 1
ATOM 2469 C CA . ILE A 1 323 ? 5.984 31.844 26.625 1 88.44 323 ILE A CA 1
ATOM 2470 C C . ILE A 1 323 ? 6.379 32.219 28.047 1 88.44 323 ILE A C 1
ATOM 2472 O O . ILE A 1 323 ? 5.812 31.719 29.016 1 88.44 323 ILE A O 1
ATOM 2476 N N . SER A 1 324 ? 7.578 32.875 28.359 1 69.5 324 SER A N 1
ATOM 2477 C CA . SER A 1 324 ? 8.031 33.344 29.656 1 69.5 324 SER A CA 1
ATOM 2478 C C . SER A 1 324 ? 7.195 34.531 30.125 1 69.5 324 SER A C 1
ATOM 2480 O O . SER A 1 324 ? 6.691 35.312 29.312 1 69.5 324 SER A O 1
ATOM 2482 N N . MET B 1 1 ? 15.492 -48.188 -19.016 1 53.41 1 MET B N 1
ATOM 2483 C CA . MET B 1 1 ? 14.102 -47.75 -19.062 1 53.41 1 MET B CA 1
ATOM 2484 C C . MET B 1 1 ? 14 -46.281 -19.484 1 53.41 1 MET B C 1
ATOM 2486 O O . MET B 1 1 ? 14.859 -45.469 -19.125 1 53.41 1 MET B O 1
ATOM 2490 N N . THR B 1 2 ? 13.195 -45.875 -20.594 1 79.69 2 THR B N 1
ATOM 2491 C CA . THR B 1 2 ? 13.18 -44.562 -21.188 1 79.69 2 THR B CA 1
ATOM 2492 C C . THR B 1 2 ? 12.719 -43.531 -20.188 1 79.69 2 THR B C 1
ATOM 2494 O O . THR B 1 2 ? 11.773 -43.75 -19.422 1 79.69 2 THR B O 1
ATOM 2497 N N . LYS B 1 3 ? 13.555 -42.531 -19.797 1 92.06 3 LYS B N 1
ATOM 2498 C CA . LYS B 1 3 ? 13.242 -41.469 -18.844 1 92.06 3 LYS B CA 1
ATOM 2499 C C . LYS B 1 3 ? 11.906 -40.812 -19.172 1 92.06 3 LYS B C 1
ATOM 2501 O O . LYS B 1 3 ? 11.578 -40.625 -20.344 1 92.06 3 LYS B O 1
ATOM 2506 N N . PRO B 1 4 ? 11.102 -40.719 -18.188 1 96.81 4 PRO B N 1
ATOM 2507 C CA . PRO B 1 4 ? 9.867 -39.969 -18.438 1 96.81 4 PRO B CA 1
ATOM 2508 C C . PRO B 1 4 ? 10.125 -38.562 -19.031 1 96.81 4 PRO B C 1
ATOM 2510 O O . PRO B 1 4 ? 11.18 -37.969 -18.797 1 96.81 4 PRO B O 1
ATOM 2513 N N . TYR B 1 5 ? 9.219 -38.156 -19.859 1 98.25 5 TYR B N 1
ATOM 2514 C CA . TYR B 1 5 ? 9.32 -36.844 -20.5 1 98.25 5 TYR B CA 1
ATOM 2515 C C . TYR B 1 5 ? 8.461 -35.812 -19.781 1 98.25 5 TYR B C 1
ATOM 2517 O O . TYR B 1 5 ? 7.266 -36.031 -19.562 1 98.25 5 TYR B O 1
ATOM 2525 N N . VAL B 1 6 ? 9.125 -34.656 -19.344 1 98.75 6 VAL B N 1
ATOM 2526 C CA . VAL B 1 6 ? 8.445 -33.562 -18.656 1 98.75 6 VAL B CA 1
ATOM 2527 C C . VAL B 1 6 ? 8.5 -32.312 -19.516 1 98.75 6 VAL B C 1
ATOM 2529 O O . VAL B 1 6 ? 9.57 -31.891 -19.969 1 98.75 6 VAL B O 1
ATOM 2532 N N . PHE B 1 7 ? 7.363 -31.703 -19.734 1 98.81 7 PHE B N 1
ATOM 2533 C CA . PHE B 1 7 ? 7.316 -30.453 -20.469 1 98.81 7 PHE B CA 1
ATOM 2534 C C . PHE B 1 7 ? 6.934 -29.297 -19.547 1 98.81 7 PHE B C 1
ATOM 2536 O O . PHE B 1 7 ? 5.918 -29.359 -18.859 1 98.81 7 PHE B O 1
ATOM 2543 N N . ILE B 1 8 ? 7.762 -28.281 -19.5 1 98.75 8 ILE B N 1
ATOM 2544 C CA . ILE B 1 8 ? 7.512 -27.047 -18.75 1 98.75 8 ILE B CA 1
ATOM 2545 C C . ILE B 1 8 ? 7.156 -25.922 -19.719 1 98.75 8 ILE B C 1
ATOM 2547 O O . ILE B 1 8 ? 7.922 -25.625 -20.641 1 98.75 8 ILE B O 1
ATOM 2551 N N . THR B 1 9 ? 6.062 -25.234 -19.469 1 98.44 9 THR B N 1
ATOM 2552 C CA . THR B 1 9 ? 5.438 -24.406 -20.5 1 98.44 9 THR B CA 1
ATOM 2553 C C . THR B 1 9 ? 6.035 -23 -20.5 1 98.44 9 THR B C 1
ATOM 2555 O O . THR B 1 9 ? 5.582 -22.141 -21.25 1 98.44 9 THR B O 1
ATOM 2558 N N . ARG B 1 10 ? 7.004 -22.766 -19.641 1 97.94 10 ARG B N 1
ATOM 2559 C CA . ARG B 1 10 ? 7.742 -21.5 -19.578 1 97.94 10 ARG B CA 1
ATOM 2560 C C . ARG B 1 10 ? 9.203 -21.734 -19.203 1 97.94 10 ARG B C 1
ATOM 2562 O O . ARG B 1 10 ? 9.539 -22.766 -18.625 1 97.94 10 ARG B O 1
ATOM 2569 N N . LYS B 1 11 ? 10.023 -20.781 -19.578 1 97.06 11 LYS B N 1
ATOM 2570 C CA . LYS B 1 11 ? 11.414 -20.875 -19.141 1 97.06 11 LYS B CA 1
ATOM 2571 C C . LYS B 1 11 ? 11.523 -20.594 -17.641 1 97.06 11 LYS B C 1
ATOM 2573 O O . LYS B 1 11 ? 11.086 -19.531 -17.172 1 97.06 11 LYS B O 1
ATOM 2578 N N . LEU B 1 12 ? 12.062 -21.531 -16.859 1 97.62 12 LEU B N 1
ATOM 2579 C CA . LEU B 1 12 ? 12.305 -21.422 -15.43 1 97.62 12 LEU B CA 1
ATOM 2580 C C . LEU B 1 12 ? 13.805 -21.438 -15.133 1 97.62 12 LEU B C 1
ATOM 2582 O O . LEU B 1 12 ? 14.602 -21.844 -15.977 1 97.62 12 LEU B O 1
ATOM 2586 N N . PRO B 1 13 ? 14.203 -21 -13.945 1 97 13 PRO B N 1
ATOM 2587 C CA . PRO B 1 13 ? 15.617 -21.078 -13.578 1 97 13 PRO B CA 1
ATOM 2588 C C . PRO B 1 13 ? 16.141 -22.516 -13.562 1 97 13 PRO B C 1
ATOM 2590 O O . PRO B 1 13 ? 15.461 -23.422 -13.055 1 97 13 PRO B O 1
ATOM 2593 N N . GLU B 1 14 ? 17.328 -22.656 -14.031 1 96.19 14 GLU B N 1
ATOM 2594 C CA . GLU B 1 14 ? 17.922 -23.984 -14.18 1 96.19 14 GLU B CA 1
ATOM 2595 C C . GLU B 1 14 ? 18.062 -24.672 -12.828 1 96.19 14 GLU B C 1
ATOM 2597 O O . GLU B 1 14 ? 17.906 -25.891 -12.727 1 96.19 14 GLU B O 1
ATOM 2602 N N . ASP B 1 15 ? 18.344 -23.844 -11.883 1 97 15 ASP B N 1
ATOM 2603 C CA . ASP B 1 15 ? 18.562 -24.422 -10.555 1 97 15 ASP B CA 1
ATOM 2604 C C . ASP B 1 15 ? 17.266 -24.984 -9.984 1 97 15 ASP B C 1
ATOM 2606 O O . ASP B 1 15 ? 17.297 -25.953 -9.227 1 97 15 ASP B O 1
ATOM 2610 N N . VAL B 1 16 ? 16.141 -24.438 -10.344 1 97.06 16 VAL B N 1
ATOM 2611 C CA . VAL B 1 16 ? 14.852 -24.953 -9.898 1 97.06 16 VAL B CA 1
ATOM 2612 C C . VAL B 1 16 ? 14.539 -26.266 -10.609 1 97.06 16 VAL B C 1
ATOM 2614 O O . VAL B 1 16 ? 14 -27.188 -10 1 97.06 16 VAL B O 1
ATOM 2617 N N . VAL B 1 17 ? 14.938 -26.422 -11.828 1 97.44 17 VAL B N 1
ATOM 2618 C CA . VAL B 1 17 ? 14.578 -27.547 -12.688 1 97.44 17 VAL B CA 1
ATOM 2619 C C . VAL B 1 17 ? 15.57 -28.688 -12.492 1 97.44 17 VAL B C 1
ATOM 2621 O O . VAL B 1 17 ? 15.258 -29.859 -12.766 1 97.44 17 VAL B O 1
ATOM 2624 N N . ALA B 1 18 ? 16.703 -28.438 -11.953 1 97.62 18 ALA B N 1
ATOM 2625 C CA . ALA B 1 18 ? 17.844 -29.359 -11.883 1 97.62 18 ALA B CA 1
ATOM 2626 C C . ALA B 1 18 ? 17.438 -30.688 -11.242 1 97.62 18 ALA B C 1
ATOM 2628 O O . ALA B 1 18 ? 17.797 -31.75 -11.75 1 97.62 18 ALA B O 1
ATOM 2629 N N . PRO B 1 19 ? 16.656 -30.641 -10.203 1 97.62 19 PRO B N 1
ATOM 2630 C CA . PRO B 1 19 ? 16.297 -31.922 -9.586 1 97.62 19 PRO B CA 1
ATOM 2631 C C . PRO B 1 19 ? 15.469 -32.812 -10.508 1 97.62 19 PRO B C 1
ATOM 2633 O O . PRO B 1 19 ? 15.523 -34.031 -10.406 1 97.62 19 PRO B O 1
ATOM 2636 N N . LEU B 1 20 ? 14.75 -32.219 -11.43 1 97.12 20 LEU B N 1
ATOM 2637 C CA . LEU B 1 20 ? 13.938 -32.969 -12.383 1 97.12 20 LEU B CA 1
ATOM 2638 C C . LEU B 1 20 ? 14.812 -33.625 -13.453 1 97.12 20 LEU B C 1
ATOM 2640 O O . LEU B 1 20 ? 14.484 -34.719 -13.953 1 97.12 20 LEU B O 1
ATOM 2644 N N . LEU B 1 21 ? 15.867 -32.969 -13.758 1 95.94 21 LEU B N 1
ATOM 2645 C CA . LEU B 1 21 ? 16.766 -33.438 -14.812 1 95.94 21 LEU B CA 1
ATOM 2646 C C . LEU B 1 21 ? 17.422 -34.75 -14.43 1 95.94 21 LEU B C 1
ATOM 2648 O O . LEU B 1 21 ? 17.812 -35.531 -15.305 1 95.94 21 LEU B O 1
ATOM 2652 N N . ALA B 1 22 ? 17.453 -34.969 -13.211 1 94.06 22 ALA B N 1
ATOM 2653 C CA . ALA B 1 22 ? 18.094 -36.188 -12.711 1 94.06 22 ALA B CA 1
ATOM 2654 C C . ALA B 1 22 ? 17.25 -37.438 -13 1 94.06 22 ALA B C 1
ATOM 2656 O O . ALA B 1 22 ? 17.766 -38.531 -13.148 1 94.06 22 ALA B O 1
ATOM 2657 N N . ILE B 1 23 ? 16 -37.281 -13.242 1 96.38 23 ILE B N 1
ATOM 2658 C CA . ILE B 1 23 ? 15.148 -38.469 -13.273 1 96.38 23 ILE B CA 1
ATOM 2659 C C . ILE B 1 23 ? 14.297 -38.438 -14.539 1 96.38 23 ILE B C 1
ATOM 2661 O O . ILE B 1 23 ? 13.594 -39.406 -14.836 1 96.38 23 ILE B O 1
ATOM 2665 N N . ALA B 1 24 ? 14.398 -37.281 -15.312 1 97.94 24 ALA B N 1
ATOM 2666 C CA . ALA B 1 24 ? 13.508 -37.156 -16.453 1 97.94 24 ALA B CA 1
ATOM 2667 C C . ALA B 1 24 ? 14.195 -36.406 -17.594 1 97.94 24 ALA B C 1
ATOM 2669 O O . ALA B 1 24 ? 15.227 -35.781 -17.391 1 97.94 24 ALA B O 1
ATOM 2670 N N . GLU B 1 25 ? 13.672 -36.656 -18.812 1 98.06 25 GLU B N 1
ATOM 2671 C CA . GLU B 1 25 ? 13.938 -35.719 -19.906 1 98.06 25 GLU B CA 1
ATOM 2672 C C . GLU B 1 25 ? 13.055 -34.469 -19.812 1 98.06 25 GLU B C 1
ATOM 2674 O O . GLU B 1 25 ? 11.836 -34.562 -19.953 1 98.06 25 GLU B O 1
ATOM 2679 N N . VAL B 1 26 ? 13.727 -33.344 -19.562 1 98.25 26 VAL B N 1
ATOM 2680 C CA . VAL B 1 26 ? 12.961 -32.125 -19.344 1 98.25 26 VAL B CA 1
ATOM 2681 C C . VAL B 1 26 ? 13.125 -31.188 -20.531 1 98.25 26 VAL B C 1
ATOM 2683 O O . VAL B 1 26 ? 14.242 -30.891 -20.938 1 98.25 26 VAL B O 1
ATOM 2686 N N . GLU B 1 27 ? 12.031 -30.828 -21.141 1 98.31 27 GLU B N 1
ATOM 2687 C CA . GLU B 1 27 ? 12.008 -29.75 -22.109 1 98.31 27 GLU B CA 1
ATOM 2688 C C . GLU B 1 27 ? 11.25 -28.531 -21.594 1 98.31 27 GLU B C 1
ATOM 2690 O O . GLU B 1 27 ? 10.133 -28.656 -21.062 1 98.31 27 GLU B O 1
ATOM 2695 N N . MET B 1 28 ? 11.852 -27.406 -21.688 1 97.75 28 MET B N 1
ATOM 2696 C CA . MET B 1 28 ? 11.227 -26.156 -21.297 1 97.75 28 MET B CA 1
ATOM 2697 C C . MET B 1 28 ? 10.953 -25.281 -22.516 1 97.75 28 MET B C 1
ATOM 2699 O O . MET B 1 28 ? 11.781 -25.188 -23.422 1 97.75 28 MET B O 1
ATOM 2703 N N . TRP B 1 29 ? 9.734 -24.75 -22.531 1 97.81 29 TRP B N 1
ATOM 2704 C CA . TRP B 1 29 ? 9.539 -23.656 -23.469 1 97.81 29 TRP B CA 1
ATOM 2705 C C . TRP B 1 29 ? 10.602 -22.578 -23.297 1 97.81 29 TRP B C 1
ATOM 2707 O O . TRP B 1 29 ? 10.891 -22.172 -22.172 1 97.81 29 TRP B O 1
ATOM 2717 N N . PRO B 1 30 ? 11.258 -22.125 -24.328 1 96.69 30 PRO B N 1
ATOM 2718 C CA . PRO B 1 30 ? 12.484 -21.344 -24.156 1 96.69 30 PRO B CA 1
ATOM 2719 C C . PRO B 1 30 ? 12.211 -19.875 -23.844 1 96.69 30 PRO B C 1
ATOM 2721 O O . PRO B 1 30 ? 13.148 -19.078 -23.672 1 96.69 30 PRO B O 1
ATOM 2724 N N . HIS B 1 31 ? 10.898 -19.5 -23.75 1 95.94 31 HIS B N 1
ATOM 2725 C CA . HIS B 1 31 ? 10.57 -18.094 -23.531 1 95.94 31 HIS B CA 1
ATOM 2726 C C . HIS B 1 31 ? 9.961 -17.875 -22.156 1 95.94 31 HIS B C 1
ATOM 2728 O O . HIS B 1 31 ? 9.086 -18.641 -21.734 1 95.94 31 HIS B O 1
ATOM 2734 N N . GLU B 1 32 ? 10.422 -16.812 -21.484 1 92.25 32 GLU B N 1
ATOM 2735 C CA . GLU B 1 32 ? 9.891 -16.453 -20.172 1 92.25 32 GLU B CA 1
ATOM 2736 C C . GLU B 1 32 ? 8.602 -15.648 -20.281 1 92.25 32 GLU B C 1
ATOM 2738 O O . GLU B 1 32 ? 7.723 -15.742 -19.422 1 92.25 32 GLU B O 1
ATOM 2743 N N . ASP B 1 33 ? 8.5 -14.875 -21.359 1 90.81 33 ASP B N 1
ATOM 2744 C CA . ASP B 1 33 ? 7.449 -13.859 -21.422 1 90.81 33 ASP B CA 1
ATOM 2745 C C . ASP B 1 33 ? 6.492 -14.133 -22.594 1 90.81 33 ASP B C 1
ATOM 2747 O O . ASP B 1 33 ? 5.699 -13.266 -22.953 1 90.81 33 ASP B O 1
ATOM 2751 N N . MET B 1 34 ? 6.648 -15.297 -23.188 1 94.06 34 MET B N 1
ATOM 2752 C CA . MET B 1 34 ? 5.754 -15.703 -24.25 1 94.06 34 MET B CA 1
ATOM 2753 C C . MET B 1 34 ? 5.09 -17.047 -23.938 1 94.06 34 MET B C 1
ATOM 2755 O O . MET B 1 34 ? 5.77 -18.016 -23.609 1 94.06 34 MET B O 1
ATOM 2759 N N . ALA B 1 35 ? 3.861 -17.062 -24.031 1 95 35 ALA B N 1
ATOM 2760 C CA . ALA B 1 35 ? 3.107 -18.281 -23.766 1 95 35 ALA B CA 1
ATOM 2761 C C . ALA B 1 35 ? 3.367 -19.328 -24.844 1 95 35 ALA B C 1
ATOM 2763 O O . ALA B 1 35 ? 3.557 -18.984 -26.016 1 95 35 ALA B O 1
ATOM 2764 N N . VAL B 1 36 ? 3.367 -20.578 -24.469 1 96.75 36 VAL B N 1
ATOM 2765 C CA . VAL B 1 36 ? 3.438 -21.672 -25.438 1 96.75 36 VAL B CA 1
ATOM 2766 C C . VAL B 1 36 ? 2.17 -21.688 -26.297 1 96.75 36 VAL B C 1
ATOM 2768 O O . VAL B 1 36 ? 1.06 -21.578 -25.766 1 96.75 36 VAL B O 1
ATOM 2771 N N . PRO B 1 37 ? 2.367 -21.734 -27.594 1 97.25 37 PRO B N 1
ATOM 2772 C CA . PRO B 1 37 ? 1.174 -21.891 -28.422 1 97.25 37 PRO B CA 1
ATOM 2773 C C . PRO B 1 37 ? 0.417 -23.188 -28.141 1 97.25 37 PRO B C 1
ATOM 2775 O O . PRO B 1 37 ? 1.032 -24.203 -27.844 1 97.25 37 PRO B O 1
ATOM 2778 N N . HIS B 1 38 ? -0.889 -23.062 -28.312 1 97.62 38 HIS B N 1
ATOM 2779 C CA . HIS B 1 38 ? -1.75 -24.188 -27.969 1 97.62 38 HIS B CA 1
ATOM 2780 C C . HIS B 1 38 ? -1.382 -25.422 -28.766 1 97.62 38 HIS B C 1
ATOM 2782 O O . HIS B 1 38 ? -1.37 -26.531 -28.219 1 97.62 38 HIS B O 1
ATOM 2788 N N . ASP B 1 39 ? -1.074 -25.25 -30.062 1 98.06 39 ASP B N 1
ATOM 2789 C CA . ASP B 1 39 ? -0.738 -26.391 -30.922 1 98.06 39 ASP B CA 1
ATOM 2790 C C . ASP B 1 39 ? 0.566 -27.047 -30.469 1 98.06 39 ASP B C 1
ATOM 2792 O O . ASP B 1 39 ? 0.696 -28.281 -30.5 1 98.06 39 ASP B O 1
ATOM 2796 N N . VAL B 1 40 ? 1.46 -26.266 -30.016 1 98.31 40 VAL B N 1
ATOM 2797 C CA . VAL B 1 40 ? 2.717 -26.797 -29.5 1 98.31 40 VAL B CA 1
ATOM 2798 C C . VAL B 1 40 ? 2.461 -27.547 -28.188 1 98.31 40 VAL B C 1
ATOM 2800 O O . VAL B 1 40 ? 3.014 -28.625 -27.969 1 98.31 40 VAL B O 1
ATOM 2803 N N . LEU B 1 41 ? 1.654 -26.984 -27.328 1 98.56 41 LEU B N 1
ATOM 2804 C CA . LEU B 1 41 ? 1.31 -27.625 -26.062 1 98.56 41 LEU B CA 1
ATOM 2805 C C . LEU B 1 41 ? 0.686 -29 -26.297 1 98.56 41 LEU B C 1
ATOM 2807 O O . LEU B 1 41 ? 1.056 -29.969 -25.641 1 98.56 41 LEU B O 1
ATOM 2811 N N . VAL B 1 42 ? -0.214 -29.094 -27.266 1 98.5 42 VAL B N 1
ATOM 2812 C CA . VAL B 1 42 ? -0.868 -30.344 -27.594 1 98.5 42 VAL B CA 1
ATOM 2813 C C . VAL B 1 42 ? 0.163 -31.344 -28.141 1 98.5 42 VAL B C 1
ATOM 2815 O O . VAL B 1 42 ? 0.154 -32.531 -27.766 1 98.5 42 VAL B O 1
ATOM 2818 N N . GLU B 1 43 ? 1 -30.844 -29 1 98.5 43 GLU B N 1
ATOM 2819 C CA . GLU B 1 43 ? 2.039 -31.703 -29.578 1 98.5 43 GLU B CA 1
ATOM 2820 C C . GLU B 1 43 ? 2.943 -32.281 -28.484 1 98.5 43 GLU B C 1
ATOM 2822 O O . GLU B 1 43 ? 3.236 -33.469 -28.484 1 98.5 43 GLU B O 1
ATOM 2827 N N . LYS B 1 44 ? 3.398 -31.438 -27.547 1 98.5 44 LYS B N 1
ATOM 2828 C CA . LYS B 1 44 ? 4.281 -31.875 -26.469 1 98.5 44 LYS B CA 1
ATOM 2829 C C . LYS B 1 44 ? 3.562 -32.844 -25.516 1 98.5 44 LYS B C 1
ATOM 2831 O O . LYS B 1 44 ? 4.176 -33.75 -24.969 1 98.5 44 LYS B O 1
ATOM 2836 N N . ALA B 1 45 ? 2.303 -32.625 -25.344 1 98.5 45 ALA B N 1
ATOM 2837 C CA . ALA B 1 45 ? 1.504 -33.469 -24.453 1 98.5 45 ALA B CA 1
ATOM 2838 C C . ALA B 1 45 ? 1.5 -34.906 -24.922 1 98.5 45 ALA B C 1
ATOM 2840 O O . ALA B 1 45 ? 1.413 -35.844 -24.109 1 98.5 45 ALA B O 1
ATOM 2841 N N . LYS B 1 46 ? 1.624 -35.156 -26.219 1 98 46 LYS B N 1
ATOM 2842 C CA . LYS B 1 46 ? 1.586 -36.5 -26.797 1 98 46 LYS B CA 1
ATOM 2843 C C . LYS B 1 46 ? 2.676 -37.375 -26.188 1 98 46 LYS B C 1
ATOM 2845 O O . LYS B 1 46 ? 2.492 -38.594 -26.062 1 98 46 LYS B O 1
ATOM 2850 N N . ARG B 1 47 ? 3.709 -36.719 -25.844 1 96.88 47 ARG B N 1
ATOM 2851 C CA . ARG B 1 47 ? 4.852 -37.469 -25.359 1 96.88 47 ARG B CA 1
ATOM 2852 C C . ARG B 1 47 ? 5.02 -37.312 -23.844 1 96.88 47 ARG B C 1
ATOM 2854 O O . ARG B 1 47 ? 5.73 -38.094 -23.203 1 96.88 47 ARG B O 1
ATOM 2861 N N . ALA B 1 48 ? 4.371 -36.406 -23.281 1 98.38 48 ALA B N 1
ATOM 2862 C CA . ALA B 1 48 ? 4.676 -35.969 -21.922 1 98.38 48 ALA B CA 1
ATOM 2863 C C . ALA B 1 48 ? 4.137 -36.969 -20.891 1 98.38 48 ALA B C 1
ATOM 2865 O O . ALA B 1 48 ? 3.004 -37.438 -21.016 1 98.38 48 ALA B O 1
ATOM 2866 N N . THR B 1 49 ? 4.953 -37.281 -19.938 1 98.5 49 THR B N 1
ATOM 2867 C CA . THR B 1 49 ? 4.516 -37.969 -18.719 1 98.5 49 THR B CA 1
ATOM 2868 C C . THR B 1 49 ? 4.023 -36.969 -17.688 1 98.5 49 THR B C 1
ATOM 2870 O O . THR B 1 49 ? 3.178 -37.312 -16.844 1 98.5 49 THR B O 1
ATOM 2873 N N . ALA B 1 50 ? 4.578 -35.75 -17.734 1 98.81 50 ALA B N 1
ATOM 2874 C CA . ALA B 1 50 ? 4.195 -34.656 -16.844 1 98.81 50 ALA B CA 1
ATOM 2875 C C . ALA B 1 50 ? 4.254 -33.312 -17.562 1 98.81 50 ALA B C 1
ATOM 2877 O O . ALA B 1 50 ? 5.074 -33.125 -18.469 1 98.81 50 ALA B O 1
ATOM 2878 N N . ILE B 1 51 ? 3.375 -32.438 -17.172 1 98.88 51 ILE B N 1
ATOM 2879 C CA . ILE B 1 51 ? 3.377 -31.047 -17.672 1 98.88 51 ILE B CA 1
ATOM 2880 C C . ILE B 1 51 ? 3.344 -30.078 -16.5 1 98.88 51 ILE B C 1
ATOM 2882 O O . ILE B 1 51 ? 2.607 -30.297 -15.523 1 98.88 51 ILE B O 1
ATOM 2886 N N . LEU B 1 52 ? 4.227 -29.109 -16.5 1 98.75 52 LEU B N 1
ATOM 2887 C CA . LEU B 1 52 ? 4.215 -27.984 -15.57 1 98.75 52 LEU B CA 1
ATOM 2888 C C . LEU B 1 52 ? 3.76 -26.703 -16.281 1 98.75 52 LEU B C 1
ATOM 2890 O O . LEU B 1 52 ? 4.582 -25.969 -16.812 1 98.75 52 LEU B O 1
ATOM 2894 N N . PRO B 1 53 ? 2.482 -26.422 -16.234 1 98.44 53 PRO B N 1
ATOM 2895 C CA . PRO B 1 53 ? 1.944 -25.234 -16.906 1 98.44 53 PRO B CA 1
ATOM 2896 C C . PRO B 1 53 ? 1.88 -24.016 -15.992 1 98.44 53 PRO B C 1
ATOM 2898 O O . PRO B 1 53 ? 2.02 -24.141 -14.773 1 98.44 53 PRO B O 1
ATOM 2901 N N . MET B 1 54 ? 1.708 -22.859 -16.625 1 96.94 54 MET B N 1
ATOM 2902 C CA . MET B 1 54 ? 1.344 -21.625 -15.938 1 96.94 54 MET B CA 1
ATOM 2903 C C . MET B 1 54 ? -0.171 -21.453 -15.891 1 96.94 54 MET B C 1
ATOM 2905 O O . MET B 1 54 ? -0.901 -22.172 -16.578 1 96.94 54 MET B O 1
ATOM 2909 N N . VAL B 1 55 ? -0.625 -20.484 -15.102 1 93.56 55 VAL B N 1
ATOM 2910 C CA . VAL B 1 55 ? -2.055 -20.25 -14.922 1 93.56 55 VAL B CA 1
ATOM 2911 C C . VAL B 1 55 ? -2.678 -19.797 -16.234 1 93.56 55 VAL B C 1
ATOM 2913 O O . VAL B 1 55 ? -3.891 -19.906 -16.422 1 93.56 55 VAL B O 1
ATOM 2916 N N . SER B 1 56 ? -1.845 -19.359 -17.156 1 92.69 56 SER B N 1
ATOM 2917 C CA . SER B 1 56 ? -2.338 -18.844 -18.422 1 92.69 56 SER B CA 1
ATOM 2918 C C . SER B 1 56 ? -2.43 -19.938 -19.469 1 92.69 56 SER B C 1
ATOM 2920 O O . SER B 1 56 ? -2.99 -19.734 -20.547 1 92.69 56 SER B O 1
ATOM 2922 N N . ASP B 1 57 ? -1.938 -21.125 -19.219 1 96.25 57 ASP B N 1
ATOM 2923 C CA . ASP B 1 57 ? -1.89 -22.234 -20.172 1 96.25 57 ASP B CA 1
ATOM 2924 C C . ASP B 1 57 ? -3.143 -23.094 -20.078 1 96.25 57 ASP B C 1
ATOM 2926 O O . ASP B 1 57 ? -3.363 -23.766 -19.062 1 96.25 57 ASP B O 1
ATOM 2930 N N . PRO B 1 58 ? -3.93 -23.141 -21.109 1 96.69 58 PRO B N 1
ATOM 2931 C CA . PRO B 1 58 ? -5.121 -23.984 -21.047 1 96.69 58 PRO B CA 1
ATOM 2932 C C . PRO B 1 58 ? -4.789 -25.469 -21.125 1 96.69 58 PRO B C 1
ATOM 2934 O O . PRO B 1 58 ? -4.176 -25.922 -22.094 1 96.69 58 PRO B O 1
ATOM 2937 N N . ILE B 1 59 ? -5.074 -26.203 -20.109 1 98.38 59 ILE B N 1
ATOM 2938 C CA . ILE B 1 59 ? -5 -27.656 -20.109 1 98.38 59 ILE B CA 1
ATOM 2939 C C . ILE B 1 59 ? -6.395 -28.25 -20.312 1 98.38 59 ILE B C 1
ATOM 2941 O O . ILE B 1 59 ? -7.004 -28.766 -19.375 1 98.38 59 ILE B O 1
ATOM 2945 N N . ASP B 1 60 ? -6.82 -28.156 -21.594 1 97.69 60 ASP B N 1
ATOM 2946 C CA . ASP B 1 60 ? -8.18 -28.516 -21.969 1 97.69 60 ASP B CA 1
ATOM 2947 C C . ASP B 1 60 ? -8.25 -29.938 -22.531 1 97.69 60 ASP B C 1
ATOM 2949 O O . ASP B 1 60 ? -7.285 -30.703 -22.406 1 97.69 60 ASP B O 1
ATOM 2953 N N . GLU B 1 61 ? -9.375 -30.281 -23.062 1 97.5 61 GLU B N 1
ATOM 2954 C CA . GLU B 1 61 ? -9.617 -31.625 -23.578 1 97.5 61 GLU B CA 1
ATOM 2955 C C . GLU B 1 61 ? -8.609 -32 -24.656 1 97.5 61 GLU B C 1
ATOM 2957 O O . GLU B 1 61 ? -8.141 -33.125 -24.719 1 97.5 61 GLU B O 1
ATOM 2962 N N . ASP B 1 62 ? -8.211 -31.047 -25.5 1 98.12 62 ASP B N 1
ATOM 2963 C CA . ASP B 1 62 ? -7.246 -31.312 -26.562 1 98.12 62 ASP B CA 1
ATOM 2964 C C . ASP B 1 62 ? -5.902 -31.75 -25.984 1 98.12 62 ASP B C 1
ATOM 2966 O O . ASP B 1 62 ? -5.312 -32.719 -26.469 1 98.12 62 ASP B O 1
ATOM 2970 N N . VAL B 1 63 ? -5.484 -31.047 -24.969 1 98.62 63 VAL B N 1
ATOM 2971 C CA . VAL B 1 63 ? -4.199 -31.359 -24.344 1 98.62 63 VAL B CA 1
ATOM 2972 C C . VAL B 1 63 ? -4.285 -32.688 -23.594 1 98.62 63 VAL B C 1
ATOM 2974 O O . VAL B 1 63 ? -3.418 -33.562 -23.75 1 98.62 63 VAL B O 1
ATOM 2977 N N . LEU B 1 64 ? -5.336 -32.906 -22.859 1 98.5 64 LEU B N 1
ATOM 2978 C CA . LEU B 1 64 ? -5.5 -34.094 -22.016 1 98.5 64 LEU B CA 1
ATOM 2979 C C . LEU B 1 64 ? -5.695 -35.344 -22.859 1 98.5 64 LEU B C 1
ATOM 2981 O O . LEU B 1 64 ? -5.184 -36.406 -22.516 1 98.5 64 LEU B O 1
ATOM 2985 N N . SER B 1 65 ? -6.434 -35.219 -23.969 1 97.75 65 SER B N 1
ATOM 2986 C CA . SER B 1 65 ? -6.691 -36.375 -24.828 1 97.75 65 SER B CA 1
ATOM 2987 C C . SER B 1 65 ? -5.445 -36.75 -25.609 1 97.75 65 SER B C 1
ATOM 2989 O O . SER B 1 65 ? -5.246 -37.938 -25.922 1 97.75 65 SER B O 1
ATOM 2991 N N . ALA B 1 66 ? -4.645 -35.844 -25.875 1 97.5 66 ALA B N 1
ATOM 2992 C CA . ALA B 1 66 ? -3.404 -36.094 -26.609 1 97.5 66 ALA B CA 1
ATOM 2993 C C . ALA B 1 66 ? -2.387 -36.781 -25.703 1 97.5 66 ALA B C 1
ATOM 2995 O O . ALA B 1 66 ? -1.528 -37.531 -26.188 1 97.5 66 ALA B O 1
ATOM 2996 N N . GLY B 1 67 ? -2.443 -36.562 -24.438 1 95.31 67 GLY B N 1
ATOM 2997 C CA . GLY B 1 67 ? -1.45 -37 -23.484 1 95.31 67 GLY B CA 1
ATOM 2998 C C . GLY B 1 67 ? -1.688 -38.438 -23.016 1 95.31 67 GLY B C 1
ATOM 2999 O O . GLY B 1 67 ? -1.952 -38.688 -21.828 1 95.31 67 GLY B O 1
ATOM 3000 N N . SER B 1 68 ? -1.437 -39.375 -23.891 1 94.5 68 SER B N 1
ATOM 3001 C CA . SER B 1 68 ? -1.721 -40.75 -23.578 1 94.5 68 SER B CA 1
ATOM 3002 C C . SER B 1 68 ? -0.806 -41.281 -22.469 1 94.5 68 SER B C 1
ATOM 3004 O O . SER B 1 68 ? -1.17 -42.188 -21.734 1 94.5 68 SER B O 1
ATOM 3006 N N . ALA B 1 69 ? 0.344 -40.688 -22.312 1 96.19 69 ALA B N 1
ATOM 3007 C CA . ALA B 1 69 ? 1.297 -41.125 -21.281 1 96.19 69 ALA B CA 1
ATOM 3008 C C . ALA B 1 69 ? 1.274 -40.188 -20.078 1 96.19 69 ALA B C 1
ATOM 3010 O O . ALA B 1 69 ? 2.002 -40.375 -19.109 1 96.19 69 ALA B O 1
ATOM 3011 N N . LEU B 1 70 ? 0.456 -39.125 -20.141 1 98.19 70 LEU B N 1
ATOM 3012 C CA . LEU B 1 70 ? 0.434 -38.094 -19.125 1 98.19 70 LEU B CA 1
ATOM 3013 C C . LEU B 1 70 ? -0.066 -38.625 -17.797 1 98.19 70 LEU B C 1
ATOM 3015 O O . LEU B 1 70 ? -1.122 -39.281 -17.734 1 98.19 70 LEU B O 1
ATOM 3019 N N . ARG B 1 71 ? 0.718 -38.375 -16.766 1 98.19 71 ARG B N 1
ATOM 3020 C CA . ARG B 1 71 ? 0.373 -38.875 -15.453 1 98.19 71 ARG B CA 1
ATOM 3021 C C . ARG B 1 71 ? 0.034 -37.719 -14.492 1 98.19 71 ARG B C 1
ATOM 3023 O O . ARG B 1 71 ? -0.738 -37.906 -13.555 1 98.19 71 ARG B O 1
ATOM 3030 N N . VAL B 1 72 ? 0.657 -36.562 -14.742 1 98.75 72 VAL B N 1
ATOM 3031 C CA . VAL B 1 72 ? 0.456 -35.5 -13.781 1 98.75 72 VAL B CA 1
ATOM 3032 C C . VAL B 1 72 ? 0.581 -34.156 -14.484 1 98.75 72 VAL B C 1
ATOM 3034 O O . VAL B 1 72 ? 1.43 -33.969 -15.359 1 98.75 72 VAL B O 1
ATOM 3037 N N . VAL B 1 73 ? -0.301 -33.25 -14.188 1 98.88 73 VAL B N 1
ATOM 3038 C CA . VAL B 1 73 ? -0.225 -31.812 -14.492 1 98.88 73 VAL B CA 1
ATOM 3039 C C . VAL B 1 73 ? -0.031 -31.016 -13.195 1 98.88 73 VAL B C 1
ATOM 3041 O O . VAL B 1 73 ? -0.923 -30.984 -12.344 1 98.88 73 VAL B O 1
ATOM 3044 N N . ALA B 1 74 ? 1.157 -30.422 -13.016 1 98.81 74 ALA B N 1
ATOM 3045 C CA . ALA B 1 74 ? 1.469 -29.656 -11.812 1 98.81 74 ALA B CA 1
ATOM 3046 C C . ALA B 1 74 ? 1.436 -28.156 -12.109 1 98.81 74 ALA B C 1
ATOM 3048 O O . ALA B 1 74 ? 2.449 -27.562 -12.5 1 98.81 74 ALA B O 1
ATOM 3049 N N . ASN B 1 75 ? 0.312 -27.578 -11.805 1 98.31 75 ASN B N 1
ATOM 3050 C CA . ASN B 1 75 ? 0.011 -26.188 -12.133 1 98.31 75 ASN B CA 1
ATOM 3051 C C . ASN B 1 75 ? 0.72 -25.219 -11.195 1 98.31 75 ASN B C 1
ATOM 3053 O O . ASN B 1 75 ? 0.664 -25.375 -9.977 1 98.31 75 ASN B O 1
ATOM 3057 N N . MET B 1 76 ? 1.427 -24.25 -11.766 1 97.62 76 MET B N 1
ATOM 3058 C CA . MET B 1 76 ? 2.021 -23.203 -10.93 1 97.62 76 MET B CA 1
ATOM 3059 C C . MET B 1 76 ? 0.999 -22.125 -10.602 1 97.62 76 MET B C 1
ATOM 3061 O O . MET B 1 76 ? 0.993 -21.062 -11.219 1 97.62 76 MET B O 1
ATOM 3065 N N . GLY B 1 77 ? 0.198 -22.281 -9.609 1 96 77 GLY B N 1
ATOM 3066 C CA . GLY B 1 77 ? -0.861 -21.406 -9.148 1 96 77 GLY B CA 1
ATOM 3067 C C . GLY B 1 77 ? -1.743 -22.031 -8.086 1 96 77 GLY B C 1
ATOM 3068 O O . GLY B 1 77 ? -1.81 -23.25 -7.973 1 96 77 GLY B O 1
ATOM 3069 N N . VAL B 1 78 ? -2.377 -21.219 -7.305 1 94.38 78 VAL B N 1
ATOM 3070 C CA . VAL B 1 78 ? -3.365 -21.734 -6.355 1 94.38 78 VAL B CA 1
ATOM 3071 C C . VAL B 1 78 ? -4.648 -22.109 -7.098 1 94.38 78 VAL B C 1
ATOM 3073 O O . VAL B 1 78 ? -5.211 -23.172 -6.875 1 94.38 78 VAL B O 1
ATOM 3076 N N . GLY B 1 79 ? -5.086 -21.109 -7.871 1 90.56 79 GLY B N 1
ATOM 3077 C CA . GLY B 1 79 ? -6.191 -21.438 -8.758 1 90.56 79 GLY B CA 1
ATOM 3078 C C . GLY B 1 79 ? -5.793 -22.344 -9.906 1 90.56 79 GLY B C 1
ATOM 3079 O O . GLY B 1 79 ? -4.625 -22.375 -10.305 1 90.56 79 GLY B O 1
ATOM 3080 N N . TYR B 1 80 ? -6.727 -23.094 -10.414 1 94.62 80 TYR B N 1
ATOM 3081 C CA . TYR B 1 80 ? -6.461 -24.016 -11.508 1 94.62 80 TYR B CA 1
ATOM 3082 C C . TYR B 1 80 ? -7.605 -24.016 -12.508 1 94.62 80 TYR B C 1
ATOM 3084 O O . TYR B 1 80 ? -7.969 -25.078 -13.047 1 94.62 80 TYR B O 1
ATOM 3092 N N . ASP B 1 81 ? -8.133 -22.844 -12.719 1 91.19 81 ASP B N 1
ATOM 3093 C CA . ASP B 1 81 ? -9.258 -22.672 -13.633 1 91.19 81 ASP B CA 1
ATOM 3094 C C . ASP B 1 81 ? -8.844 -22.969 -15.07 1 91.19 81 ASP B C 1
ATOM 3096 O O . ASP B 1 81 ? -9.695 -23.203 -15.93 1 91.19 81 ASP B O 1
ATOM 3100 N N . ASN B 1 82 ? -7.578 -23.016 -15.336 1 94 82 ASN B N 1
ATOM 3101 C CA . ASN B 1 82 ? -7.055 -23.266 -16.672 1 94 82 ASN B CA 1
ATOM 3102 C C . ASN B 1 82 ? -7.02 -24.766 -16.969 1 94 82 ASN B C 1
ATOM 3104 O O . ASN B 1 82 ? -6.691 -25.172 -18.094 1 94 82 ASN B O 1
ATOM 3108 N N . ILE B 1 83 ? -7.406 -25.609 -16.031 1 97.44 83 ILE B N 1
ATOM 3109 C CA . ILE B 1 83 ? -7.301 -27.047 -16.188 1 97.44 83 ILE B CA 1
ATOM 3110 C C . ILE B 1 83 ? -8.688 -27.688 -16.109 1 97.44 83 ILE B C 1
ATOM 3112 O O . ILE B 1 83 ? -9.469 -27.359 -15.211 1 97.44 83 ILE B O 1
ATOM 3116 N N . ASP B 1 84 ? -9.023 -28.531 -17.047 1 97.06 84 ASP B N 1
ATOM 3117 C CA . ASP B 1 84 ? -10.219 -29.375 -16.938 1 97.06 84 ASP B CA 1
ATOM 3118 C C . ASP B 1 84 ? -9.984 -30.547 -15.992 1 97.06 84 ASP B C 1
ATOM 3120 O O . ASP B 1 84 ? -9.719 -31.672 -16.438 1 97.06 84 ASP B O 1
ATOM 3124 N N . VAL B 1 85 ? -10.164 -30.281 -14.758 1 97.06 85 VAL B N 1
ATOM 3125 C CA . VAL B 1 85 ? -9.805 -31.219 -13.695 1 97.06 85 VAL B CA 1
ATOM 3126 C C . VAL B 1 85 ? -10.633 -32.5 -13.82 1 97.06 85 VAL B C 1
ATOM 3128 O O . VAL B 1 85 ? -10.117 -33.594 -13.617 1 97.06 85 VAL B O 1
ATOM 3131 N N . ALA B 1 86 ? -11.906 -32.375 -14.148 1 95.56 86 ALA B N 1
ATOM 3132 C CA . ALA B 1 86 ? -12.781 -33.531 -14.305 1 95.56 86 ALA B CA 1
ATOM 3133 C C . ALA B 1 86 ? -12.305 -34.438 -15.438 1 95.56 86 ALA B C 1
ATOM 3135 O O . ALA B 1 86 ? -12.234 -35.656 -15.273 1 95.56 86 ALA B O 1
ATOM 3136 N N . ALA B 1 87 ? -11.984 -33.844 -16.547 1 96.75 87 ALA B N 1
ATOM 3137 C CA . ALA B 1 87 ? -11.477 -34.594 -17.688 1 96.75 87 ALA B CA 1
ATOM 3138 C C . ALA B 1 87 ? -10.164 -35.281 -17.344 1 96.75 87 ALA B C 1
ATOM 3140 O O . ALA B 1 87 ? -9.922 -36.438 -17.75 1 96.75 87 ALA B O 1
ATOM 3141 N N . ALA B 1 88 ? -9.289 -34.594 -16.609 1 98.06 88 ALA B N 1
ATOM 3142 C CA . ALA B 1 88 ? -8.023 -35.188 -16.172 1 98.06 88 ALA B CA 1
ATOM 3143 C C . ALA B 1 88 ? -8.258 -36.406 -15.297 1 98.06 88 ALA B C 1
ATOM 3145 O O . ALA B 1 88 ? -7.645 -37.469 -15.508 1 98.06 88 ALA B O 1
ATOM 3146 N N . ALA B 1 89 ? -9.164 -36.281 -14.375 1 97.25 89 ALA B N 1
ATOM 3147 C CA . ALA B 1 89 ? -9.477 -37.375 -13.461 1 97.25 89 ALA B CA 1
ATOM 3148 C C . ALA B 1 89 ? -9.992 -38.594 -14.227 1 97.25 89 ALA B C 1
ATOM 3150 O O . ALA B 1 89 ? -9.609 -39.719 -13.922 1 97.25 89 ALA B O 1
ATOM 3151 N N . HIS B 1 90 ? -10.828 -38.344 -15.18 1 96.12 90 HIS B N 1
ATOM 3152 C CA . HIS B 1 90 ? -11.406 -39.406 -15.992 1 96.12 90 HIS B CA 1
ATOM 3153 C C . HIS B 1 90 ? -10.328 -40.188 -16.734 1 96.12 90 HIS B C 1
ATOM 3155 O O . HIS B 1 90 ? -10.477 -41.406 -16.984 1 96.12 90 HIS B O 1
ATOM 3161 N N . ARG B 1 91 ? -9.258 -39.625 -17.031 1 96.56 91 ARG B N 1
ATOM 3162 C CA . ARG B 1 91 ? -8.188 -40.219 -17.812 1 96.56 91 ARG B CA 1
ATOM 3163 C C . ARG B 1 91 ? -7.086 -40.781 -16.906 1 96.56 91 ARG B C 1
ATOM 3165 O O . ARG B 1 91 ? -6.051 -41.219 -17.375 1 96.56 91 ARG B O 1
ATOM 3172 N N . GLY B 1 92 ? -7.316 -40.562 -15.594 1 97 92 GLY B N 1
ATOM 3173 C CA . GLY B 1 92 ? -6.336 -41.031 -14.633 1 97 92 GLY B CA 1
ATOM 3174 C C . GLY B 1 92 ? -5.133 -40.125 -14.492 1 97 92 GLY B C 1
ATOM 3175 O O . GLY B 1 92 ? -4.051 -40.562 -14.109 1 97 92 GLY B O 1
ATOM 3176 N N . ILE B 1 93 ? -5.27 -38.906 -14.867 1 98.19 93 ILE B N 1
ATOM 3177 C CA . ILE B 1 93 ? -4.203 -37.906 -14.781 1 98.19 93 ILE B CA 1
ATOM 3178 C C . ILE B 1 93 ? -4.344 -37.094 -13.484 1 98.19 93 ILE B C 1
ATOM 3180 O O . ILE B 1 93 ? -5.398 -36.531 -13.219 1 98.19 93 ILE B O 1
ATOM 3184 N N . LEU B 1 94 ? -3.273 -37.031 -12.672 1 98.5 94 LEU B N 1
ATOM 3185 C CA . LEU B 1 94 ? -3.266 -36.25 -11.445 1 98.5 94 LEU B CA 1
ATOM 3186 C C . LEU B 1 94 ? -3.08 -34.781 -11.742 1 98.5 94 LEU B C 1
ATOM 3188 O O . LEU B 1 94 ? -2.312 -34.406 -12.633 1 98.5 94 LEU B O 1
ATOM 3192 N N . VAL B 1 95 ? -3.814 -33.906 -11.039 1 98.69 95 VAL B N 1
ATOM 3193 C CA . VAL B 1 95 ? -3.646 -32.469 -11.109 1 98.69 95 VAL B CA 1
ATOM 3194 C C . VAL B 1 95 ? -3.213 -31.922 -9.75 1 98.69 95 VAL B C 1
ATOM 3196 O O . VAL B 1 95 ? -3.791 -32.281 -8.719 1 98.69 95 VAL B O 1
ATOM 3199 N N . CYS B 1 96 ? -2.113 -31.172 -9.742 1 98.62 96 CYS B N 1
ATOM 3200 C CA . CYS B 1 96 ? -1.603 -30.516 -8.539 1 98.62 96 CYS B CA 1
ATOM 3201 C C . CYS B 1 96 ? -1.535 -29.016 -8.727 1 98.62 96 CYS B C 1
ATOM 3203 O O . CYS B 1 96 ? -1.55 -28.516 -9.859 1 98.62 96 CYS B O 1
ATOM 3205 N N . ASN B 1 97 ? -1.583 -28.297 -7.652 1 98.06 97 ASN B N 1
ATOM 3206 C CA . ASN B 1 97 ? -1.387 -26.859 -7.656 1 98.06 97 ASN B CA 1
ATOM 3207 C C . ASN B 1 97 ? -0.382 -26.422 -6.594 1 98.06 97 ASN B C 1
ATOM 3209 O O . ASN B 1 97 ? 0.414 -27.234 -6.117 1 98.06 97 ASN B O 1
ATOM 3213 N N . THR B 1 98 ? -0.22 -25.094 -6.332 1 98.06 98 THR B N 1
ATOM 3214 C CA . THR B 1 98 ? 0.793 -24.625 -5.398 1 98.06 98 THR B CA 1
ATOM 3215 C C . THR B 1 98 ? 0.153 -23.797 -4.277 1 98.06 98 THR B C 1
ATOM 3217 O O . THR B 1 98 ? 0.45 -22.609 -4.117 1 98.06 98 THR B O 1
ATOM 3220 N N . PRO B 1 99 ? -0.64 -24.438 -3.424 1 96.44 99 PRO B N 1
ATOM 3221 C CA . PRO B 1 99 ? -1.268 -23.734 -2.301 1 96.44 99 PRO B CA 1
ATOM 3222 C C . PRO B 1 99 ? -0.272 -23.375 -1.2 1 96.44 99 PRO B C 1
ATOM 3224 O O . PRO B 1 99 ? 0.866 -23.844 -1.212 1 96.44 99 PRO B O 1
ATOM 3227 N N . ASP B 1 100 ? -0.593 -22.469 -0.359 1 96.25 100 ASP B N 1
ATOM 3228 C CA . ASP B 1 100 ? 0.033 -22.125 0.917 1 96.25 100 ASP B CA 1
ATOM 3229 C C . ASP B 1 100 ? 1.305 -21.312 0.709 1 96.25 100 ASP B C 1
ATOM 3231 O O . ASP B 1 100 ? 1.516 -20.297 1.384 1 96.25 100 ASP B O 1
ATOM 3235 N N . VAL B 1 101 ? 2.08 -21.594 -0.351 1 97.44 101 VAL B N 1
ATOM 3236 C CA . VAL B 1 101 ? 3.396 -20.984 -0.464 1 97.44 101 VAL B CA 1
ATOM 3237 C C . VAL B 1 101 ? 3.246 -19.516 -0.877 1 97.44 101 VAL B C 1
ATOM 3239 O O . VAL B 1 101 ? 4.164 -18.719 -0.688 1 97.44 101 VAL B O 1
ATOM 3242 N N . LEU B 1 102 ? 2.098 -19.172 -1.432 1 98.31 102 LEU B N 1
ATOM 3243 C CA . LEU B 1 102 ? 1.922 -17.812 -1.918 1 98.31 102 LEU B CA 1
ATOM 3244 C C . LEU B 1 102 ? 0.937 -17.047 -1.042 1 98.31 102 LEU B C 1
ATOM 3246 O O . LEU B 1 102 ? 0.586 -15.898 -1.349 1 98.31 102 LEU B O 1
ATOM 3250 N N . THR B 1 103 ? 0.461 -17.641 0.065 1 98.19 103 THR B N 1
ATOM 3251 C CA . THR B 1 103 ? -0.638 -17.078 0.848 1 98.19 103 THR B CA 1
ATOM 3252 C C . THR B 1 103 ? -0.287 -15.688 1.36 1 98.19 103 THR B C 1
ATOM 3254 O O . THR B 1 103 ? -0.999 -14.719 1.08 1 98.19 103 THR B O 1
ATOM 3257 N N . ASP B 1 104 ? 0.829 -15.555 2.025 1 98.69 104 ASP B N 1
ATOM 3258 C CA . ASP B 1 104 ? 1.209 -14.289 2.631 1 98.69 104 ASP B CA 1
ATOM 3259 C C . ASP B 1 104 ? 1.538 -13.242 1.562 1 98.69 104 ASP B C 1
ATOM 3261 O O . ASP B 1 104 ? 1.175 -12.078 1.695 1 98.69 104 ASP B O 1
ATOM 3265 N N . THR B 1 105 ? 2.199 -13.711 0.514 1 98.69 105 THR B N 1
ATOM 3266 C CA . THR B 1 105 ? 2.588 -12.805 -0.561 1 98.69 105 THR B CA 1
ATOM 3267 C C . THR B 1 105 ? 1.358 -12.211 -1.239 1 98.69 105 THR B C 1
ATOM 3269 O O . THR B 1 105 ? 1.305 -11.008 -1.493 1 98.69 105 THR B O 1
ATOM 3272 N N . THR B 1 106 ? 0.37 -13.016 -1.526 1 98.69 106 THR B N 1
ATOM 3273 C CA . THR B 1 106 ? -0.857 -12.539 -2.158 1 98.69 106 THR B CA 1
ATOM 3274 C C . THR B 1 106 ? -1.639 -11.641 -1.21 1 98.69 106 THR B C 1
ATOM 3276 O O . THR B 1 106 ? -2.244 -10.656 -1.642 1 98.69 106 THR B O 1
ATOM 3279 N N . ALA B 1 107 ? -1.604 -11.953 0.099 1 98.81 107 ALA B N 1
ATOM 3280 C CA . ALA B 1 107 ? -2.254 -11.102 1.093 1 98.81 107 ALA B CA 1
ATOM 3281 C C . ALA B 1 107 ? -1.584 -9.734 1.163 1 98.81 107 ALA B C 1
ATOM 3283 O O . ALA B 1 107 ? -2.262 -8.711 1.258 1 98.81 107 ALA B O 1
ATOM 3284 N N . ASP B 1 108 ? -0.214 -9.734 1.095 1 98.81 108 ASP B N 1
ATOM 3285 C CA . ASP B 1 108 ? 0.523 -8.477 1.037 1 98.81 108 ASP B CA 1
ATOM 3286 C C . ASP B 1 108 ? 0.044 -7.613 -0.128 1 98.81 108 ASP B C 1
ATOM 3288 O O . ASP B 1 108 ? -0.251 -6.43 0.05 1 98.81 108 ASP B O 1
ATOM 3292 N N . LEU B 1 109 ? -0.108 -8.211 -1.274 1 98.88 109 LEU B N 1
ATOM 3293 C CA . LEU B 1 109 ? -0.486 -7.469 -2.471 1 98.88 109 LEU B CA 1
ATOM 3294 C C . LEU B 1 109 ? -1.927 -6.98 -2.371 1 98.88 109 LEU B C 1
ATOM 3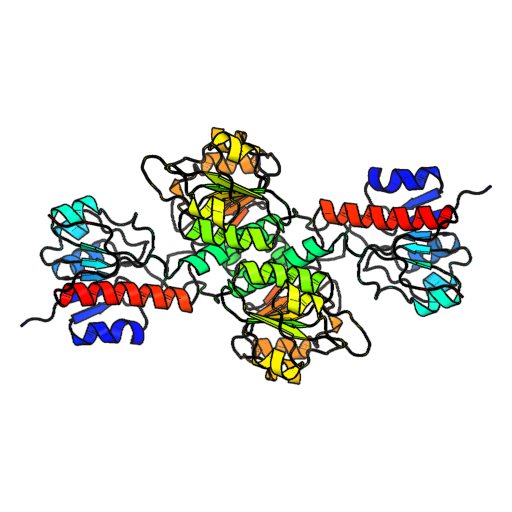296 O O . LEU B 1 109 ? -2.238 -5.863 -2.793 1 98.88 109 LEU B O 1
ATOM 3300 N N . THR B 1 110 ? -2.762 -7.828 -1.859 1 98.88 110 THR B N 1
ATOM 3301 C CA . THR B 1 110 ? -4.164 -7.449 -1.711 1 98.88 110 THR B CA 1
ATOM 3302 C C . THR B 1 110 ? -4.297 -6.203 -0.837 1 98.88 110 THR B C 1
ATOM 3304 O O . THR B 1 110 ? -5 -5.258 -1.197 1 98.88 110 THR B O 1
ATOM 3307 N N . PHE B 1 111 ? -3.582 -6.207 0.261 1 98.88 111 PHE B N 1
ATOM 3308 C CA . PHE B 1 111 ? -3.646 -5.074 1.173 1 98.88 111 PHE B CA 1
ATOM 3309 C C . PHE B 1 111 ? -2.953 -3.855 0.571 1 98.88 111 PHE B C 1
ATOM 3311 O O . PHE B 1 111 ? -3.396 -2.723 0.769 1 98.88 111 PHE B O 1
ATOM 3318 N N . ALA B 1 112 ? -1.842 -4.086 -0.146 1 98.88 112 ALA B N 1
ATOM 3319 C CA . ALA B 1 112 ? -1.162 -3.008 -0.859 1 98.88 112 ALA B CA 1
ATOM 3320 C C . ALA B 1 112 ? -2.094 -2.344 -1.869 1 98.88 112 ALA B C 1
ATOM 3322 O O . ALA B 1 112 ? -2.117 -1.117 -1.991 1 98.88 112 ALA B O 1
ATOM 3323 N N . LEU B 1 113 ? -2.824 -3.176 -2.568 1 98.88 113 LEU B N 1
ATOM 3324 C CA . LEU B 1 113 ? -3.779 -2.695 -3.562 1 98.88 113 LEU B CA 1
ATOM 3325 C C . LEU B 1 113 ? -4.883 -1.874 -2.904 1 98.88 113 LEU B C 1
ATOM 3327 O O . LEU B 1 113 ? -5.254 -0.812 -3.406 1 98.88 113 LEU B O 1
ATOM 3331 N N . LEU B 1 114 ? -5.367 -2.332 -1.776 1 98.94 114 LEU B N 1
ATOM 3332 C CA . LEU B 1 114 ? -6.371 -1.619 -0.991 1 98.94 114 LEU B CA 1
ATOM 3333 C C . LEU B 1 114 ? -5.855 -0.246 -0.572 1 98.94 114 LEU B C 1
ATOM 3335 O O . LEU B 1 114 ? -6.504 0.77 -0.829 1 98.94 114 LEU B O 1
ATOM 3339 N N . LEU B 1 115 ? -4.684 -0.185 -0.051 1 98.94 115 LEU B N 1
ATOM 3340 C CA . LEU B 1 115 ? -4.086 1.061 0.422 1 98.94 115 LEU B CA 1
ATOM 3341 C C . LEU B 1 115 ? -3.797 2.002 -0.742 1 98.94 115 LEU B C 1
ATOM 3343 O O . LEU B 1 115 ? -4.055 3.205 -0.652 1 98.94 115 LEU B O 1
ATOM 3347 N N . ALA B 1 116 ? -3.234 1.436 -1.83 1 98.88 116 ALA B N 1
ATOM 3348 C CA . ALA B 1 116 ? -2.889 2.254 -2.99 1 98.88 116 ALA B CA 1
ATOM 3349 C C . ALA B 1 116 ? -4.133 2.902 -3.594 1 98.88 116 ALA B C 1
ATOM 3351 O O . ALA B 1 116 ? -4.082 4.043 -4.059 1 98.88 116 ALA B O 1
ATOM 3352 N N . THR B 1 117 ? -5.215 2.152 -3.584 1 98.88 117 THR B N 1
ATOM 3353 C CA . THR B 1 117 ? -6.469 2.666 -4.125 1 98.88 117 THR B CA 1
ATOM 3354 C C . THR B 1 117 ? -7.062 3.725 -3.201 1 98.88 117 THR B C 1
ATOM 3356 O O . THR B 1 117 ? -7.434 4.812 -3.65 1 98.88 117 THR B O 1
ATOM 3359 N N . ALA B 1 118 ? -7.074 3.438 -1.927 1 98.88 118 ALA B N 1
ATOM 3360 C CA . ALA B 1 118 ? -7.672 4.328 -0.934 1 98.88 118 ALA B CA 1
ATOM 3361 C C . ALA B 1 118 ? -6.922 5.656 -0.865 1 98.88 118 ALA B C 1
ATOM 3363 O O . ALA B 1 118 ? -7.531 6.711 -0.695 1 98.88 118 ALA B O 1
ATOM 3364 N N . ARG B 1 119 ? -5.594 5.57 -1.088 1 98.81 119 ARG B N 1
ATOM 3365 C CA . ARG B 1 119 ? -4.758 6.746 -0.878 1 98.81 119 ARG B CA 1
ATOM 3366 C C . ARG B 1 119 ? -4.289 7.328 -2.207 1 98.81 119 ARG B C 1
ATOM 3368 O O . ARG B 1 119 ? -3.408 8.188 -2.236 1 98.81 119 ARG B O 1
ATOM 3375 N N . ARG B 1 120 ? -4.824 6.758 -3.301 1 98.56 120 ARG B N 1
ATOM 3376 C CA . ARG B 1 120 ? -4.609 7.305 -4.637 1 98.56 120 ARG B CA 1
ATOM 3377 C C . ARG B 1 120 ? -3.125 7.348 -4.98 1 98.56 120 ARG B C 1
ATOM 3379 O O . ARG B 1 120 ? -2.646 8.32 -5.566 1 98.56 120 ARG B O 1
ATOM 3386 N N . LEU B 1 121 ? -2.389 6.324 -4.637 1 98.69 121 LEU B N 1
ATOM 3387 C CA . LEU B 1 121 ? -0.933 6.316 -4.711 1 98.69 121 LEU B CA 1
ATOM 3388 C C . LEU B 1 121 ? -0.462 6.41 -6.16 1 98.69 121 LEU B C 1
ATOM 3390 O O . LEU B 1 121 ? 0.464 7.16 -6.469 1 98.69 121 LEU B O 1
ATOM 3394 N N . VAL B 1 122 ? -1.073 5.625 -7.059 1 98.44 122 VAL B N 1
ATOM 3395 C CA . VAL B 1 122 ? -0.636 5.605 -8.453 1 98.44 122 VAL B CA 1
ATOM 3396 C C . VAL B 1 122 ? -0.858 6.98 -9.078 1 98.44 122 VAL B C 1
ATOM 3398 O O . VAL B 1 122 ? 0.029 7.512 -9.75 1 98.44 122 VAL B O 1
ATOM 3401 N N . GLU B 1 123 ? -2.035 7.57 -8.836 1 98 123 GLU B N 1
ATOM 3402 C CA . GLU B 1 123 ? -2.326 8.922 -9.312 1 98 123 GLU B CA 1
ATOM 3403 C C . GLU B 1 123 ? -1.314 9.93 -8.773 1 98 123 GLU B C 1
ATOM 3405 O O . GLU B 1 123 ? -0.817 10.773 -9.516 1 98 123 GLU B O 1
ATOM 3410 N N . ALA B 1 124 ? -1.013 9.836 -7.52 1 98.19 124 ALA B N 1
ATOM 3411 C CA . ALA B 1 124 ? -0.1 10.766 -6.863 1 98.19 124 ALA B CA 1
ATOM 3412 C C . ALA B 1 124 ? 1.304 10.672 -7.453 1 98.19 124 ALA B C 1
ATOM 3414 O O . ALA B 1 124 ? 1.951 11.688 -7.703 1 98.19 124 ALA B O 1
ATOM 3415 N N . ALA B 1 125 ? 1.758 9.43 -7.641 1 97.88 125 ALA B N 1
ATOM 3416 C CA . ALA B 1 125 ? 3.086 9.219 -8.211 1 97.88 125 ALA B CA 1
ATOM 3417 C C . ALA B 1 125 ? 3.172 9.797 -9.625 1 97.88 125 ALA B C 1
ATOM 3419 O O . ALA B 1 125 ? 4.145 10.477 -9.961 1 97.88 125 ALA B O 1
ATOM 3420 N N . MET B 1 126 ? 2.16 9.547 -10.414 1 96.5 126 MET B N 1
ATOM 3421 C CA . MET B 1 126 ? 2.145 10.07 -11.781 1 96.5 126 MET B CA 1
ATOM 3422 C C . MET B 1 126 ? 2.037 11.594 -11.781 1 96.5 126 MET B C 1
ATOM 3424 O O . MET B 1 126 ? 2.668 12.266 -12.594 1 96.5 126 MET B O 1
ATOM 3428 N N . PHE B 1 127 ? 1.175 12.156 -10.867 1 97.06 127 PHE B N 1
ATOM 3429 C CA . PHE B 1 127 ? 1.015 13.594 -10.695 1 97.06 127 PHE B CA 1
ATOM 3430 C C . PHE B 1 127 ? 2.365 14.266 -10.484 1 97.06 127 PHE B C 1
ATOM 3432 O O . PHE B 1 127 ? 2.654 15.297 -11.102 1 97.06 127 PHE B O 1
ATOM 3439 N N . LEU B 1 128 ? 3.189 13.688 -9.656 1 97.06 128 LEU B N 1
ATOM 3440 C CA . LEU B 1 128 ? 4.523 14.203 -9.367 1 97.06 128 LEU B CA 1
ATOM 3441 C C . LEU B 1 128 ? 5.438 14.039 -10.578 1 97.06 128 LEU B C 1
ATOM 3443 O O . LEU B 1 128 ? 6.102 14.992 -10.992 1 97.06 128 LEU B O 1
ATOM 3447 N N . LYS B 1 129 ? 5.449 12.898 -11.195 1 95.25 129 LYS B N 1
ATOM 3448 C CA . LYS B 1 129 ? 6.32 12.578 -12.32 1 95.25 129 LYS B CA 1
ATOM 3449 C C . LYS B 1 129 ? 6.004 13.469 -13.523 1 95.25 129 LYS B C 1
ATOM 3451 O O . LYS B 1 129 ? 6.895 13.789 -14.312 1 95.25 129 LYS B O 1
ATOM 3456 N N . GLU B 1 130 ? 4.797 13.852 -13.641 1 95.19 130 GLU B N 1
ATOM 3457 C CA . GLU B 1 130 ? 4.355 14.664 -14.773 1 95.19 130 GLU B CA 1
ATOM 3458 C C . GLU B 1 130 ? 4.609 16.141 -14.523 1 95.19 130 GLU B C 1
ATOM 3460 O O . GLU B 1 130 ? 4.266 16.984 -15.352 1 95.19 130 GLU B O 1
ATOM 3465 N N . GLY B 1 131 ? 5.156 16.5 -13.406 1 95.25 131 GLY B N 1
ATOM 3466 C CA . GLY B 1 131 ? 5.516 17.891 -13.109 1 95.25 131 GLY B CA 1
ATOM 3467 C C . GLY B 1 131 ? 4.324 18.734 -12.703 1 95.25 131 GLY B C 1
ATOM 3468 O O . GLY B 1 131 ? 4.363 19.969 -12.812 1 95.25 131 GLY B O 1
ATOM 3469 N N . LYS B 1 132 ? 3.299 18.062 -12.234 1 95.69 132 LYS B N 1
ATOM 3470 C CA . LYS B 1 132 ? 2.066 18.781 -11.914 1 95.69 132 LYS B CA 1
ATOM 3471 C C . LYS B 1 132 ? 2.082 19.281 -10.477 1 95.69 132 LYS B C 1
ATOM 3473 O O . LYS B 1 132 ? 1.275 20.141 -10.102 1 95.69 132 LYS B O 1
ATOM 3478 N N . TRP B 1 133 ? 2.938 18.75 -9.648 1 95.38 133 TRP B N 1
ATOM 3479 C CA . TRP B 1 133 ? 3.035 19.203 -8.258 1 95.38 133 TRP B CA 1
ATOM 3480 C C . TRP B 1 133 ? 3.635 20.594 -8.18 1 95.38 133 TRP B C 1
ATOM 3482 O O . TRP B 1 133 ? 4.84 20.781 -8.383 1 95.38 133 TRP B O 1
ATOM 3492 N N . LYS B 1 134 ? 2.816 21.609 -7.82 1 92.25 134 LYS B N 1
ATOM 3493 C CA . LYS B 1 134 ? 3.26 23 -7.836 1 92.25 134 LYS B CA 1
ATOM 3494 C C . LYS B 1 134 ? 3.229 23.594 -6.434 1 92.25 134 LYS B C 1
ATOM 3496 O O . LYS B 1 134 ? 3.936 24.578 -6.152 1 92.25 134 LYS B O 1
ATOM 3501 N N . SER B 1 135 ? 2.381 23.031 -5.633 1 91.44 135 SER B N 1
ATOM 3502 C CA . SER B 1 135 ? 2.246 23.547 -4.273 1 91.44 135 SER B CA 1
ATOM 3503 C C . SER B 1 135 ? 1.535 22.547 -3.373 1 91.44 135 SER B C 1
ATOM 3505 O O . SER B 1 135 ? 0.811 21.672 -3.857 1 91.44 135 SER B O 1
ATOM 3507 N N . TRP B 1 136 ? 1.826 22.719 -2.135 1 91.56 136 TRP B N 1
ATOM 3508 C CA . TRP B 1 136 ? 1.061 21.969 -1.15 1 91.56 136 TRP B CA 1
ATOM 3509 C C . TRP B 1 136 ? -0.339 22.547 -0.982 1 91.56 136 TRP B C 1
ATOM 3511 O O . TRP B 1 136 ? -0.517 23.766 -1.005 1 91.56 136 TRP B O 1
ATOM 3521 N N . SER B 1 137 ? -1.35 21.734 -0.888 1 93.31 137 SER B N 1
ATOM 3522 C CA . SER B 1 137 ? -2.727 22.141 -0.646 1 93.31 137 SER B CA 1
ATOM 3523 C C . SER B 1 137 ? -3.436 21.188 0.31 1 93.31 137 SER B C 1
ATOM 3525 O O . SER B 1 137 ? -3.152 20 0.32 1 93.31 137 SER B O 1
ATOM 3527 N N . PRO B 1 138 ? -4.402 21.703 1.08 1 94.69 138 PRO B N 1
ATOM 3528 C CA . PRO B 1 138 ? -5.039 20.891 2.129 1 94.69 138 PRO B CA 1
ATOM 3529 C C . PRO B 1 138 ? -5.684 19.625 1.589 1 94.69 138 PRO B C 1
ATOM 3531 O O . PRO B 1 138 ? -5.547 18.547 2.191 1 94.69 138 PRO B O 1
ATOM 3534 N N . PHE B 1 139 ? -6.293 19.734 0.425 1 96.06 139 PHE B N 1
ATOM 3535 C CA . PHE B 1 139 ? -7.027 18.547 -0.032 1 96.06 139 PHE B CA 1
ATOM 3536 C C . PHE B 1 139 ? -6.406 17.984 -1.305 1 96.06 139 PHE B C 1
ATOM 3538 O O . PHE B 1 139 ? -7.023 17.172 -1.994 1 96.06 139 PHE B O 1
ATOM 3545 N N . LEU B 1 140 ? -5.168 18.438 -1.63 1 94.69 140 LEU B N 1
ATOM 3546 C CA . LEU B 1 140 ? -4.496 17.875 -2.799 1 94.69 140 LEU B CA 1
ATOM 3547 C C . LEU B 1 140 ? -4.336 16.375 -2.672 1 94.69 140 LEU B C 1
ATOM 3549 O O . LEU B 1 140 ? -3.73 15.883 -1.715 1 94.69 140 LEU B O 1
ATOM 3553 N N . LEU B 1 141 ? -4.969 15.617 -3.602 1 97.12 141 LEU B N 1
ATOM 3554 C CA . LEU B 1 141 ? -4.852 14.164 -3.709 1 97.12 141 LEU B CA 1
ATOM 3555 C C . LEU B 1 141 ? -5.34 13.484 -2.436 1 97.12 141 LEU B C 1
ATOM 3557 O O . LEU B 1 141 ? -4.84 12.422 -2.064 1 97.12 141 LEU B O 1
ATOM 3561 N N . ALA B 1 142 ? -6.273 14.156 -1.715 1 97.94 142 ALA B N 1
ATOM 3562 C CA . ALA B 1 142 ? -6.852 13.562 -0.514 1 97.94 142 ALA B CA 1
ATOM 3563 C C . ALA B 1 142 ? -7.633 12.297 -0.852 1 97.94 142 ALA B C 1
ATOM 3565 O O . ALA B 1 142 ? -8.461 12.297 -1.766 1 97.94 142 ALA B O 1
ATOM 3566 N N . GLY B 1 143 ? -7.328 11.195 -0.229 1 98.38 143 GLY B N 1
ATOM 3567 C CA . GLY B 1 143 ? -8.039 9.938 -0.355 1 98.38 143 GLY B CA 1
ATOM 3568 C C . GLY B 1 143 ? -8.859 9.586 0.87 1 98.38 143 GLY B C 1
ATOM 3569 O O . GLY B 1 143 ? -9.477 10.469 1.479 1 98.38 143 GLY B O 1
ATOM 3570 N N . ALA B 1 144 ? -8.953 8.336 1.139 1 98.38 144 ALA B N 1
ATOM 3571 C CA . ALA B 1 144 ? -9.758 7.836 2.252 1 98.38 144 ALA B CA 1
ATOM 3572 C C . ALA B 1 144 ? -8.875 7.258 3.352 1 98.38 144 ALA B C 1
ATOM 3574 O O . ALA B 1 144 ? -7.816 6.691 3.072 1 98.38 144 ALA B O 1
ATOM 3575 N N . ASP B 1 145 ? -9.305 7.406 4.582 1 98.38 145 ASP B N 1
ATOM 3576 C CA . ASP B 1 145 ? -8.672 6.676 5.676 1 98.38 145 ASP B CA 1
ATOM 3577 C C . ASP B 1 145 ? -8.953 5.176 5.566 1 98.38 145 ASP B C 1
ATOM 3579 O O . ASP B 1 145 ? -10.039 4.77 5.148 1 98.38 145 ASP B O 1
ATOM 3583 N N . VAL B 1 146 ? -7.984 4.391 5.918 1 98.81 146 VAL B N 1
ATOM 3584 C CA . VAL B 1 146 ? -8.133 2.939 5.938 1 98.81 146 VAL B CA 1
ATOM 3585 C C . VAL B 1 146 ? -8.234 2.447 7.379 1 98.81 146 VAL B C 1
ATOM 3587 O O . VAL B 1 146 ? -9.07 1.595 7.695 1 98.81 146 VAL B O 1
ATOM 3590 N N . HIS B 1 147 ? -7.391 3.039 8.227 1 98.69 147 HIS B N 1
ATOM 3591 C CA . HIS B 1 147 ? -7.406 2.654 9.633 1 98.69 147 HIS B CA 1
ATOM 3592 C C . HIS B 1 147 ? -8.797 2.812 10.234 1 98.69 147 HIS B C 1
ATOM 3594 O O . HIS B 1 147 ? -9.547 3.719 9.852 1 98.69 147 HIS B O 1
ATOM 3600 N N . HIS B 1 148 ? -9.18 1.881 11.141 1 98.69 148 HIS B N 1
ATOM 3601 C CA . HIS B 1 148 ? -10.367 1.922 11.984 1 98.69 148 HIS B CA 1
ATOM 3602 C C . HIS B 1 148 ? -11.641 1.808 11.156 1 98.69 148 HIS B C 1
ATOM 3604 O O . HIS B 1 148 ? -12.742 1.953 11.68 1 98.69 148 HIS B O 1
ATOM 3610 N N . LYS B 1 149 ? -11.5 1.592 9.812 1 98.88 149 LYS B N 1
ATOM 3611 C CA . LYS B 1 149 ? -12.664 1.377 8.961 1 98.88 149 LYS B CA 1
ATOM 3612 C C . LYS B 1 149 ? -13.086 -0.089 8.969 1 98.88 149 LYS B C 1
ATOM 3614 O O . LYS B 1 149 ? -12.523 -0.899 9.711 1 98.88 149 LYS B O 1
ATOM 3619 N N . THR B 1 150 ? -14.141 -0.404 8.242 1 98.94 150 THR B N 1
ATOM 3620 C CA . THR B 1 150 ? -14.664 -1.762 8.164 1 98.94 150 THR B CA 1
ATOM 3621 C C . THR B 1 150 ? -14.281 -2.418 6.84 1 98.94 150 THR B C 1
ATOM 3623 O O . THR B 1 150 ? -14.562 -1.874 5.77 1 98.94 150 THR B O 1
ATOM 3626 N N . ILE B 1 151 ? -13.633 -3.533 6.941 1 98.94 151 ILE B N 1
ATOM 3627 C CA . ILE B 1 151 ? -13.305 -4.34 5.77 1 98.94 151 ILE B CA 1
ATOM 3628 C C . ILE B 1 151 ? -14.234 -5.547 5.703 1 98.94 151 ILE B C 1
ATOM 3630 O O . ILE B 1 151 ? -14.469 -6.223 6.711 1 98.94 151 ILE B O 1
ATOM 3634 N N . GLY B 1 152 ? -14.898 -5.734 4.586 1 98.94 152 GLY B N 1
ATOM 3635 C CA . GLY B 1 152 ? -15.656 -6.941 4.297 1 98.94 152 GLY B CA 1
ATOM 3636 C C . GLY B 1 152 ? -14.945 -7.883 3.35 1 98.94 152 GLY B C 1
ATOM 3637 O O . GLY B 1 152 ? -14.75 -7.562 2.176 1 98.94 152 GLY B O 1
ATOM 3638 N N . ILE B 1 153 ? -14.625 -9.086 3.812 1 98.94 153 ILE B N 1
ATOM 3639 C CA . ILE B 1 153 ? -13.883 -10.062 3.027 1 98.94 153 ILE B CA 1
ATOM 3640 C C . ILE B 1 153 ? -14.828 -11.148 2.516 1 98.94 153 ILE B C 1
ATOM 3642 O O . ILE B 1 153 ? -15.453 -11.859 3.307 1 98.94 153 ILE B O 1
ATOM 3646 N N . VAL B 1 154 ? -14.961 -11.18 1.214 1 98.81 154 VAL B N 1
ATOM 3647 C CA . VAL B 1 154 ? -15.727 -12.25 0.58 1 98.81 154 VAL B CA 1
ATOM 3648 C C . VAL B 1 154 ? -14.789 -13.367 0.143 1 98.81 154 VAL B C 1
ATOM 3650 O O . VAL B 1 154 ? -14.07 -13.234 -0.854 1 98.81 154 VAL B O 1
ATOM 3653 N N . GLY B 1 155 ? -14.836 -14.477 0.821 1 97.81 155 GLY B N 1
ATOM 3654 C CA . GLY B 1 155 ? -13.867 -15.562 0.674 1 97.81 155 GLY B CA 1
ATOM 3655 C C . GLY B 1 155 ? -12.805 -15.562 1.754 1 97.81 155 GLY B C 1
ATOM 3656 O O . GLY B 1 155 ? -11.68 -15.109 1.523 1 97.81 155 GLY B O 1
ATOM 3657 N N . MET B 1 156 ? -13.18 -16.203 2.936 1 97.19 156 MET B N 1
ATOM 3658 C CA . MET B 1 156 ? -12.273 -16.234 4.086 1 97.19 156 MET B CA 1
ATOM 3659 C C . MET B 1 156 ? -11.516 -17.562 4.129 1 97.19 156 MET B C 1
ATOM 3661 O O . MET B 1 156 ? -11.547 -18.266 5.137 1 97.19 156 MET B O 1
ATOM 3665 N N . GLY B 1 157 ? -10.891 -17.875 2.977 1 95.31 157 GLY B N 1
ATOM 3666 C CA . GLY B 1 157 ? -9.922 -18.969 2.969 1 95.31 157 GLY B CA 1
ATOM 3667 C C . GLY B 1 157 ? -8.586 -18.578 3.588 1 95.31 157 GLY B C 1
ATOM 3668 O O . GLY B 1 157 ? -8.531 -17.703 4.453 1 95.31 157 GLY B O 1
ATOM 3669 N N . ASN B 1 158 ? -7.488 -19.234 3.213 1 95.44 158 ASN B N 1
ATOM 3670 C CA . ASN B 1 158 ? -6.168 -18.969 3.768 1 95.44 158 ASN B CA 1
ATOM 3671 C C . ASN B 1 158 ? -5.719 -17.547 3.469 1 95.44 158 ASN B C 1
ATOM 3673 O O . ASN B 1 158 ? -5.223 -16.844 4.355 1 95.44 158 ASN B O 1
ATOM 3677 N N . ILE B 1 159 ? -5.891 -17.125 2.211 1 97.44 159 ILE B N 1
ATOM 3678 C CA . ILE B 1 159 ? -5.484 -15.766 1.828 1 97.44 159 ILE B CA 1
ATOM 3679 C C . ILE B 1 159 ? -6.379 -14.742 2.523 1 97.44 159 ILE B C 1
ATOM 3681 O O . ILE B 1 159 ? -5.898 -13.719 3.01 1 97.44 159 ILE B O 1
ATOM 3685 N N . GLY B 1 160 ? -7.715 -15.016 2.586 1 98.12 160 GLY B N 1
ATOM 3686 C CA . GLY B 1 160 ? -8.633 -14.133 3.285 1 98.12 160 GLY B CA 1
ATOM 3687 C C . GLY B 1 160 ? -8.273 -13.922 4.742 1 98.12 160 GLY B C 1
ATOM 3688 O O . GLY B 1 160 ? -8.297 -12.797 5.242 1 98.12 160 GLY B O 1
ATOM 3689 N N . GLN B 1 161 ? -7.934 -15.008 5.41 1 98 161 GLN B N 1
ATOM 3690 C CA . GLN B 1 161 ? -7.531 -14.914 6.812 1 98 161 GLN B CA 1
ATOM 3691 C C . GLN B 1 161 ? -6.242 -14.117 6.965 1 98 161 GLN B C 1
ATOM 3693 O O . GLN B 1 161 ? -6.09 -13.352 7.922 1 98 161 GLN B O 1
ATOM 3698 N N . ALA B 1 162 ? -5.32 -14.352 6.012 1 98.38 162 ALA B N 1
ATOM 3699 C CA . ALA B 1 162 ? -4.074 -13.594 6.043 1 98.38 162 ALA B CA 1
ATOM 3700 C C . ALA B 1 162 ? -4.332 -12.102 5.848 1 98.38 162 ALA B C 1
ATOM 3702 O O . ALA B 1 162 ? -3.695 -11.266 6.492 1 98.38 162 ALA B O 1
ATOM 3703 N N . VAL B 1 163 ? -5.297 -11.719 4.996 1 98.81 163 VAL B N 1
ATOM 3704 C CA . VAL B 1 163 ? -5.688 -10.328 4.805 1 98.81 163 VAL B CA 1
ATOM 3705 C C . VAL B 1 163 ? -6.34 -9.789 6.078 1 98.81 163 VAL B C 1
ATOM 3707 O O . VAL B 1 163 ? -6.055 -8.672 6.504 1 98.81 163 VAL B O 1
ATOM 3710 N N . ALA B 1 164 ? -7.18 -10.602 6.703 1 98.81 164 ALA B N 1
ATOM 3711 C CA . ALA B 1 164 ? -7.84 -10.219 7.945 1 98.81 164 ALA B CA 1
ATOM 3712 C C . ALA B 1 164 ? -6.82 -9.914 9.039 1 98.81 164 ALA B C 1
ATOM 3714 O O . ALA B 1 164 ? -6.977 -8.945 9.797 1 98.81 164 ALA B O 1
ATOM 3715 N N . LYS B 1 165 ? -5.828 -10.711 9.133 1 98.5 165 LYS B N 1
ATOM 3716 C CA . LYS B 1 165 ? -4.77 -10.484 10.117 1 98.5 165 LYS B CA 1
ATOM 3717 C C . LYS B 1 165 ? -4.102 -9.125 9.898 1 98.5 165 LYS B C 1
ATOM 3719 O O . LYS B 1 165 ? -3.84 -8.398 10.852 1 98.5 165 LYS B O 1
ATOM 3724 N N . ARG B 1 166 ? -3.795 -8.789 8.688 1 98.75 166 ARG B N 1
ATOM 3725 C CA . ARG B 1 166 ? -3.203 -7.5 8.352 1 98.75 166 ARG B CA 1
ATOM 3726 C C . ARG B 1 166 ? -4.152 -6.355 8.695 1 98.75 166 ARG B C 1
ATOM 3728 O O . ARG B 1 166 ? -3.73 -5.328 9.227 1 98.75 166 ARG B O 1
ATOM 3735 N N . ALA B 1 167 ? -5.445 -6.582 8.422 1 98.81 167 ALA B N 1
ATOM 3736 C CA . ALA B 1 167 ? -6.453 -5.57 8.734 1 98.81 167 ALA B CA 1
ATOM 3737 C C . ALA B 1 167 ? -6.488 -5.27 10.227 1 98.81 167 ALA B C 1
ATOM 3739 O O . ALA B 1 167 ? -6.723 -4.129 10.633 1 98.81 167 ALA B O 1
ATOM 3740 N N . LYS B 1 168 ? -6.234 -6.262 11.031 1 98 168 LYS B N 1
ATOM 3741 C CA . LYS B 1 168 ? -6.188 -6.062 12.477 1 98 168 LYS B CA 1
ATOM 3742 C C . LYS B 1 168 ? -5.09 -5.074 12.859 1 98 168 LYS B C 1
ATOM 3744 O O . LYS B 1 168 ? -5.277 -4.238 13.75 1 98 168 LYS B O 1
ATOM 3749 N N . GLY B 1 169 ? -3.973 -5.1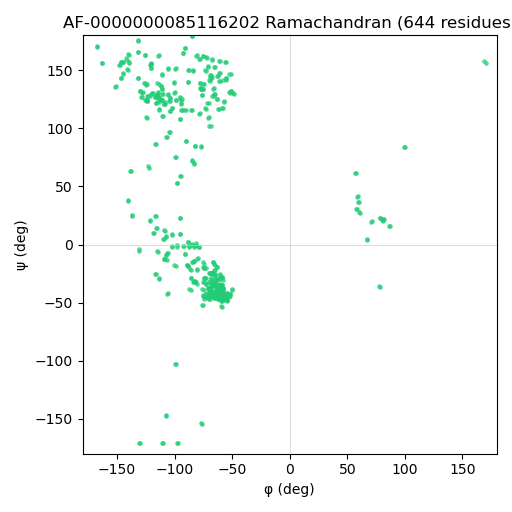6 12.172 1 97.88 169 GLY B N 1
ATOM 3750 C CA . GLY B 1 169 ? -2.881 -4.23 12.422 1 97.88 169 GLY B CA 1
ATOM 3751 C C . GLY B 1 169 ? -3.244 -2.789 12.117 1 97.88 169 GLY B C 1
ATOM 3752 O O . GLY B 1 169 ? -2.596 -1.863 12.609 1 97.88 169 GLY B O 1
ATOM 3753 N N . PHE B 1 170 ? -4.285 -2.602 11.328 1 98.75 170 PHE B N 1
ATOM 3754 C CA . PHE B 1 170 ? -4.762 -1.272 10.961 1 98.75 170 PHE B CA 1
ATOM 3755 C C . PHE B 1 170 ? -5.996 -0.896 11.773 1 98.75 170 PHE B C 1
ATOM 3757 O O . PHE B 1 170 ? -6.688 0.07 11.445 1 98.75 170 PHE B O 1
ATOM 3764 N N . ASP B 1 171 ? -6.348 -1.732 12.805 1 98.31 171 ASP B N 1
ATOM 3765 C CA . ASP B 1 171 ? -7.477 -1.527 13.703 1 98.31 171 ASP B CA 1
ATOM 3766 C C . ASP B 1 171 ? -8.789 -1.483 12.93 1 98.31 171 ASP B C 1
ATOM 3768 O O . ASP B 1 171 ? -9.68 -0.683 13.25 1 98.31 171 ASP B O 1
ATOM 3772 N N . MET B 1 172 ? -8.906 -2.266 11.922 1 98.81 172 MET B N 1
ATOM 3773 C CA . MET B 1 172 ? -10.141 -2.332 11.156 1 98.81 172 MET B CA 1
ATOM 3774 C C . MET B 1 172 ? -11.141 -3.285 11.805 1 98.81 172 MET B C 1
ATOM 3776 O O . MET B 1 172 ? -10.742 -4.234 12.484 1 98.81 172 MET B O 1
ATOM 3780 N N . ASN B 1 173 ? -12.422 -2.967 11.617 1 98.81 173 ASN B N 1
ATOM 3781 C CA . ASN B 1 173 ? -13.453 -3.973 11.836 1 98.81 173 ASN B CA 1
ATOM 3782 C C . ASN B 1 173 ? -13.508 -4.98 10.695 1 98.81 173 ASN B C 1
ATOM 3784 O O . ASN B 1 173 ? -13.453 -4.602 9.523 1 98.81 173 ASN B O 1
ATOM 3788 N N . ILE B 1 174 ? -13.578 -6.289 11.055 1 98.88 174 ILE B N 1
ATOM 3789 C CA . ILE B 1 174 ? -13.477 -7.312 10.016 1 98.88 174 ILE B CA 1
ATOM 3790 C C . ILE B 1 174 ? -14.812 -8.055 9.898 1 98.88 174 ILE B C 1
ATOM 3792 O O . ILE B 1 174 ? -15.25 -8.711 10.844 1 98.88 174 ILE B O 1
ATOM 3796 N N . LEU B 1 175 ? -15.438 -7.934 8.766 1 98.88 175 LEU B N 1
ATOM 3797 C CA . LEU B 1 175 ? -16.578 -8.758 8.367 1 98.88 175 LEU B CA 1
ATOM 3798 C C . LEU B 1 175 ? -16.156 -9.773 7.309 1 98.88 175 LEU B C 1
ATOM 3800 O O . LEU B 1 175 ? -15.203 -9.555 6.57 1 98.88 175 LEU B O 1
ATOM 3804 N N . TYR B 1 176 ? -16.891 -10.914 7.297 1 98.75 176 TYR B N 1
ATOM 3805 C CA . TYR B 1 176 ? -16.578 -11.859 6.227 1 98.75 176 TYR B CA 1
ATOM 3806 C C . TYR B 1 176 ? -17.828 -12.625 5.812 1 98.75 176 TYR B C 1
ATOM 3808 O O . TYR B 1 176 ? -18.812 -12.688 6.566 1 98.75 176 TYR B O 1
ATOM 3816 N N . TYR B 1 177 ? -17.781 -13.055 4.602 1 98.31 177 TYR B N 1
ATOM 3817 C CA . TYR B 1 177 ? -18.812 -13.922 4.043 1 98.31 177 TYR B CA 1
ATOM 3818 C C . TYR B 1 177 ? -18.203 -15.148 3.373 1 98.31 177 TYR B C 1
ATOM 3820 O O . TYR B 1 177 ? -17.234 -15.031 2.627 1 98.31 177 TYR B O 1
ATOM 3828 N N . ASN B 1 178 ? -18.672 -16.203 3.65 1 96.06 178 ASN B N 1
ATOM 3829 C CA . ASN B 1 178 ? -18.391 -17.516 3.053 1 96.06 178 ASN B CA 1
ATOM 3830 C C . ASN B 1 178 ? -19.641 -18.359 2.93 1 96.06 178 ASN B C 1
ATOM 3832 O O . ASN B 1 178 ? -20.656 -18.094 3.582 1 96.06 178 ASN B O 1
ATOM 3836 N N . ARG B 1 179 ? -19.531 -19.344 2.008 1 91.19 179 ARG B N 1
ATOM 3837 C CA . ARG B 1 179 ? -20.625 -20.328 1.987 1 91.19 179 ARG B CA 1
ATOM 3838 C C . ARG B 1 179 ? -20.719 -21.047 3.324 1 91.19 179 ARG B C 1
ATOM 3840 O O . ARG B 1 179 ? -21.812 -21.203 3.863 1 91.19 179 ARG B O 1
ATOM 3847 N N . SER B 1 180 ? 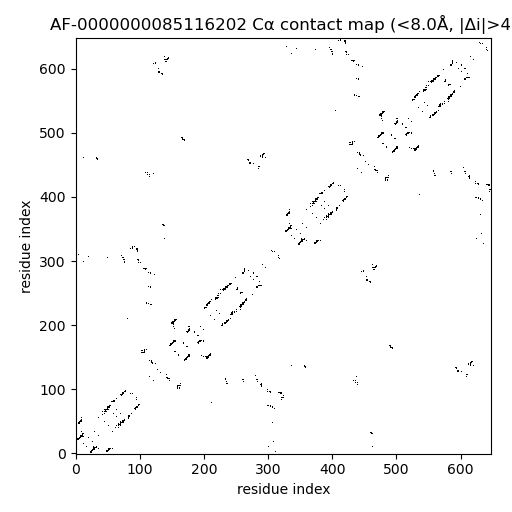-19.562 -21.453 3.809 1 91.69 180 SER B N 1
ATOM 3848 C CA . SER B 1 180 ? -19.5 -22.047 5.141 1 91.69 180 SER B CA 1
ATOM 3849 C C . SER B 1 180 ? -18.719 -21.156 6.102 1 91.69 180 SER B C 1
ATOM 3851 O O . SER B 1 180 ? -17.672 -20.609 5.75 1 91.69 180 SER B O 1
ATOM 3853 N N . ARG B 1 181 ? -19.219 -21.031 7.316 1 93.81 181 ARG B N 1
ATOM 3854 C CA . ARG B 1 181 ? -18.578 -20.172 8.312 1 93.81 181 ARG B CA 1
ATOM 3855 C C . ARG B 1 181 ? -17.203 -20.688 8.688 1 93.81 181 ARG B C 1
ATOM 3857 O O . ARG B 1 181 ? -16.906 -21.875 8.516 1 93.81 181 ARG B O 1
ATOM 3864 N N . ARG B 1 182 ? -16.391 -19.828 9.078 1 94.12 182 ARG B N 1
ATOM 3865 C CA . ARG B 1 182 ? -15.039 -20.125 9.523 1 94.12 182 ARG B CA 1
ATOM 3866 C C . ARG B 1 182 ? -14.852 -19.766 10.992 1 94.12 182 ARG B C 1
ATOM 3868 O O . ARG B 1 182 ? -14.281 -18.719 11.312 1 94.12 182 ARG B O 1
ATOM 3875 N N . PRO B 1 183 ? -15.164 -20.625 11.906 1 94.19 183 PRO B N 1
ATOM 3876 C CA . PRO B 1 183 ? -15.086 -20.328 13.336 1 94.19 183 PRO B CA 1
ATOM 3877 C C . PRO B 1 183 ? -13.672 -19.953 13.781 1 94.19 183 PRO B C 1
ATOM 3879 O O . PRO B 1 183 ? -13.508 -19.125 14.68 1 94.19 183 PRO B O 1
ATOM 3882 N N . GLU B 1 184 ? -12.734 -20.547 13.195 1 92.69 184 GLU B N 1
ATOM 3883 C CA . GLU B 1 184 ? -11.352 -20.25 13.562 1 92.69 184 GLU B CA 1
ATOM 3884 C C . GLU B 1 184 ? -11 -18.797 13.289 1 92.69 184 GLU B C 1
ATOM 3886 O O . GLU B 1 184 ? -10.305 -18.156 14.078 1 92.69 184 GLU B O 1
ATOM 3891 N N . ALA B 1 185 ? -11.422 -18.312 12.148 1 92.12 185 ALA B N 1
ATOM 3892 C CA . ALA B 1 185 ? -11.195 -16.906 11.828 1 92.12 185 ALA B CA 1
ATOM 3893 C C . ALA B 1 185 ? -11.93 -15.984 12.805 1 92.12 185 ALA B C 1
ATOM 3895 O O . ALA B 1 185 ? -11.422 -14.922 13.172 1 92.12 185 ALA B O 1
ATOM 3896 N N . GLU B 1 186 ? -13.133 -16.297 13.227 1 96.56 186 GLU B N 1
ATOM 3897 C CA . GLU B 1 186 ? -13.914 -15.516 14.18 1 96.56 186 GLU B CA 1
ATOM 3898 C C . GLU B 1 186 ? -13.227 -15.461 15.539 1 96.56 186 GLU B C 1
ATOM 3900 O O . GLU B 1 186 ? -13.141 -14.391 16.156 1 96.56 186 GLU B O 1
ATOM 3905 N N . GLU B 1 187 ? -12.695 -16.562 15.945 1 96.31 187 GLU B N 1
ATOM 3906 C CA . GLU B 1 187 ? -12.055 -16.672 17.25 1 96.31 187 GLU B CA 1
ATOM 3907 C C . GLU B 1 187 ? -10.703 -15.969 17.266 1 96.31 187 GLU B C 1
ATOM 3909 O O . GLU B 1 187 ? -10.414 -15.164 18.156 1 96.31 187 GLU B O 1
ATOM 3914 N N . LYS B 1 188 ? -9.945 -16.234 16.25 1 95.19 188 LYS B N 1
ATOM 3915 C CA . LYS B 1 188 ? -8.555 -15.789 16.25 1 95.19 188 LYS B CA 1
ATOM 3916 C C . LYS B 1 188 ? -8.43 -14.336 15.789 1 95.19 188 LYS B C 1
ATOM 3918 O O . LYS B 1 188 ? -7.57 -13.594 16.266 1 95.19 188 LYS B O 1
ATOM 3923 N N . LEU B 1 189 ? -9.32 -13.93 14.883 1 96.75 189 LEU B N 1
ATOM 3924 C CA . LEU B 1 189 ? -9.125 -12.633 14.242 1 96.75 189 LEU B CA 1
ATOM 3925 C C . LEU B 1 189 ? -10.25 -11.672 14.617 1 96.75 189 LEU B C 1
ATOM 3927 O O . LEU B 1 189 ? -10.203 -10.492 14.258 1 96.75 189 LEU B O 1
ATOM 3931 N N . GLY B 1 190 ? -11.211 -12.133 15.297 1 97.56 190 GLY B N 1
ATOM 3932 C CA . GLY B 1 190 ? -12.344 -11.289 15.641 1 97.56 190 GLY B CA 1
ATOM 3933 C C . GLY B 1 190 ? -13.227 -10.969 14.445 1 97.56 190 GLY B C 1
ATOM 3934 O O . GLY B 1 190 ? -13.93 -9.953 14.445 1 97.56 190 GLY B O 1
ATOM 3935 N N . ALA B 1 191 ? -13.125 -11.773 13.406 1 98.31 191 ALA B N 1
ATOM 3936 C CA . ALA B 1 191 ? -13.953 -11.578 12.219 1 98.31 191 ALA B CA 1
ATOM 3937 C C . ALA B 1 191 ? -15.414 -11.922 12.508 1 98.31 191 ALA B C 1
ATOM 3939 O O . ALA B 1 191 ? -15.703 -12.859 13.25 1 98.31 191 ALA B O 1
ATOM 3940 N N . VAL B 1 192 ? -16.312 -11.18 11.977 1 98.69 192 VAL B N 1
ATOM 3941 C CA . VAL B 1 192 ? -17.734 -11.391 12.203 1 98.69 192 VAL B CA 1
ATOM 3942 C C . VAL B 1 192 ? -18.422 -11.812 10.898 1 98.69 192 VAL B C 1
ATOM 3944 O O . VAL B 1 192 ? -18.312 -11.117 9.883 1 98.69 192 VAL B O 1
ATOM 3947 N N . TYR B 1 193 ? -19.062 -12.938 10.938 1 98.56 193 TYR B N 1
ATOM 3948 C CA . TYR B 1 193 ? -19.797 -13.406 9.766 1 98.56 193 TYR B CA 1
ATOM 3949 C C . TYR B 1 193 ? -20.984 -12.492 9.461 1 98.56 193 TYR B C 1
ATOM 3951 O O . TYR B 1 193 ? -21.672 -12.039 10.367 1 98.56 193 TYR B O 1
ATOM 3959 N N . ARG B 1 194 ? -21.156 -12.141 8.25 1 98.44 194 ARG B N 1
ATOM 3960 C CA . ARG B 1 194 ? -22.328 -11.43 7.734 1 98.44 194 ARG B CA 1
ATOM 3961 C C . ARG B 1 194 ? -22.859 -12.102 6.48 1 98.44 194 ARG B C 1
ATOM 3963 O O . ARG B 1 194 ? -22.094 -12.625 5.664 1 98.44 194 ARG B O 1
ATOM 3970 N N . PRO B 1 195 ? -24.234 -12.117 6.336 1 98.25 195 PRO B N 1
ATOM 3971 C CA . PRO B 1 195 ? -24.75 -12.414 4.992 1 98.25 195 PRO B CA 1
ATOM 3972 C C . PRO B 1 195 ? -24.188 -11.477 3.928 1 98.25 195 PRO B C 1
ATOM 3974 O O . PRO B 1 195 ? -23.844 -10.328 4.23 1 98.25 195 PRO B O 1
ATOM 3977 N N . PHE B 1 196 ? -24.203 -11.93 2.736 1 98.44 196 PHE B N 1
ATOM 3978 C CA . PHE B 1 196 ? -23.562 -11.219 1.643 1 98.44 196 PHE B CA 1
ATOM 3979 C C . PHE B 1 196 ? -24.078 -9.797 1.536 1 98.44 196 PHE B C 1
ATOM 3981 O O . PHE B 1 196 ? -23.297 -8.844 1.509 1 98.44 196 PHE B O 1
ATOM 3988 N N . ALA B 1 197 ? -25.328 -9.57 1.556 1 98.5 197 ALA B N 1
ATOM 3989 C CA . ALA B 1 197 ? -25.938 -8.258 1.396 1 98.5 197 ALA B CA 1
ATOM 3990 C C . ALA B 1 197 ? -25.562 -7.332 2.545 1 98.5 197 ALA B C 1
ATOM 3992 O O . ALA B 1 197 ? -25.297 -6.145 2.328 1 98.5 197 ALA B O 1
ATOM 3993 N N . ASP B 1 198 ? -25.531 -7.828 3.783 1 98.81 198 ASP B N 1
ATOM 3994 C CA . ASP B 1 198 ? -25.172 -7.035 4.953 1 98.81 198 ASP B CA 1
ATOM 3995 C C . ASP B 1 198 ? -23.703 -6.629 4.895 1 98.81 198 ASP B C 1
ATOM 3997 O O . ASP B 1 198 ? -23.344 -5.504 5.246 1 98.81 198 ASP B O 1
ATOM 4001 N N . LEU B 1 199 ? -22.875 -7.57 4.461 1 98.88 199 LEU B N 1
ATOM 4002 C CA . LEU B 1 199 ? -21.453 -7.258 4.328 1 98.88 199 LEU B CA 1
ATOM 4003 C C . LEU B 1 199 ? -21.234 -6.094 3.365 1 98.88 199 LEU B C 1
ATOM 4005 O O . LEU B 1 199 ? -20.484 -5.168 3.664 1 98.88 199 LEU B O 1
ATOM 4009 N N . LEU B 1 200 ? -21.938 -6.125 2.225 1 98.94 200 LEU B N 1
ATOM 4010 C CA . LEU B 1 200 ? -21.797 -5.086 1.212 1 98.94 200 LEU B CA 1
ATOM 4011 C C . LEU B 1 200 ? -22.219 -3.729 1.767 1 98.94 200 LEU B C 1
ATOM 4013 O O . LEU B 1 200 ? -21.516 -2.73 1.573 1 98.94 200 LEU B O 1
ATOM 4017 N N . SER B 1 201 ? -23.266 -3.646 2.525 1 98.81 201 SER B N 1
ATOM 4018 C CA . SER B 1 201 ? -23.844 -2.383 2.965 1 98.81 201 SER B CA 1
ATOM 4019 C C . SER B 1 201 ? -23.078 -1.809 4.152 1 98.81 201 SER B C 1
ATOM 4021 O O . SER B 1 201 ? -23.125 -0.601 4.398 1 98.81 201 SER B O 1
ATOM 4023 N N . GLU B 1 202 ? -22.359 -2.654 4.879 1 98.88 202 GLU B N 1
ATOM 4024 C CA . GLU B 1 202 ? -21.719 -2.215 6.117 1 98.88 202 GLU B CA 1
ATOM 4025 C C . GLU B 1 202 ? -20.25 -1.9 5.906 1 98.88 202 GLU B C 1
ATOM 4027 O O . GLU B 1 202 ? -19.625 -1.206 6.719 1 98.88 202 GLU B O 1
ATOM 4032 N N . SER B 1 203 ? -19.688 -2.381 4.84 1 98.94 203 SER B N 1
ATOM 4033 C CA . SER B 1 203 ? -18.234 -2.328 4.664 1 98.94 203 SER B CA 1
ATOM 4034 C C . SER B 1 203 ? -17.812 -1.029 3.992 1 98.94 203 SER B C 1
ATOM 4036 O O . SER B 1 203 ? -18.5 -0.533 3.096 1 98.94 203 SER B O 1
ATOM 4038 N N . ASP B 1 204 ? -16.703 -0.457 4.453 1 98.94 204 ASP B N 1
ATOM 4039 C CA . ASP B 1 204 ? -16.047 0.637 3.754 1 98.94 204 ASP B CA 1
ATOM 4040 C C . ASP B 1 204 ? -15.164 0.111 2.619 1 98.94 204 ASP B C 1
ATOM 4042 O O . ASP B 1 204 ? -15 0.778 1.595 1 98.94 204 ASP B O 1
ATOM 4046 N N . PHE B 1 205 ? -14.602 -1.049 2.811 1 99 205 PHE B N 1
ATOM 4047 C CA . PHE B 1 205 ? -13.797 -1.78 1.835 1 99 205 PHE B CA 1
ATOM 4048 C C . PHE B 1 205 ? -14.344 -3.188 1.631 1 99 205 PHE B C 1
ATOM 4050 O O . PHE B 1 205 ? -14.547 -3.926 2.596 1 99 205 PHE B O 1
ATOM 4057 N N . VAL B 1 206 ? -14.641 -3.541 0.411 1 99 206 VAL B N 1
ATOM 4058 C CA . VAL B 1 206 ? -15.062 -4.895 0.073 1 99 206 VAL B CA 1
ATOM 4059 C C . VAL B 1 206 ? -13.961 -5.598 -0.722 1 99 206 VAL B C 1
ATOM 4061 O O . VAL B 1 206 ? -13.578 -5.137 -1.797 1 99 206 VAL B O 1
ATOM 4064 N N . VAL B 1 207 ? -13.484 -6.703 -0.2 1 98.94 207 VAL B N 1
ATOM 4065 C CA . VAL B 1 207 ? -12.359 -7.422 -0.796 1 98.94 207 VAL B CA 1
ATOM 4066 C C . VAL B 1 207 ? -12.82 -8.805 -1.25 1 98.94 207 VAL B C 1
ATOM 4068 O O . VAL B 1 207 ? -13.312 -9.602 -0.444 1 98.94 207 VAL B O 1
ATOM 4071 N N . CYS B 1 208 ? -12.648 -9.047 -2.498 1 98.88 208 CYS B N 1
ATOM 4072 C CA . CYS B 1 208 ? -13.016 -10.336 -3.08 1 98.88 208 CYS B CA 1
ATOM 4073 C C . CYS B 1 208 ? -11.82 -11.273 -3.129 1 98.88 208 CYS B C 1
ATOM 4075 O O . CYS B 1 208 ? -10.805 -10.961 -3.74 1 98.88 208 CYS B O 1
ATOM 4077 N N . LEU B 1 209 ? -11.938 -12.406 -2.494 1 98.25 209 LEU B N 1
ATOM 4078 C CA . LEU B 1 209 ? -10.891 -13.43 -2.469 1 98.25 209 LEU B CA 1
ATOM 4079 C C . LEU B 1 209 ? -11.484 -14.82 -2.652 1 98.25 209 LEU B C 1
ATOM 4081 O O . LEU B 1 209 ? -10.922 -15.805 -2.176 1 98.25 209 LEU B O 1
ATOM 4085 N N . THR B 1 210 ? -12.641 -14.883 -3.285 1 96.31 210 THR B N 1
ATOM 4086 C CA . THR B 1 210 ? -13.328 -16.156 -3.459 1 96.31 210 THR B CA 1
ATOM 4087 C C . THR B 1 210 ? -12.852 -16.859 -4.73 1 96.31 210 THR B C 1
ATOM 4089 O O . THR B 1 210 ? -12.453 -16.203 -5.695 1 96.31 210 THR B O 1
ATOM 4092 N N . PRO B 1 211 ? -12.859 -18.203 -4.773 1 91.88 211 PRO B N 1
ATOM 4093 C CA . PRO B 1 211 ? -12.578 -18.922 -6.02 1 91.88 211 PRO B CA 1
ATOM 4094 C C . PRO B 1 211 ? -13.672 -18.734 -7.07 1 91.88 211 PRO B C 1
ATOM 4096 O O . PRO B 1 211 ? -14.773 -18.281 -6.742 1 91.88 211 PRO B O 1
ATOM 4099 N N . LEU B 1 212 ? -13.305 -18.969 -8.273 1 92.81 212 LEU B N 1
ATOM 4100 C CA . LEU B 1 212 ? -14.289 -18.938 -9.344 1 92.81 212 LEU B CA 1
ATOM 4101 C C . LEU B 1 212 ? -15.008 -20.281 -9.469 1 92.81 212 LEU B C 1
ATOM 4103 O O . LEU B 1 212 ? -14.367 -21.312 -9.664 1 92.81 212 LEU B O 1
ATOM 4107 N N . THR B 1 213 ? -16.234 -20.328 -9.234 1 90.94 213 THR B N 1
ATOM 4108 C CA . THR B 1 213 ? -17.141 -21.438 -9.43 1 90.94 213 THR B CA 1
ATOM 4109 C C . THR B 1 213 ? -18.406 -21 -10.164 1 90.94 213 THR B C 1
ATOM 4111 O O . THR B 1 213 ? -18.562 -19.828 -10.492 1 90.94 213 THR B O 1
ATOM 4114 N N . SER B 1 214 ? -19.234 -22 -10.453 1 92.56 214 SER B N 1
ATOM 4115 C CA . SER B 1 214 ? -20.5 -21.641 -11.07 1 92.56 214 SER B CA 1
ATOM 4116 C C . SER B 1 214 ? -21.312 -20.719 -10.164 1 92.56 214 SER B C 1
ATOM 4118 O O . SER B 1 214 ? -22.047 -19.859 -10.641 1 92.56 214 SER B O 1
ATOM 4120 N N . GLU B 1 215 ? -21.094 -20.797 -8.875 1 93.94 215 GLU B N 1
ATOM 4121 C CA . GLU B 1 215 ? -21.859 -20.047 -7.891 1 93.94 215 GLU B CA 1
ATOM 4122 C C . GLU B 1 215 ? -21.281 -18.656 -7.68 1 93.94 215 GLU B C 1
ATOM 4124 O O . GLU B 1 215 ? -21.984 -17.734 -7.266 1 93.94 215 GLU B O 1
ATOM 4129 N N . THR B 1 216 ? -20.031 -18.469 -8.008 1 96 216 THR B N 1
ATOM 4130 C CA . THR B 1 216 ? -19.391 -17.188 -7.688 1 96 216 THR B CA 1
ATOM 4131 C C . THR B 1 216 ? -19.188 -16.359 -8.945 1 96 216 THR B C 1
ATOM 4133 O O . THR B 1 216 ? -18.797 -15.188 -8.875 1 96 216 THR B O 1
ATOM 4136 N N . ARG B 1 217 ? -19.438 -16.984 -10.125 1 97.12 217 ARG B N 1
ATOM 4137 C CA . ARG B 1 217 ? -19.344 -16.203 -11.359 1 97.12 217 ARG B CA 1
ATOM 4138 C C . ARG B 1 217 ? -20.281 -15 -11.312 1 97.12 217 ARG B C 1
ATOM 4140 O O . ARG B 1 217 ? -21.484 -15.148 -11.078 1 97.12 217 ARG B O 1
ATOM 4147 N N . HIS B 1 218 ? -19.781 -13.789 -11.477 1 98.38 218 HIS B N 1
ATOM 4148 C CA . HIS B 1 218 ? -20.5 -12.523 -11.469 1 98.38 218 HIS B CA 1
ATOM 4149 C C . HIS B 1 218 ? -21.25 -12.32 -10.164 1 98.38 218 HIS B C 1
ATOM 4151 O O . HIS B 1 218 ? -22.359 -11.789 -10.156 1 98.38 218 HIS B O 1
ATOM 4157 N N . LEU B 1 219 ? -20.641 -12.906 -9.117 1 98.44 219 LEU B N 1
ATOM 4158 C CA . LEU B 1 219 ? -21.172 -12.641 -7.785 1 98.44 219 LEU B CA 1
ATOM 4159 C C . LEU B 1 219 ? -21.312 -11.141 -7.543 1 98.44 219 LEU B C 1
ATOM 4161 O O . LEU B 1 219 ? -22.297 -10.68 -6.961 1 98.44 219 LEU B O 1
ATOM 4165 N N . PHE B 1 220 ? -20.328 -10.367 -7.945 1 98.88 220 PHE B N 1
ATOM 4166 C CA . PHE B 1 220 ? -20.391 -8.906 -7.898 1 98.88 220 PHE B CA 1
ATOM 4167 C C . PHE B 1 220 ? -20.969 -8.352 -9.195 1 98.88 220 PHE B C 1
ATOM 4169 O O . PHE B 1 220 ? -20.25 -8.125 -10.164 1 98.88 220 PHE B O 1
ATOM 4176 N N . ASN B 1 221 ? -22.219 -8.227 -9.234 1 98.69 221 ASN B N 1
ATOM 4177 C CA . ASN B 1 221 ? -22.984 -7.688 -10.352 1 98.69 221 ASN B CA 1
ATOM 4178 C C . ASN B 1 221 ? -23.594 -6.328 -10.016 1 98.69 221 ASN B C 1
ATOM 4180 O O . ASN B 1 221 ? -23.234 -5.719 -9.008 1 98.69 221 ASN B O 1
ATOM 4184 N N . ARG B 1 222 ? -24.438 -5.844 -10.852 1 98.62 222 ARG B N 1
ATOM 4185 C CA . ARG B 1 222 ? -25.047 -4.527 -10.695 1 98.62 222 ARG B CA 1
ATOM 4186 C C . ARG B 1 222 ? -25.734 -4.395 -9.352 1 98.62 222 ARG B C 1
ATOM 4188 O O . ARG B 1 222 ? -25.594 -3.387 -8.656 1 98.62 222 ARG B O 1
ATOM 4195 N N . GLU B 1 223 ? -26.484 -5.363 -8.992 1 98.62 223 GLU B N 1
ATOM 4196 C CA . GLU B 1 223 ? -27.219 -5.34 -7.73 1 98.62 223 GLU B CA 1
ATOM 4197 C C . GLU B 1 223 ? -26.25 -5.293 -6.543 1 98.62 223 GLU B C 1
ATOM 4199 O O . GLU B 1 223 ? -26.484 -4.559 -5.582 1 98.62 223 GLU B O 1
ATOM 4204 N N . ALA B 1 224 ? -25.25 -6.074 -6.59 1 98.88 224 ALA B N 1
ATOM 4205 C CA . ALA B 1 224 ? -24.25 -6.094 -5.52 1 98.88 224 ALA B CA 1
ATOM 4206 C C . ALA B 1 224 ? -23.625 -4.715 -5.332 1 98.88 224 ALA B C 1
ATOM 4208 O O . ALA B 1 224 ? -23.531 -4.215 -4.207 1 98.88 224 ALA B O 1
ATOM 4209 N N . PHE B 1 225 ? -23.203 -4.047 -6.395 1 98.88 225 PHE B N 1
ATOM 4210 C CA . PHE B 1 225 ? -22.531 -2.746 -6.309 1 98.88 225 PHE B CA 1
ATOM 4211 C C . PHE B 1 225 ? -23.5 -1.687 -5.785 1 98.88 225 PHE B C 1
ATOM 4213 O O . PHE B 1 225 ? -23.094 -0.782 -5.051 1 98.88 225 PHE B O 1
ATOM 4220 N N . ARG B 1 226 ? -24.766 -1.838 -6.094 1 98.56 226 ARG B N 1
ATOM 4221 C CA . ARG B 1 226 ? -25.766 -0.884 -5.637 1 98.56 226 ARG B CA 1
ATOM 4222 C C . ARG B 1 226 ? -25.969 -0.982 -4.129 1 98.56 226 ARG B C 1
ATOM 4224 O O . ARG B 1 226 ? -26.422 -0.023 -3.492 1 98.56 226 ARG B O 1
ATOM 4231 N N . GLN B 1 227 ? -25.656 -2.129 -3.602 1 98.69 227 GLN B N 1
ATOM 4232 C CA . GLN B 1 227 ? -25.859 -2.354 -2.172 1 98.69 227 GLN B CA 1
ATOM 4233 C C . GLN B 1 227 ? -24.688 -1.809 -1.363 1 98.69 227 GLN B C 1
ATOM 4235 O O . GLN B 1 227 ? -24.781 -1.681 -0.141 1 98.69 227 GLN B O 1
ATOM 4240 N N . MET B 1 228 ? -23.578 -1.493 -1.978 1 98.88 228 MET B N 1
ATOM 4241 C CA . MET B 1 228 ? -22.406 -0.978 -1.28 1 98.88 228 MET B CA 1
ATOM 4242 C C . MET B 1 228 ? -22.578 0.497 -0.936 1 98.88 228 MET B C 1
ATOM 4244 O O . MET B 1 228 ? -23.422 1.18 -1.522 1 98.88 228 MET B O 1
ATOM 4248 N N . LYS B 1 229 ? -21.781 0.988 0.056 1 98.75 229 LYS B N 1
ATOM 4249 C CA . LYS B 1 229 ? -21.75 2.422 0.331 1 98.75 229 LYS B CA 1
ATOM 4250 C C . LYS B 1 229 ? -21.219 3.195 -0.873 1 98.75 229 LYS B C 1
ATOM 4252 O O . LYS B 1 229 ? -20.297 2.74 -1.556 1 98.75 229 LYS B O 1
ATOM 4257 N N . LYS B 1 230 ? -21.703 4.332 -1.121 1 98.62 230 LYS B N 1
ATOM 4258 C CA . LYS B 1 230 ? -21.188 5.188 -2.188 1 98.62 230 LYS B CA 1
ATOM 4259 C C . LYS B 1 230 ? -19.703 5.496 -1.983 1 98.62 230 LYS B C 1
ATOM 4261 O O . LYS B 1 230 ? -18.969 5.691 -2.951 1 98.62 230 LYS B O 1
ATOM 4266 N N . SER B 1 231 ? -19.25 5.488 -0.726 1 98.69 231 SER B N 1
ATOM 4267 C CA . SER B 1 231 ? -17.859 5.781 -0.393 1 98.69 231 SER B CA 1
ATOM 4268 C C . SER B 1 231 ? -17 4.523 -0.454 1 98.69 231 SER B C 1
ATOM 4270 O O . SER B 1 231 ? -15.781 4.586 -0.259 1 98.69 231 SER B O 1
ATOM 4272 N N . ALA B 1 232 ? -17.578 3.357 -0.754 1 98.88 232 ALA B N 1
ATOM 4273 C CA . ALA B 1 232 ? -16.875 2.084 -0.632 1 98.88 232 ALA B CA 1
ATOM 4274 C C . ALA B 1 232 ? -15.852 1.916 -1.748 1 98.88 232 ALA B C 1
ATOM 4276 O O . ALA B 1 232 ? -16.016 2.453 -2.844 1 98.88 232 ALA B O 1
ATOM 4277 N N . ILE B 1 233 ? -14.844 1.232 -1.454 1 98.94 233 ILE B N 1
ATOM 4278 C CA . ILE B 1 233 ? -13.812 0.833 -2.4 1 98.94 233 ILE B CA 1
ATOM 4279 C C . ILE B 1 233 ? -13.82 -0.685 -2.564 1 98.94 233 ILE B C 1
ATOM 4281 O O . ILE B 1 233 ? -13.828 -1.422 -1.575 1 98.94 233 ILE B O 1
ATOM 4285 N N . PHE B 1 234 ? -13.898 -1.122 -3.789 1 98.94 234 PHE B N 1
ATOM 4286 C CA . PHE B 1 234 ? -13.945 -2.543 -4.113 1 98.94 234 PHE B CA 1
ATOM 4287 C C . PHE B 1 234 ? -12.57 -3.041 -4.559 1 98.94 234 PHE B C 1
ATOM 4289 O O . PHE B 1 234 ? -11.922 -2.424 -5.406 1 98.94 234 PHE B O 1
ATOM 4296 N N . ILE B 1 235 ? -12.102 -4.152 -3.971 1 99 235 ILE B N 1
ATOM 4297 C CA . ILE B 1 235 ? -10.812 -4.754 -4.293 1 99 235 ILE B CA 1
ATOM 4298 C C . ILE B 1 235 ? -11.016 -6.18 -4.793 1 99 235 ILE B C 1
ATOM 4300 O O . ILE B 1 235 ? -11.688 -6.984 -4.141 1 99 235 ILE B O 1
ATOM 4304 N N . ASN B 1 236 ? -10.43 -6.496 -5.926 1 98.88 236 ASN B N 1
ATOM 4305 C CA . ASN B 1 236 ? -10.469 -7.867 -6.43 1 98.88 236 ASN B CA 1
ATOM 4306 C C . ASN B 1 236 ? -9.07 -8.414 -6.688 1 98.88 236 ASN B C 1
ATOM 4308 O O . ASN B 1 236 ? -8.383 -7.961 -7.602 1 98.88 236 ASN B O 1
ATOM 4312 N N . ALA B 1 237 ? -8.641 -9.32 -5.902 1 98.12 237 ALA B N 1
ATOM 4313 C CA . ALA B 1 237 ? -7.383 -10.039 -6.074 1 98.12 237 ALA B CA 1
ATOM 4314 C C . ALA B 1 237 ? -7.613 -11.539 -6.184 1 98.12 237 ALA B C 1
ATOM 4316 O O . ALA B 1 237 ? -6.734 -12.344 -5.855 1 98.12 237 ALA B O 1
ATOM 4317 N N . ALA B 1 238 ? -8.82 -11.914 -6.52 1 96.56 238 ALA B N 1
ATOM 4318 C CA . ALA B 1 238 ? -9.203 -13.312 -6.695 1 96.56 238 ALA B CA 1
ATOM 4319 C C . ALA B 1 238 ? -9.188 -13.703 -8.172 1 96.56 238 ALA B C 1
ATOM 4321 O O . ALA B 1 238 ? -8.117 -13.852 -8.766 1 96.56 238 ALA B O 1
ATOM 4322 N N . ARG B 1 239 ? -10.43 -13.781 -8.781 1 96.38 239 ARG B N 1
ATOM 4323 C CA . ARG B 1 239 ? -10.609 -14.07 -10.203 1 96.38 239 ARG B CA 1
ATOM 4324 C C . ARG B 1 239 ? -11.469 -13.008 -10.867 1 96.38 239 ARG B C 1
ATOM 4326 O O . ARG B 1 239 ? -12.461 -12.547 -10.289 1 96.38 239 ARG B O 1
ATOM 4333 N N . GLY B 1 240 ? -11.055 -12.633 -12.094 1 97.06 240 GLY B N 1
ATOM 4334 C CA . GLY B 1 240 ? -11.766 -11.57 -12.797 1 97.06 240 GLY B CA 1
ATOM 4335 C C . GLY B 1 240 ? -13.234 -11.883 -13.016 1 97.06 240 GLY B C 1
ATOM 4336 O O . GLY B 1 240 ? -14.094 -11.008 -12.859 1 97.06 240 GLY B O 1
ATOM 4337 N N . ALA B 1 241 ? -13.531 -13.18 -13.25 1 96.75 241 ALA B N 1
ATOM 4338 C CA . ALA B 1 241 ? -14.867 -13.586 -13.672 1 96.75 241 ALA B CA 1
ATOM 4339 C C . ALA B 1 241 ? -15.836 -13.625 -12.492 1 96.75 241 ALA B C 1
ATOM 4341 O O . ALA B 1 241 ? -17.047 -13.812 -12.68 1 96.75 241 ALA B O 1
ATOM 4342 N N . VAL B 1 242 ? -15.375 -13.359 -11.328 1 98.25 242 VAL B N 1
ATOM 4343 C CA . VAL B 1 242 ? -16.25 -13.219 -10.172 1 98.25 242 VAL B CA 1
ATOM 4344 C C . VAL B 1 242 ? -17 -11.883 -10.25 1 98.25 242 VAL B C 1
ATOM 4346 O O . VAL B 1 242 ? -18.031 -11.695 -9.594 1 98.25 242 VAL B O 1
ATOM 4349 N N . VAL B 1 243 ? -16.531 -10.992 -11.07 1 98.75 243 VAL B N 1
ATOM 4350 C CA . VAL B 1 243 ? -17.062 -9.633 -11.195 1 98.75 243 VAL B CA 1
ATOM 4351 C C . VAL B 1 243 ? -17.656 -9.438 -12.586 1 98.75 243 VAL B C 1
ATOM 4353 O O . VAL B 1 243 ? -17.031 -9.781 -13.594 1 98.75 243 VAL B O 1
ATOM 4356 N N . ASP B 1 244 ? -18.859 -8.977 -12.664 1 98.75 244 ASP B N 1
ATOM 4357 C CA . ASP B 1 244 ? -19.375 -8.391 -13.906 1 98.75 244 ASP B CA 1
ATOM 4358 C C . ASP B 1 244 ? -18.703 -7.055 -14.195 1 98.75 244 ASP B C 1
ATOM 4360 O O . ASP B 1 244 ? -19.062 -6.031 -13.609 1 98.75 244 ASP B O 1
ATOM 4364 N N . GLU B 1 245 ? -17.75 -7.09 -15.117 1 98.44 245 GLU B N 1
ATOM 4365 C CA . GLU B 1 245 ? -16.906 -5.926 -15.328 1 98.44 245 GLU B CA 1
ATOM 4366 C C . GLU B 1 245 ? -17.703 -4.738 -15.852 1 98.44 245 GLU B C 1
ATOM 4368 O O . GLU B 1 245 ? -17.391 -3.586 -15.555 1 98.44 245 GLU B O 1
ATOM 4373 N N . GLN B 1 246 ? -18.703 -5.043 -16.672 1 98.44 246 GLN B N 1
ATOM 4374 C CA . GLN B 1 246 ? -19.547 -3.957 -17.156 1 98.44 246 GLN B CA 1
ATOM 4375 C C . GLN B 1 246 ? -20.297 -3.297 -15.992 1 98.44 246 GLN B C 1
ATOM 4377 O O . GLN B 1 246 ? -20.422 -2.07 -15.945 1 98.44 246 GLN B O 1
ATOM 4382 N N . ALA B 1 247 ? -20.812 -4.086 -15.109 1 98.81 247 ALA B N 1
ATOM 4383 C CA . ALA B 1 247 ? -21.484 -3.557 -13.922 1 98.81 247 ALA B CA 1
ATOM 4384 C C . ALA B 1 247 ? -20.531 -2.729 -13.07 1 98.81 247 ALA B C 1
ATOM 4386 O O . ALA B 1 247 ? -20.891 -1.668 -12.562 1 98.81 247 ALA B O 1
ATOM 4387 N N . LEU B 1 248 ? -19.344 -3.209 -12.906 1 98.88 248 LEU B N 1
ATOM 4388 C CA . LEU B 1 248 ? -18.344 -2.484 -12.133 1 98.88 248 LEU B CA 1
ATOM 4389 C C . LEU B 1 248 ? -18.031 -1.136 -12.773 1 98.88 248 LEU B C 1
ATOM 4391 O O . LEU B 1 248 ? -17.969 -0.117 -12.086 1 98.88 248 LEU B O 1
ATOM 4395 N N . TYR B 1 249 ? -17.812 -1.174 -14.102 1 98.75 249 TYR B N 1
ATOM 4396 C CA . TYR B 1 249 ? -17.547 0.056 -14.844 1 98.75 249 TYR B CA 1
ATOM 4397 C C . TYR B 1 249 ? -18.656 1.082 -14.609 1 98.75 249 TYR B C 1
ATOM 4399 O O . TYR B 1 249 ? -18.375 2.242 -14.297 1 98.75 249 TYR B O 1
ATOM 4407 N N . GLU B 1 250 ? -19.875 0.63 -14.727 1 98.81 250 GLU B N 1
ATOM 4408 C CA . GLU B 1 250 ? -21.016 1.517 -14.562 1 98.81 250 GLU B CA 1
ATOM 4409 C C . GLU B 1 250 ? -21.094 2.057 -13.133 1 98.81 250 GLU B C 1
ATOM 4411 O O . GLU B 1 250 ? -21.391 3.234 -12.93 1 98.81 250 GLU B O 1
ATOM 4416 N N . ALA B 1 251 ? -20.859 1.229 -12.148 1 98.88 251 ALA B N 1
ATOM 4417 C CA . ALA B 1 251 ? -20.891 1.632 -10.742 1 98.88 251 ALA B CA 1
ATOM 4418 C C . ALA B 1 251 ? -19.828 2.699 -10.453 1 98.88 251 ALA B C 1
ATOM 4420 O O . ALA B 1 251 ? -20.094 3.645 -9.703 1 98.88 251 ALA B O 1
ATOM 4421 N N . LEU B 1 252 ? -18.688 2.596 -11.047 1 98.88 252 LEU B N 1
ATOM 4422 C CA . LEU B 1 252 ? -17.578 3.514 -10.828 1 98.88 252 LEU B CA 1
ATOM 4423 C C . LEU B 1 252 ? -17.828 4.848 -11.531 1 98.88 252 LEU B C 1
ATOM 4425 O O . LEU B 1 252 ? -17.578 5.91 -10.945 1 98.88 252 LEU B O 1
ATOM 4429 N N . VAL B 1 253 ? -18.297 4.789 -12.75 1 98.56 253 VAL B N 1
ATOM 4430 C CA . VAL B 1 253 ? -18.578 6 -13.516 1 98.56 253 VAL B CA 1
ATOM 4431 C C . VAL B 1 253 ? -19.781 6.73 -12.922 1 98.56 253 VAL B C 1
ATOM 4433 O O . VAL B 1 253 ? -19.781 7.961 -12.836 1 98.56 253 VAL B O 1
ATOM 4436 N N . GLY B 1 254 ? -20.766 5.93 -12.484 1 98.19 254 GLY B N 1
ATOM 4437 C CA . GLY B 1 254 ? -22 6.496 -11.953 1 98.19 254 GLY B CA 1
ATOM 4438 C C . GLY B 1 254 ? -21.875 6.945 -10.508 1 98.19 254 GLY B C 1
ATOM 4439 O O . GLY B 1 254 ? -22.781 7.609 -9.984 1 98.19 254 GLY B O 1
ATOM 4440 N N . GLY B 1 255 ? -20.828 6.559 -9.867 1 98.12 255 GLY B N 1
ATOM 4441 C CA . GLY B 1 255 ? -20.609 6.969 -8.492 1 98.12 255 GLY B CA 1
ATOM 4442 C C . GLY B 1 255 ? -21.359 6.121 -7.484 1 98.12 255 GLY B C 1
ATOM 4443 O O . GLY B 1 255 ? -21.688 6.59 -6.395 1 98.12 255 GLY B O 1
ATOM 4444 N N . GLU B 1 256 ? -21.703 4.965 -7.863 1 98.31 256 GLU B N 1
ATOM 4445 C CA . GLU B 1 256 ? -22.312 4.039 -6.926 1 98.31 256 GLU B CA 1
ATOM 4446 C C . GLU B 1 256 ? -21.312 3.543 -5.891 1 98.31 256 GLU B C 1
ATOM 4448 O O . GLU B 1 256 ? -21.688 3.223 -4.758 1 98.31 256 GLU B O 1
ATOM 4453 N N . ILE B 1 257 ? -20.078 3.416 -6.262 1 98.81 257 ILE B N 1
ATOM 4454 C CA . ILE B 1 257 ? -18.953 3.191 -5.355 1 98.81 257 ILE B CA 1
ATOM 4455 C C . ILE B 1 257 ? -17.812 4.152 -5.691 1 98.81 257 ILE B C 1
ATOM 4457 O O . ILE B 1 257 ? -17.812 4.777 -6.754 1 98.81 257 ILE B O 1
ATOM 4461 N N . ALA B 1 258 ? -16.875 4.277 -4.805 1 98.81 258 ALA B N 1
ATOM 4462 C CA . ALA B 1 258 ? -15.906 5.367 -4.898 1 98.81 258 ALA B CA 1
ATOM 4463 C C . ALA B 1 258 ? -14.734 4.984 -5.801 1 98.81 258 ALA B C 1
ATOM 4465 O O . ALA B 1 258 ? -14.219 5.816 -6.547 1 98.81 258 ALA B O 1
ATOM 4466 N N . ALA B 1 259 ? -14.289 3.75 -5.719 1 98.94 259 ALA B N 1
ATOM 4467 C CA . ALA B 1 259 ? -13.078 3.338 -6.418 1 98.94 259 ALA B CA 1
ATOM 4468 C C . ALA B 1 259 ? -12.938 1.819 -6.434 1 98.94 259 ALA B C 1
ATOM 4470 O O . ALA B 1 259 ? -13.719 1.113 -5.785 1 98.94 259 ALA B O 1
ATOM 4471 N N . ALA B 1 260 ? -11.984 1.364 -7.203 1 98.94 260 ALA B N 1
ATOM 4472 C CA . ALA B 1 260 ? -11.703 -0.069 -7.227 1 98.94 260 ALA B CA 1
ATOM 4473 C C . ALA B 1 260 ? -10.211 -0.334 -7.441 1 98.94 260 ALA B C 1
ATOM 4475 O O . ALA B 1 260 ? -9.523 0.45 -8.102 1 98.94 260 ALA B O 1
ATOM 4476 N N . GLY B 1 261 ? -9.703 -1.312 -6.816 1 98.94 261 GLY B N 1
ATOM 4477 C CA . GLY B 1 261 ? -8.398 -1.906 -7.078 1 98.94 261 GLY B CA 1
ATOM 4478 C C . GLY B 1 261 ? -8.484 -3.316 -7.633 1 98.94 261 GLY B C 1
ATOM 4479 O O . GLY B 1 261 ? -9.109 -4.188 -7.027 1 98.94 261 GLY B O 1
ATOM 4480 N N . LEU B 1 262 ? -7.859 -3.547 -8.789 1 98.88 262 LEU B N 1
ATOM 4481 C CA . LEU B 1 262 ? -8.008 -4.816 -9.5 1 98.88 262 LEU B CA 1
ATOM 4482 C C . LEU B 1 262 ? -6.648 -5.406 -9.844 1 98.88 262 LEU B C 1
ATOM 4484 O O . LEU B 1 262 ? -5.824 -4.746 -10.477 1 98.88 262 LEU B O 1
ATOM 4488 N N . ASP B 1 263 ? -6.445 -6.656 -9.461 1 98.56 263 ASP B N 1
ATOM 4489 C CA . ASP B 1 263 ? -5.254 -7.383 -9.883 1 98.56 263 ASP B CA 1
ATOM 4490 C C . ASP B 1 263 ? -5.598 -8.43 -10.945 1 98.56 263 ASP B C 1
ATOM 4492 O O . ASP B 1 263 ? -4.707 -9.086 -11.492 1 98.56 263 ASP B O 1
ATOM 4496 N N . VAL B 1 264 ? -6.906 -8.609 -11.18 1 97.75 264 VAL B N 1
ATOM 4497 C CA . VAL B 1 264 ? -7.363 -9.648 -12.102 1 97.75 264 VAL B CA 1
ATOM 4498 C C . VAL B 1 264 ? -8.516 -9.117 -12.953 1 97.75 264 VAL B C 1
ATOM 4500 O O . VAL B 1 264 ? -9.211 -8.18 -12.547 1 97.75 264 VAL B O 1
ATOM 4503 N N . PHE B 1 265 ? -8.695 -9.711 -14.062 1 97.12 265 PHE B N 1
ATOM 4504 C CA . PHE B 1 265 ? -9.719 -9.328 -15.023 1 97.12 265 PHE B CA 1
ATOM 4505 C C . PHE B 1 265 ? -10.359 -10.555 -15.656 1 97.12 265 PHE B C 1
ATOM 4507 O O . PHE B 1 265 ? -9.812 -11.656 -15.578 1 97.12 265 PHE B O 1
ATOM 4514 N N . GLU B 1 266 ? -11.484 -10.352 -16.266 1 95.56 266 GLU B N 1
ATOM 4515 C CA . GLU B 1 266 ? -12.195 -11.461 -16.875 1 95.56 266 GLU B CA 1
ATOM 4516 C C . GLU B 1 266 ? -11.391 -12.086 -18.016 1 95.56 266 GLU B C 1
ATOM 4518 O O . GLU B 1 266 ? -11.383 -13.305 -18.172 1 95.56 266 GLU B O 1
ATOM 4523 N N . HIS B 1 267 ? -10.812 -11.25 -18.766 1 93 267 HIS B N 1
ATOM 4524 C CA . HIS B 1 267 ? -9.93 -11.68 -19.859 1 93 267 HIS B CA 1
ATOM 4525 C C . HIS B 1 267 ? -8.555 -11.047 -19.719 1 93 267 HIS B C 1
ATOM 4527 O O . HIS B 1 267 ? -8.43 -9.82 -19.656 1 93 267 HIS B O 1
ATOM 4533 N N . GLU B 1 268 ? -7.535 -11.922 -19.688 1 93.38 268 GLU B N 1
ATOM 4534 C CA . GLU B 1 268 ? -6.164 -11.453 -19.5 1 93.38 268 GLU B CA 1
ATOM 4535 C C . GLU B 1 268 ? -5.254 -11.953 -20.625 1 93.38 268 GLU B C 1
ATOM 4537 O O . GLU B 1 268 ? -5.441 -13.062 -21.125 1 93.38 268 GLU B O 1
ATOM 4542 N N . PRO B 1 269 ? -4.43 -11.148 -21.109 1 93.44 269 PRO B N 1
ATOM 4543 C CA . PRO B 1 269 ? -4.062 -9.805 -20.656 1 93.44 269 PRO B CA 1
ATOM 4544 C C . PRO B 1 269 ? -5.055 -8.734 -21.125 1 93.44 269 PRO B C 1
ATOM 4546 O O . PRO B 1 269 ? -5.887 -8.992 -22 1 93.44 269 PRO B O 1
ATOM 4549 N N . VAL B 1 270 ? -4.938 -7.621 -20.422 1 93.81 270 VAL B N 1
ATOM 4550 C CA . VAL B 1 270 ? -5.875 -6.539 -20.719 1 93.81 270 VAL B CA 1
ATOM 4551 C C . VAL B 1 270 ? -5.195 -5.5 -21.609 1 93.81 270 VAL B C 1
ATOM 4553 O O . VAL B 1 270 ? -4.012 -5.195 -21.422 1 93.81 270 VAL B O 1
ATOM 4556 N N . ALA B 1 271 ? -5.98 -5.055 -22.516 1 91.25 271 ALA B N 1
ATOM 4557 C CA . ALA B 1 271 ? -5.484 -4 -23.406 1 91.25 271 ALA B CA 1
ATOM 4558 C C . ALA B 1 271 ? -5.461 -2.652 -22.688 1 91.25 271 ALA B C 1
ATOM 4560 O O . ALA B 1 271 ? -6.148 -2.465 -21.688 1 91.25 271 ALA B O 1
ATOM 4561 N N . ALA B 1 272 ? -4.703 -1.746 -23.266 1 89.5 272 ALA B N 1
ATOM 4562 C CA . ALA B 1 272 ? -4.523 -0.422 -22.688 1 89.5 272 ALA B CA 1
ATOM 4563 C C . ALA B 1 272 ? -5.84 0.351 -22.656 1 89.5 272 ALA B C 1
ATOM 4565 O O . ALA B 1 272 ? -6.07 1.168 -21.766 1 89.5 272 ALA B O 1
ATOM 4566 N N . ASP B 1 273 ? -6.672 0.044 -23.594 1 93 273 ASP B N 1
ATOM 4567 C CA . ASP B 1 273 ? -7.902 0.819 -23.719 1 93 273 ASP B CA 1
ATOM 4568 C C . ASP B 1 273 ? -9.055 0.14 -22.984 1 93 273 ASP B C 1
ATOM 4570 O O . ASP B 1 273 ? -10.227 0.481 -23.188 1 93 273 ASP B O 1
ATOM 4574 N N . HIS B 1 274 ? -8.711 -0.864 -22.25 1 95.56 274 HIS B N 1
ATOM 4575 C CA . HIS B 1 274 ? -9.742 -1.479 -21.422 1 95.56 274 HIS B CA 1
ATOM 4576 C C . HIS B 1 274 ? -10.484 -0.433 -20.594 1 95.56 274 HIS B C 1
ATOM 4578 O O . HIS B 1 274 ? -9.859 0.412 -19.953 1 95.56 274 HIS B O 1
ATOM 4584 N N . PRO B 1 275 ? -11.766 -0.428 -20.547 1 96.62 275 PRO B N 1
ATOM 4585 C CA . PRO B 1 275 ? -12.562 0.62 -19.906 1 96.62 275 PRO B CA 1
ATOM 4586 C C . PRO B 1 275 ? -12.203 0.819 -18.438 1 96.62 275 PRO B C 1
ATOM 4588 O O . PRO B 1 275 ? -12.062 1.956 -17.984 1 96.62 275 PRO B O 1
ATOM 4591 N N . LEU B 1 276 ? -12.023 -0.192 -17.703 1 97.88 276 LEU B N 1
ATOM 4592 C CA . LEU B 1 276 ? -11.719 -0.088 -16.266 1 97.88 276 LEU B CA 1
ATOM 4593 C C . LEU B 1 276 ? -10.344 0.524 -16.062 1 97.88 276 LEU B C 1
ATOM 4595 O O . LEU B 1 276 ? -10.133 1.26 -15.086 1 97.88 276 LEU B O 1
ATOM 4599 N N . VAL B 1 277 ? -9.391 0.219 -16.938 1 96.25 277 VAL B N 1
ATOM 4600 C CA . VAL B 1 277 ? -8.008 0.669 -16.812 1 96.25 277 VAL B CA 1
ATOM 4601 C C . VAL B 1 277 ? -7.926 2.174 -17.047 1 96.25 277 VAL B C 1
ATOM 4603 O O . VAL B 1 277 ? -7.051 2.854 -16.5 1 96.25 277 VAL B O 1
ATOM 4606 N N . SER B 1 278 ? -8.867 2.717 -17.766 1 93.38 278 SER B N 1
ATOM 4607 C CA . SER B 1 278 ? -8.852 4.121 -18.172 1 93.38 278 SER B CA 1
ATOM 4608 C C . SER B 1 278 ? -9.422 5.016 -17.078 1 93.38 278 SER B C 1
ATOM 4610 O O . SER B 1 278 ? -9.266 6.238 -17.125 1 93.38 278 SER B O 1
ATOM 4612 N N . LEU B 1 279 ? -10.109 4.465 -16.109 1 96.75 279 LEU B N 1
ATOM 4613 C CA . LEU B 1 279 ? -10.773 5.25 -15.078 1 96.75 279 LEU B CA 1
ATOM 4614 C C . LEU B 1 279 ? -9.766 5.754 -14.055 1 96.75 279 LEU B C 1
ATOM 4616 O O . LEU B 1 279 ? -8.906 4.992 -13.594 1 96.75 279 LEU B O 1
ATOM 4620 N N . PRO B 1 280 ? -9.797 6.988 -13.664 1 94.94 280 PRO B N 1
ATOM 4621 C CA . PRO B 1 280 ? -8.852 7.543 -12.703 1 94.94 280 PRO B CA 1
ATOM 4622 C C . PRO B 1 280 ? -9.039 6.973 -11.297 1 94.94 280 PRO B C 1
ATOM 4624 O O . PRO B 1 280 ? -8.109 7.008 -10.484 1 94.94 280 PRO B O 1
ATOM 4627 N N . ASN B 1 281 ? -10.242 6.492 -10.969 1 98.19 281 ASN B N 1
ATOM 4628 C CA . ASN B 1 281 ? -10.516 5.953 -9.641 1 98.19 281 ASN B CA 1
ATOM 4629 C C . ASN B 1 281 ? -10.359 4.438 -9.609 1 98.19 281 ASN B C 1
ATOM 4631 O O . ASN B 1 281 ? -10.93 3.768 -8.75 1 98.19 281 ASN B O 1
ATOM 4635 N N . VAL B 1 282 ? -9.555 3.92 -10.586 1 98.62 282 VAL B N 1
ATOM 4636 C CA . VAL B 1 282 ? -9.242 2.496 -10.602 1 98.62 282 VAL B CA 1
ATOM 4637 C C . VAL B 1 282 ? -7.723 2.301 -10.586 1 98.62 282 VAL B C 1
ATOM 4639 O O . VAL B 1 282 ? -7.004 2.928 -11.359 1 98.62 282 VAL B O 1
ATOM 4642 N N . VAL B 1 283 ? -7.23 1.572 -9.641 1 98.75 283 VAL B N 1
ATOM 4643 C CA . VAL B 1 283 ? -5.867 1.053 -9.688 1 98.75 283 VAL B CA 1
ATOM 4644 C C . VAL B 1 283 ? -5.867 -0.355 -10.273 1 98.75 283 VAL B C 1
ATOM 4646 O O . VAL B 1 283 ? -6.477 -1.27 -9.719 1 98.75 283 VAL B O 1
ATOM 4649 N N . ALA B 1 284 ? -5.246 -0.537 -11.414 1 98.5 284 ALA B N 1
ATOM 4650 C CA . ALA B 1 284 ? -5.242 -1.807 -12.141 1 98.5 284 ALA B CA 1
ATOM 4651 C C . ALA B 1 284 ? -3.832 -2.389 -12.211 1 98.5 284 ALA B C 1
ATOM 4653 O O . ALA B 1 284 ? -2.881 -1.688 -12.562 1 98.5 284 ALA B O 1
ATOM 4654 N N . LEU B 1 285 ? -3.699 -3.639 -11.836 1 98.38 285 LEU B N 1
ATOM 4655 C CA . LEU B 1 285 ? -2.426 -4.352 -11.859 1 98.38 285 LEU B CA 1
ATOM 4656 C C . LEU B 1 285 ? -2.51 -5.582 -12.758 1 98.38 285 LEU B C 1
ATOM 4658 O O . LEU B 1 285 ? -3.602 -6.102 -13 1 98.38 285 LEU B O 1
ATOM 4662 N N . PRO B 1 286 ? -1.409 -6.066 -13.281 1 97.5 286 PRO B N 1
ATOM 4663 C CA . PRO B 1 286 ? -1.39 -7.168 -14.242 1 97.5 286 PRO B CA 1
ATOM 4664 C C . PRO B 1 286 ? -1.158 -8.523 -13.586 1 97.5 286 PRO B C 1
ATOM 4666 O O . PRO B 1 286 ? -0.239 -9.258 -13.961 1 97.5 286 PRO B O 1
ATOM 4669 N N . HIS B 1 287 ? -2.045 -8.883 -12.664 1 97.12 287 HIS B N 1
ATOM 4670 C CA . HIS B 1 287 ? -2.068 -10.211 -12.062 1 97.12 287 HIS B CA 1
ATOM 4671 C C . HIS B 1 287 ? -0.731 -10.539 -11.406 1 97.12 287 HIS B C 1
ATOM 4673 O O . HIS B 1 287 ? -0.128 -11.578 -11.703 1 97.12 287 HIS B O 1
ATOM 4679 N N . ILE B 1 288 ? -0.366 -9.719 -10.398 1 98.06 288 ILE B N 1
ATOM 4680 C CA . ILE B 1 288 ? 0.942 -9.875 -9.766 1 98.06 288 ILE B CA 1
ATOM 4681 C C . ILE B 1 288 ? 0.768 -10.25 -8.297 1 98.06 288 ILE B C 1
ATOM 4683 O O . ILE B 1 288 ? 1.617 -9.93 -7.461 1 98.06 288 ILE B O 1
ATOM 4687 N N . GLY B 1 289 ? -0.324 -10.844 -7.922 1 97.88 289 GLY B N 1
ATOM 4688 C CA . GLY B 1 289 ? -0.629 -11.211 -6.547 1 97.88 289 GLY B CA 1
ATOM 4689 C C . GLY B 1 289 ? 0.494 -11.969 -5.867 1 97.88 289 GLY B C 1
ATOM 4690 O O . GLY B 1 289 ? 0.811 -11.711 -4.703 1 97.88 289 GLY B O 1
ATOM 4691 N N . SER B 1 290 ? 1.138 -12.836 -6.617 1 97.81 290 SER B N 1
ATOM 4692 C CA . SER B 1 290 ? 2.184 -13.68 -6.047 1 97.81 290 SER B CA 1
ATOM 4693 C C . SER B 1 290 ? 3.562 -13.266 -6.551 1 97.81 290 SER B C 1
ATOM 4695 O O . SER B 1 290 ? 4.543 -13.984 -6.355 1 97.81 290 SER B O 1
ATOM 4697 N N . ALA B 1 291 ? 3.729 -12.141 -7.18 1 98.06 291 ALA B N 1
ATOM 4698 C CA . ALA B 1 291 ? 4.922 -11.797 -7.949 1 98.06 291 ALA B CA 1
ATOM 4699 C C . ALA B 1 291 ? 6.02 -11.25 -7.043 1 98.06 291 ALA B C 1
ATOM 4701 O O . ALA B 1 291 ? 6.383 -10.07 -7.141 1 98.06 291 ALA B O 1
ATOM 4702 N N . THR B 1 292 ? 6.598 -12.039 -6.234 1 98.44 292 THR B N 1
ATOM 4703 C CA . THR B 1 292 ? 7.887 -11.82 -5.59 1 98.44 292 THR B CA 1
ATOM 4704 C C . THR B 1 292 ? 8.867 -12.93 -5.949 1 98.44 292 THR B C 1
ATOM 4706 O O . THR B 1 292 ? 8.461 -14.055 -6.258 1 98.44 292 THR B O 1
ATOM 4709 N N . TYR B 1 293 ? 10.07 -12.594 -5.934 1 97.44 293 TYR B N 1
ATOM 4710 C CA . TYR B 1 293 ? 11.078 -13.57 -6.324 1 97.44 293 TYR B CA 1
ATOM 4711 C C . TYR B 1 293 ? 11.031 -14.797 -5.418 1 97.44 293 TYR B C 1
ATOM 4713 O O . TYR B 1 293 ? 11.039 -15.93 -5.895 1 97.44 293 TYR B O 1
ATOM 4721 N N . GLU B 1 294 ? 10.898 -14.547 -4.184 1 97.25 294 GLU B N 1
ATOM 4722 C CA . GLU B 1 294 ? 10.891 -15.633 -3.205 1 97.25 294 GLU B CA 1
ATOM 4723 C C . GLU B 1 294 ? 9.68 -16.547 -3.4 1 97.25 294 GLU B C 1
ATOM 4725 O O . GLU B 1 294 ? 9.82 -17.766 -3.465 1 97.25 294 GLU B O 1
ATOM 4730 N N . THR B 1 295 ? 8.578 -15.984 -3.568 1 98.44 295 THR B N 1
ATOM 4731 C CA . THR B 1 295 ? 7.336 -16.75 -3.645 1 98.44 295 THR B CA 1
ATOM 4732 C C . THR B 1 295 ? 7.242 -17.5 -4.973 1 98.44 295 THR B C 1
ATOM 4734 O O . THR B 1 295 ? 6.855 -18.672 -5.004 1 98.44 295 THR B O 1
ATOM 4737 N N . ARG B 1 296 ? 7.613 -16.828 -6.078 1 98.44 296 ARG B N 1
ATOM 4738 C CA . ARG B 1 296 ? 7.562 -17.5 -7.371 1 98.44 296 ARG B CA 1
ATOM 4739 C C . ARG B 1 296 ? 8.516 -18.688 -7.41 1 98.44 296 ARG B C 1
ATOM 4741 O O . ARG B 1 296 ? 8.18 -19.75 -7.945 1 98.44 296 ARG B O 1
ATOM 4748 N N . ARG B 1 297 ? 9.648 -18.562 -6.816 1 98.12 297 ARG B N 1
ATOM 4749 C CA . ARG B 1 297 ? 10.57 -19.688 -6.738 1 98.12 297 ARG B CA 1
ATOM 4750 C C . ARG B 1 297 ? 9.977 -20.828 -5.91 1 98.12 297 ARG B C 1
ATOM 4752 O O . ARG B 1 297 ? 10.109 -22 -6.273 1 98.12 297 ARG B O 1
ATOM 4759 N N . ALA B 1 298 ? 9.352 -20.453 -4.832 1 98.5 298 ALA B N 1
ATOM 4760 C CA . ALA B 1 298 ? 8.719 -21.469 -3.988 1 98.5 298 ALA B CA 1
ATOM 4761 C C . ALA B 1 298 ? 7.609 -22.203 -4.746 1 98.5 298 ALA B C 1
ATOM 4763 O O . ALA B 1 298 ? 7.449 -23.406 -4.602 1 98.5 298 ALA B O 1
ATOM 4764 N N . MET B 1 299 ? 6.875 -21.5 -5.539 1 98.62 299 MET B N 1
ATOM 4765 C CA . MET B 1 299 ? 5.805 -22.094 -6.344 1 98.62 299 MET B CA 1
ATOM 4766 C C . MET B 1 299 ? 6.375 -23.062 -7.375 1 98.62 299 MET B C 1
ATOM 4768 O O . MET B 1 299 ? 5.879 -24.188 -7.523 1 98.62 299 MET B O 1
ATOM 4772 N N . MET B 1 300 ? 7.461 -22.656 -8.039 1 98.5 300 MET B N 1
ATOM 4773 C CA . MET B 1 300 ? 8.125 -23.516 -9.008 1 98.5 300 MET B CA 1
ATOM 4774 C C . MET B 1 300 ? 8.633 -24.797 -8.344 1 98.5 300 MET B C 1
ATOM 4776 O O . MET B 1 300 ? 8.477 -25.891 -8.898 1 98.5 300 MET B O 1
ATOM 4780 N N . THR B 1 301 ? 9.172 -24.562 -7.211 1 98.69 301 THR B N 1
ATOM 4781 C CA . THR B 1 301 ? 9.75 -25.688 -6.473 1 98.69 301 THR B CA 1
ATOM 4782 C C . THR B 1 301 ? 8.664 -26.688 -6.059 1 98.69 301 THR B C 1
ATOM 4784 O O . THR B 1 301 ? 8.828 -27.891 -6.215 1 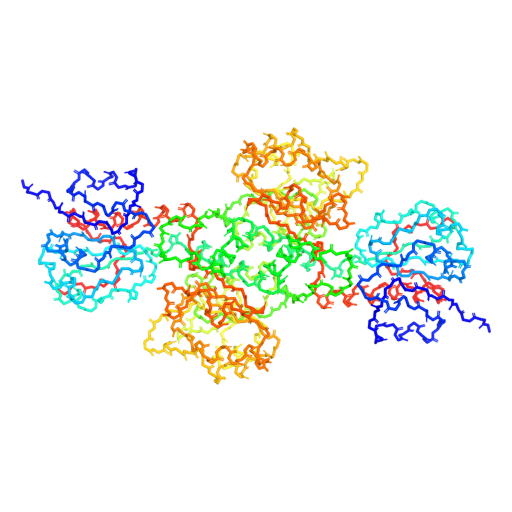98.69 301 THR B O 1
ATOM 4787 N N . LEU B 1 302 ? 7.57 -26.156 -5.566 1 98.75 302 LEU B N 1
ATOM 4788 C CA . LEU B 1 302 ? 6.469 -27.016 -5.152 1 98.75 302 LEU B CA 1
ATOM 4789 C C . LEU B 1 302 ? 5.895 -27.766 -6.344 1 98.75 302 LEU B C 1
ATOM 4791 O O . LEU B 1 302 ? 5.613 -28.969 -6.246 1 98.75 302 LEU B O 1
ATOM 4795 N N . ALA B 1 303 ? 5.719 -27.109 -7.48 1 98.75 303 ALA B N 1
ATOM 4796 C CA . ALA B 1 303 ? 5.227 -27.766 -8.688 1 98.75 303 ALA B CA 1
ATOM 4797 C C . ALA B 1 303 ? 6.184 -28.859 -9.148 1 98.75 303 ALA B C 1
ATOM 4799 O O . ALA B 1 303 ? 5.754 -29.984 -9.445 1 98.75 303 ALA B O 1
ATOM 4800 N N . ARG B 1 304 ? 7.449 -28.531 -9.133 1 98.69 304 ARG B N 1
ATOM 4801 C CA . ARG B 1 304 ? 8.492 -29.5 -9.477 1 98.69 304 ARG B CA 1
ATOM 4802 C C . ARG B 1 304 ? 8.445 -30.703 -8.555 1 98.69 304 ARG B C 1
ATOM 4804 O O . ARG B 1 304 ? 8.484 -31.844 -9.023 1 98.69 304 ARG B O 1
ATOM 4811 N N . ASP B 1 305 ? 8.312 -30.438 -7.289 1 98.75 305 ASP B N 1
ATOM 4812 C CA . ASP B 1 305 ? 8.336 -31.516 -6.301 1 98.75 305 ASP B CA 1
ATOM 4813 C C . ASP B 1 305 ? 7.113 -32.406 -6.441 1 98.75 305 ASP B C 1
ATOM 4815 O O . ASP B 1 305 ? 7.195 -33.625 -6.199 1 98.75 305 ASP B O 1
ATOM 4819 N N . ASN B 1 306 ? 5.961 -31.875 -6.805 1 98.88 306 ASN B N 1
ATOM 4820 C CA . ASN B 1 306 ? 4.789 -32.688 -7.121 1 98.88 306 ASN B CA 1
ATOM 4821 C C . ASN B 1 306 ? 5.062 -33.625 -8.273 1 98.88 306 ASN B C 1
ATOM 4823 O O . ASN B 1 306 ? 4.711 -34.812 -8.195 1 98.88 306 ASN B O 1
ATOM 4827 N N . ILE B 1 307 ? 5.715 -33.156 -9.305 1 98.81 307 ILE B N 1
ATOM 4828 C CA . ILE B 1 307 ? 6.043 -33.969 -10.469 1 98.81 307 ILE B CA 1
ATOM 4829 C C . ILE B 1 307 ? 7.008 -35.094 -10.055 1 98.81 307 ILE B C 1
ATOM 4831 O O . ILE B 1 307 ? 6.793 -36.25 -10.391 1 98.81 307 ILE B O 1
ATOM 4835 N N . ILE B 1 308 ? 8.008 -34.75 -9.281 1 98.75 308 ILE B N 1
ATOM 4836 C CA . ILE B 1 308 ? 9.008 -35.719 -8.836 1 98.75 308 ILE B CA 1
ATOM 4837 C C . ILE B 1 308 ? 8.328 -36.844 -8.039 1 98.75 308 ILE B C 1
ATOM 4839 O O . ILE B 1 308 ? 8.586 -38 -8.273 1 98.75 308 ILE B O 1
ATOM 4843 N N . ALA B 1 309 ? 7.473 -36.438 -7.125 1 98.62 309 ALA B N 1
ATOM 4844 C CA . ALA B 1 309 ? 6.77 -37.406 -6.309 1 98.62 309 ALA B CA 1
ATOM 4845 C C . ALA B 1 309 ? 6.016 -38.406 -7.184 1 98.62 309 ALA B C 1
ATOM 4847 O O . ALA B 1 309 ? 6.156 -39.625 -7.012 1 98.62 309 ALA B O 1
ATOM 4848 N N . VAL B 1 310 ? 5.293 -37.969 -8.172 1 98.31 310 VAL B N 1
ATOM 4849 C CA . VAL B 1 310 ? 4.465 -38.812 -9.023 1 98.31 310 VAL B CA 1
ATOM 4850 C C . VAL B 1 310 ? 5.352 -39.688 -9.898 1 98.31 310 VAL B C 1
ATOM 4852 O O . VAL B 1 310 ? 5.082 -40.875 -10.055 1 98.31 310 VAL B O 1
ATOM 4855 N N . LEU B 1 311 ? 6.438 -39.156 -10.461 1 97.62 311 LEU B N 1
ATOM 4856 C CA . LEU B 1 311 ? 7.336 -39.906 -11.32 1 97.62 311 LEU B CA 1
ATOM 4857 C C . LEU B 1 311 ? 8.031 -41 -10.539 1 97.62 311 LEU B C 1
ATOM 4859 O O . LEU B 1 311 ? 8.383 -42.062 -11.102 1 97.62 311 LEU B O 1
ATOM 4863 N N . GLU B 1 312 ? 8.141 -40.781 -9.281 1 97.06 312 GLU B N 1
ATOM 4864 C CA . GLU B 1 312 ? 8.797 -41.75 -8.43 1 97.06 312 GLU B CA 1
ATOM 4865 C C . GLU B 1 312 ? 7.793 -42.75 -7.824 1 97.06 312 GLU B C 1
ATOM 4867 O O . GLU B 1 312 ? 8.156 -43.594 -7.012 1 97.06 312 GLU B O 1
ATOM 4872 N N . GLY B 1 313 ? 6.605 -42.562 -8.125 1 96.38 313 GLY B N 1
ATOM 4873 C CA . GLY B 1 313 ? 5.578 -43.469 -7.668 1 96.38 313 GLY B CA 1
ATOM 4874 C C . GLY B 1 313 ? 5.055 -43.125 -6.281 1 96.38 313 GLY B C 1
ATOM 4875 O O . GLY B 1 313 ? 4.488 -44 -5.605 1 96.38 313 GLY B O 1
ATOM 4876 N N . ARG B 1 314 ? 5.344 -41.875 -5.793 1 97.62 314 ARG B N 1
ATOM 4877 C CA . ARG B 1 314 ? 4.832 -41.406 -4.516 1 97.62 314 ARG B CA 1
ATOM 4878 C C . ARG B 1 314 ? 3.611 -40.5 -4.719 1 97.62 314 ARG B C 1
ATOM 4880 O O . ARG B 1 314 ? 3.377 -40 -5.82 1 97.62 314 ARG B O 1
ATOM 4887 N N . PRO B 1 315 ? 2.721 -40.469 -3.762 1 96.94 315 PRO B N 1
ATOM 4888 C CA . PRO B 1 315 ? 1.609 -39.5 -3.881 1 96.94 315 PRO B CA 1
ATOM 4889 C C . PRO B 1 315 ? 2.078 -38.062 -4.055 1 96.94 315 PRO B C 1
ATOM 4891 O O . PRO B 1 315 ? 3.084 -37.656 -3.461 1 96.94 315 PRO B O 1
ATOM 4894 N N . PRO B 1 316 ? 1.38 -37.312 -4.883 1 98.12 316 PRO B N 1
ATOM 4895 C CA . PRO B 1 316 ? 1.735 -35.906 -4.992 1 98.12 316 PRO B CA 1
ATOM 4896 C C . PRO B 1 316 ? 1.588 -35.156 -3.668 1 98.12 316 PRO B C 1
ATOM 4898 O O . PRO B 1 316 ? 0.864 -35.625 -2.777 1 98.12 316 PRO B O 1
ATOM 4901 N N . LEU B 1 317 ? 2.27 -34.062 -3.52 1 98.44 317 LEU B N 1
ATOM 4902 C CA . LEU B 1 317 ? 2.289 -33.25 -2.297 1 98.44 317 LEU B CA 1
ATOM 4903 C C . LEU B 1 317 ? 0.994 -32.469 -2.139 1 98.44 317 LEU B C 1
ATOM 4905 O O . LEU B 1 317 ? 0.484 -32.312 -1.026 1 98.44 317 LEU B O 1
ATOM 4909 N N . THR B 1 318 ? 0.4 -31.906 -3.252 1 98.44 318 THR B N 1
ATOM 4910 C CA . THR B 1 318 ? -0.752 -31.016 -3.188 1 98.44 318 THR B CA 1
ATOM 4911 C C . THR B 1 318 ? -1.751 -31.344 -4.293 1 98.44 318 THR B C 1
ATOM 4913 O O . THR B 1 318 ? -2.053 -30.5 -5.137 1 98.44 318 THR B O 1
ATOM 4916 N N . PRO B 1 319 ? -2.338 -32.531 -4.305 1 98.25 319 PRO B N 1
ATOM 4917 C CA . PRO B 1 319 ? -3.312 -32.906 -5.332 1 98.25 319 PRO B CA 1
ATOM 4918 C C . PRO B 1 319 ? -4.621 -32.125 -5.219 1 98.25 319 PRO B C 1
ATOM 4920 O O . PRO B 1 319 ? -5.078 -31.844 -4.109 1 98.25 319 PRO B O 1
ATOM 4923 N N . VAL B 1 320 ? -5.23 -31.781 -6.371 1 96.69 320 VAL B N 1
ATOM 4924 C CA . VAL B 1 320 ? -6.523 -31.109 -6.332 1 96.69 320 VAL B CA 1
ATOM 4925 C C . VAL B 1 320 ? -7.621 -32.062 -6.812 1 96.69 320 VAL B C 1
ATOM 4927 O O . VAL B 1 320 ? -8.805 -31.703 -6.766 1 96.69 320 VAL B O 1
ATOM 4930 N N . ASN B 1 321 ? -7.211 -33.219 -7.422 1 96.38 321 ASN B N 1
ATOM 4931 C CA . ASN B 1 321 ? -8.18 -34.219 -7.836 1 96.38 321 ASN B CA 1
ATOM 4932 C C . ASN B 1 321 ? -7.848 -35.594 -7.266 1 96.38 321 ASN B C 1
ATOM 4934 O O . ASN B 1 321 ? -6.789 -35.781 -6.66 1 96.38 321 ASN B O 1
ATOM 4938 N N . ARG B 1 322 ? -8.883 -36.562 -7.285 1 90.81 322 ARG B N 1
ATOM 4939 C CA . ARG B 1 322 ? -8.719 -37.969 -6.918 1 90.81 322 ARG B CA 1
ATOM 4940 C C . ARG B 1 322 ? -8.93 -38.875 -8.125 1 90.81 322 ARG B C 1
ATOM 4942 O O . ARG B 1 322 ? -9.82 -38.625 -8.945 1 90.81 322 ARG B O 1
ATOM 4949 N N . ILE B 1 323 ? -7.926 -39.75 -8.234 1 88.38 323 ILE B N 1
ATOM 4950 C CA . ILE B 1 323 ? -8.031 -40.688 -9.336 1 88.38 323 ILE B CA 1
ATOM 4951 C C . ILE B 1 323 ? -8.688 -41.969 -8.852 1 88.38 323 ILE B C 1
ATOM 4953 O O . ILE B 1 323 ? -8.422 -42.438 -7.738 1 88.38 323 ILE B O 1
ATOM 4957 N N . SER B 1 324 ? -9.828 -42.531 -9.438 1 69.44 324 SER B N 1
ATOM 4958 C CA . SER B 1 324 ? -10.508 -43.781 -9.109 1 69.44 324 SER B CA 1
ATOM 4959 C C . SER B 1 324 ? -9.656 -44.969 -9.516 1 69.44 324 SER B C 1
ATOM 4961 O O . SER B 1 324 ? -8.898 -44.906 -10.477 1 69.44 324 SER B O 1
#

pLDDT: mean 97.01, std 3.67, range [53.31, 99.0]

Organism: Geobacillus kaustophilus (strain HTA426) (NCBI:txid235909)